Protein 6JT5 (pdb70)

Structure (mmCIF, N/CA/C/O backbone):
data_6JT5
#
_entry.id   6JT5
#
_cell.length_a   62.298
_cell.length_b   47.851
_cell.length_c   69.375
_cell.angle_alpha   90.00
_cell.angle_beta   115.55
_cell.angle_gamma   90.00
#
_symmetry.space_group_name_H-M   'P 1 21 1'
#
loop_
_entity.id
_entity.type
_entity.pdbx_description
1 polymer 'Extracellular PQQ-dependent sugar dehydrogenase'
2 non-polymer 2-acetamido-2-deoxy-beta-D-glucopyranose
3 non-polymer 'CALCIUM ION'
4 non-polymer 'SULFATE ION'
5 non-polymer 'FORMIC ACID'
6 non-polymer 'TRIETHYLENE GLYCOL'
7 non-polymer GLYCEROL
8 water water
#
loop_
_atom_site.group_PDB
_atom_site.id
_atom_site.type_symbol
_atom_site.label_atom_id
_atom_site.label_alt_id
_atom_site.label_comp_id
_atom_site.label_asym_id
_atom_site.label_entity_id
_atom_site.label_seq_id
_atom_site.pdbx_PDB_ins_code
_atom_site.Cartn_x
_atom_site.Cartn_y
_atom_site.Cartn_z
_atom_site.occupancy
_atom_site.B_iso_or_equiv
_atom_site.auth_seq_id
_atom_site.auth_comp_id
_atom_site.auth_asym_id
_atom_site.auth_atom_id
_atom_site.pdbx_PDB_model_num
ATOM 1 N N . PHE A 1 2 ? 37.320 42.992 43.731 1.00 32.15 241 PHE A N 1
ATOM 2 C CA . PHE A 1 2 ? 37.259 41.562 43.239 1.00 28.84 241 PHE A CA 1
ATOM 3 C C . PHE A 1 2 ? 36.714 41.447 41.813 1.00 26.36 241 PHE A C 1
ATOM 4 O O . PHE A 1 2 ? 35.628 41.983 41.422 1.00 26.21 241 PHE A O 1
ATOM 12 N N . VAL A 1 3 ? 37.476 40.697 41.016 1.00 21.96 242 VAL A N 1
ATOM 13 C CA . VAL A 1 3 ? 37.035 40.303 39.698 1.00 22.14 242 VAL A CA 1
ATOM 14 C C . VAL A 1 3 ? 36.869 38.780 39.551 1.00 19.15 242 VAL A C 1
ATOM 15 O O . VAL A 1 3 ? 35.923 38.329 38.906 1.00 19.37 242 VAL A O 1
ATOM 19 N N . SER A 1 4 ? 37.876 38.004 39.972 1.00 16.63 243 SER A N 1
ATOM 20 C CA . SER A 1 4 ? 37.844 36.560 39.666 1.00 15.69 243 SER A CA 1
ATOM 21 C C . SER A 1 4 ? 38.686 35.771 40.658 1.00 13.85 243 SER A C 1
ATOM 22 O O . SER A 1 4 ? 39.467 36.351 41.404 1.00 15.98 243 SER A O 1
ATOM 25 N N . CYS A 1 5 ? 38.572 34.457 40.630 1.00 11.85 244 CYS A N 1
ATOM 26 C CA . CYS A 1 5 ? 39.359 33.595 41.504 1.00 12.32 244 CYS A CA 1
ATOM 27 C C . CYS A 1 5 ? 40.497 32.932 40.755 1.00 13.00 244 CYS A C 1
ATOM 28 O O . CYS A 1 5 ? 40.319 32.521 39.600 1.00 12.36 244 CYS A O 1
ATOM 31 N N . PRO A 1 6 ? 41.659 32.788 41.395 1.00 14.29 245 PRO A N 1
ATOM 32 C CA . PRO A 1 6 ? 42.761 32.103 40.763 1.00 13.81 245 PRO A CA 1
ATOM 33 C C . PRO A 1 6 ? 42.466 30.751 40.242 1.00 11.74 245 PRO A C 1
ATOM 34 O O . PRO A 1 6 ? 41.941 29.898 40.999 1.00 13.73 245 PRO A O 1
ATOM 38 N N . GLY A 1 7 ? 42.795 30.530 38.972 1.00 13.31 246 GLY A N 1
ATOM 39 C CA . GLY A 1 7 ? 42.666 29.235 38.376 1.00 12.69 246 GLY A CA 1
ATOM 40 C C . GLY A 1 7 ? 41.217 28.848 38.003 1.00 13.22 246 GLY A C 1
ATOM 41 O O . GLY A 1 7 ? 40.964 27.756 37.488 1.00 15.85 246 GLY A O 1
ATOM 42 N N . ALA A 1 8 ? 40.261 29.699 38.360 1.00 11.85 247 ALA A N 1
ATOM 43 C CA . ALA A 1 8 ? 38.866 29.346 38.093 1.00 11.58 247 ALA A CA 1
ATOM 44 C C . ALA A 1 8 ? 38.529 29.535 36.612 1.00 12.97 247 ALA A C 1
ATOM 45 O O . ALA A 1 8 ? 39.068 30.425 35.897 1.00 13.28 247 ALA A O 1
ATOM 47 N N . PRO A 1 9 ? 37.582 28.742 36.097 1.00 12.00 248 PRO A N 1
ATOM 48 C CA . PRO A 1 9 ? 37.146 28.907 34.731 1.00 11.59 248 PRO A CA 1
ATOM 49 C C . PRO A 1 9 ? 36.313 30.147 34.475 1.00 12.06 248 PRO A C 1
ATOM 50 O O . PRO A 1 9 ? 35.763 30.785 35.414 1.00 11.56 248 PRO A O 1
ATOM 54 N N . GLN A 1 10 ? 36.181 30.533 33.209 1.00 11.83 249 GLN A N 1
ATOM 55 C CA . GLN A 1 10 ? 35.229 31.526 32.870 1.00 11.84 249 GLN A CA 1
ATOM 56 C C . GLN A 1 10 ? 33.804 30.930 33.060 1.00 10.15 249 GLN A C 1
ATOM 57 O O . GLN A 1 10 ? 33.637 29.742 32.852 1.00 11.29 249 GLN A O 1
ATOM 63 N N . PRO A 1 11 ? 32.795 31.779 33.263 1.00 10.31 250 PRO A N 1
ATOM 64 C CA . PRO A 1 11 ? 31.426 31.241 33.364 1.00 10.44 250 PRO A CA 1
ATOM 65 C C . PRO A 1 11 ? 31.008 30.645 32.018 1.00 10.24 250 PRO A C 1
ATOM 66 O O . PRO A 1 11 ? 31.357 31.164 30.926 1.00 10.42 250 PRO A O 1
ATOM 70 N N . ARG A 1 12 ? 30.230 29.558 32.070 1.00 9.67 251 ARG A N 1
ATOM 71 C CA A ARG A 1 12 ? 29.762 28.951 30.854 0.75 10.33 251 ARG A CA 1
ATOM 72 C CA B ARG A 1 12 ? 29.764 28.932 30.828 0.25 10.66 251 ARG A CA 1
ATOM 73 C C . ARG A 1 12 ? 28.797 29.835 30.071 1.00 11.00 251 ARG A C 1
ATOM 74 O O . ARG A 1 12 ? 28.747 29.790 28.825 1.00 12.09 251 ARG A O 1
ATOM 89 N N . TYR A 1 13 ? 28.035 30.659 30.798 1.00 9.02 252 TYR A N 1
ATOM 90 C CA . TYR A 1 13 ? 26.997 31.500 30.203 1.00 8.57 252 TYR A CA 1
ATOM 91 C C . TYR A 1 13 ? 27.154 32.889 30.777 1.00 8.91 252 TYR A C 1
ATOM 92 O O . TYR A 1 13 ? 27.755 33.096 31.847 1.00 9.62 252 TYR A O 1
ATOM 101 N N . GLN A 1 14 ? 26.564 33.874 30.094 1.00 8.91 253 GLN A N 1
ATOM 102 C CA . GLN A 1 14 ? 26.517 35.186 30.653 1.00 8.09 253 GLN A CA 1
ATOM 103 C C . GLN A 1 14 ? 25.836 35.219 32.015 1.00 8.62 253 GLN A C 1
ATOM 104 O O . GLN A 1 14 ? 24.776 34.628 32.180 1.00 8.89 253 GLN A O 1
ATOM 110 N N . MET A 1 15 ? 26.373 35.991 32.952 1.00 9.23 254 MET A N 1
ATOM 111 C CA . MET A 1 15 ? 25.823 36.037 34.271 1.00 8.46 254 MET A CA 1
ATOM 112 C C . MET A 1 15 ? 25.705 37.488 34.681 1.00 8.81 254 MET A C 1
ATOM 113 O O . MET A 1 15 ? 26.713 38.250 34.635 1.00 9.73 254 MET A O 1
ATOM 118 N N . ASN A 1 16 ? 24.513 37.878 35.104 1.00 7.40 255 ASN A N 1
ATOM 119 C CA . ASN A 1 16 ? 24.232 39.218 35.554 1.00 7.81 255 ASN A CA 1
ATOM 120 C C . ASN A 1 16 ? 23.952 39.230 36.998 1.00 8.34 255 ASN A C 1
ATOM 121 O O . ASN A 1 16 ? 23.146 38.446 37.468 1.00 8.68 255 ASN A O 1
ATOM 126 N N . VAL A 1 17 ? 24.542 40.119 37.747 1.00 8.07 256 VAL A N 1
ATOM 127 C CA . VAL A 1 17 ? 24.250 40.238 39.162 1.00 9.13 256 VAL A CA 1
ATOM 128 C C . VAL A 1 17 ? 23.878 41.657 39.477 1.00 8.95 256 VAL A C 1
ATOM 129 O O . VAL A 1 17 ? 24.344 42.621 38.856 1.00 10.55 256 VAL A O 1
ATOM 133 N N . ALA A 1 18 ? 23.033 41.821 40.490 1.00 8.37 257 ALA A N 1
ATOM 134 C CA . ALA A 1 18 ? 22.525 43.145 40.880 1.00 9.92 257 ALA A CA 1
ATOM 135 C C . ALA A 1 18 ? 23.656 44.094 41.211 1.00 11.47 257 ALA A C 1
ATOM 136 O O . ALA A 1 18 ? 24.668 43.722 41.776 1.00 11.47 257 ALA A O 1
ATOM 138 N N . ASN A 1 19 ? 23.381 45.367 40.918 1.00 12.85 258 ASN A N 1
ATOM 139 C CA . ASN A 1 19 ? 24.392 46.402 41.187 1.00 16.40 258 ASN A CA 1
ATOM 140 C C . ASN A 1 19 ? 24.719 46.382 42.679 1.00 15.65 258 ASN A C 1
ATOM 141 O O . ASN A 1 19 ? 23.909 46.181 43.553 1.00 19.57 258 ASN A O 1
ATOM 146 N N . GLY A 1 20 ? 26.023 46.541 42.950 1.00 18.40 259 GLY A N 1
ATOM 147 C CA . GLY A 1 20 ? 26.542 46.404 44.238 1.00 18.41 259 GLY A CA 1
ATOM 148 C C . GLY A 1 20 ? 27.276 45.088 44.535 1.00 20.59 259 GLY A C 1
ATOM 149 O O . GLY A 1 20 ? 28.024 44.989 45.509 1.00 24.49 259 GLY A O 1
ATOM 150 N N . PHE A 1 21 ? 26.995 44.054 43.733 1.00 12.42 260 PHE A N 1
ATOM 151 C CA . PHE A 1 21 ? 27.618 42.770 43.915 1.00 11.70 260 PHE A CA 1
ATOM 152 C C . PHE A 1 21 ? 28.520 42.470 42.708 1.00 11.13 260 PHE A C 1
ATOM 153 O O . PHE A 1 21 ? 28.387 43.110 41.635 1.00 11.80 260 PHE A O 1
ATOM 161 N N . ARG A 1 22 ? 29.384 41.462 42.876 1.00 10.82 261 ARG A N 1
ATOM 162 C CA . ARG A 1 22 ? 30.139 40.851 41.794 1.00 11.40 261 ARG A CA 1
ATOM 163 C C . ARG A 1 22 ? 29.907 39.366 41.811 1.00 10.31 261 ARG A C 1
ATOM 164 O O . ARG A 1 22 ? 29.601 38.823 42.876 1.00 11.20 261 ARG A O 1
ATOM 172 N N . VAL A 1 23 ? 29.952 38.690 40.666 1.00 9.25 262 VAL A N 1
ATOM 173 C CA . VAL A 1 23 ? 29.840 37.233 40.634 1.00 9.49 262 VAL A CA 1
ATOM 174 C C . VAL A 1 23 ? 30.959 36.675 39.779 1.00 9.09 262 VAL A C 1
ATOM 175 O O . VAL A 1 23 ? 31.380 37.302 38.778 1.00 9.79 262 VAL A O 1
ATOM 179 N N . ALA A 1 24 ? 31.451 35.493 40.169 1.00 8.42 263 ALA A N 1
ATOM 180 C CA . ALA A 1 24 ? 32.434 34.759 39.432 1.00 9.70 263 ALA A CA 1
ATOM 181 C C . ALA A 1 24 ? 32.339 33.285 39.724 1.00 9.84 263 ALA A C 1
ATOM 182 O O . ALA A 1 24 ? 31.937 32.911 40.841 1.00 8.47 263 ALA A O 1
ATOM 184 N N . PRO A 1 25 ? 32.737 32.435 38.808 1.00 8.78 264 PRO A N 1
ATOM 185 C CA . PRO A 1 25 ? 32.819 30.992 39.178 1.00 8.53 264 PRO A CA 1
ATOM 186 C C . PRO A 1 25 ? 33.902 30.742 40.231 1.00 8.68 264 PRO A C 1
ATOM 187 O O . PRO A 1 25 ? 34.997 31.369 40.194 1.00 9.41 264 PRO A O 1
ATOM 191 N N . VAL A 1 26 ? 33.647 29.824 41.138 1.00 8.04 265 VAL A N 1
ATOM 192 C CA . VAL A 1 26 ? 34.724 29.249 41.960 1.00 8.02 265 VAL A CA 1
ATOM 193 C C . VAL A 1 26 ? 35.082 27.884 41.540 1.00 8.41 265 VAL A C 1
ATOM 194 O O . VAL A 1 26 ? 36.238 27.443 41.794 1.00 8.70 265 VAL A O 1
ATOM 198 N N . LEU A 1 27 ? 34.205 27.143 40.879 1.00 7.95 266 LEU A N 1
ATOM 199 C CA . LEU A 1 27 ? 34.420 25.785 40.432 1.00 8.40 266 LEU A CA 1
ATOM 200 C C . LEU A 1 27 ? 33.691 25.569 39.143 1.00 8.07 266 LEU A C 1
ATOM 201 O O . LEU A 1 27 ? 32.528 26.010 38.993 1.00 8.37 266 LEU A O 1
ATOM 206 N N . GLY A 1 28 ? 34.313 24.842 38.216 1.00 8.71 267 GLY A N 1
ATOM 207 C CA . GLY A 1 28 ? 33.666 24.314 37.057 1.00 8.37 267 GLY A CA 1
ATOM 208 C C . GLY A 1 28 ? 34.086 22.864 36.777 1.00 8.59 267 GLY A C 1
ATOM 209 O O . GLY A 1 28 ? 34.971 22.357 37.456 1.00 9.86 267 GLY A O 1
ATOM 210 N N . GLY A 1 29 ? 33.460 22.244 35.776 1.00 8.75 268 GLY A N 1
ATOM 211 C CA . GLY A 1 29 ? 33.783 20.855 35.463 1.00 8.78 268 GLY A CA 1
ATOM 212 C C . GLY A 1 29 ? 33.319 19.880 36.500 1.00 9.71 268 GLY A C 1
ATOM 213 O O . GLY A 1 29 ? 33.716 18.743 36.523 1.00 11.23 268 GLY A O 1
ATOM 214 N N . LEU A 1 30 ? 32.379 20.283 37.357 1.00 9.01 269 LEU A N 1
ATOM 215 C CA . LEU A 1 30 ? 31.881 19.409 38.395 1.00 8.81 269 LEU A CA 1
ATOM 216 C C . LEU A 1 30 ? 30.796 18.477 37.838 1.00 8.80 269 LEU A C 1
ATOM 217 O O . LEU A 1 30 ? 30.207 18.746 36.796 1.00 10.01 269 LEU A O 1
ATOM 222 N N . THR A 1 31 ? 30.495 17.401 38.566 1.00 9.00 270 THR A N 1
ATOM 223 C CA . THR A 1 31 ? 29.488 16.471 38.215 1.00 9.84 270 THR A CA 1
ATOM 224 C C . THR A 1 31 ? 28.159 16.790 38.919 1.00 8.98 270 THR A C 1
ATOM 225 O O . THR A 1 31 ? 28.078 16.560 40.117 1.00 8.61 270 THR A O 1
ATOM 229 N N . MET A 1 32 ? 27.197 17.357 38.191 1.00 8.24 271 MET A N 1
ATOM 230 C CA . MET A 1 32 ? 25.867 17.668 38.751 1.00 7.83 271 MET A CA 1
ATOM 231 C C . MET A 1 32 ? 25.930 18.187 40.179 1.00 7.36 271 MET A C 1
ATOM 232 O O . MET A 1 32 ? 25.316 17.596 41.088 1.00 7.71 271 MET A O 1
ATOM 237 N N . PRO A 1 33 ? 26.533 19.360 40.432 1.00 6.69 272 PRO A N 1
ATOM 238 C CA . PRO A 1 33 ? 26.576 19.919 41.762 1.00 6.70 272 PRO A CA 1
ATOM 239 C C . PRO A 1 33 ? 25.186 20.340 42.198 1.00 6.40 272 PRO A C 1
ATOM 240 O O . PRO A 1 33 ? 24.495 21.066 41.484 1.00 6.93 272 PRO A O 1
ATOM 244 N N . ARG A 1 34 ? 24.826 19.899 43.406 1.00 5.86 273 ARG A N 1
ATOM 245 C CA . ARG A 1 34 ? 23.467 20.078 43.918 1.00 6.23 273 ARG A CA 1
ATOM 246 C C . ARG A 1 34 ? 23.493 20.864 45.188 1.00 5.84 273 ARG A C 1
ATOM 247 O O . ARG A 1 34 ? 23.842 22.039 45.225 1.00 6.84 273 ARG A O 1
ATOM 255 N N . GLY A 1 35 ? 23.193 20.233 46.326 1.00 6.15 274 GLY A N 1
ATOM 256 C CA . GLY A 1 35 ? 23.291 20.909 47.594 1.00 6.09 274 GLY A CA 1
ATOM 257 C C . GLY A 1 35 ? 24.694 21.333 47.919 1.00 6.66 274 GLY A C 1
ATOM 258 O O . GLY A 1 35 ? 25.696 20.645 47.632 1.00 7.61 274 GLY A O 1
ATOM 259 N N . ILE A 1 36 ? 24.822 22.519 48.498 1.00 6.44 275 ILE A N 1
ATOM 260 C CA . ILE A 1 36 ? 26.087 23.085 48.980 1.00 7.16 275 ILE A CA 1
ATOM 261 C C . ILE A 1 36 ? 25.927 23.631 50.377 1.00 7.28 275 ILE A C 1
ATOM 262 O O . ILE A 1 36 ? 24.863 24.140 50.755 1.00 8.66 275 ILE A O 1
ATOM 267 N N . THR A 1 37 ? 26.997 23.556 51.142 1.00 6.87 276 THR A N 1
ATOM 268 C CA . THR A 1 37 ? 27.005 24.173 52.465 1.00 7.53 276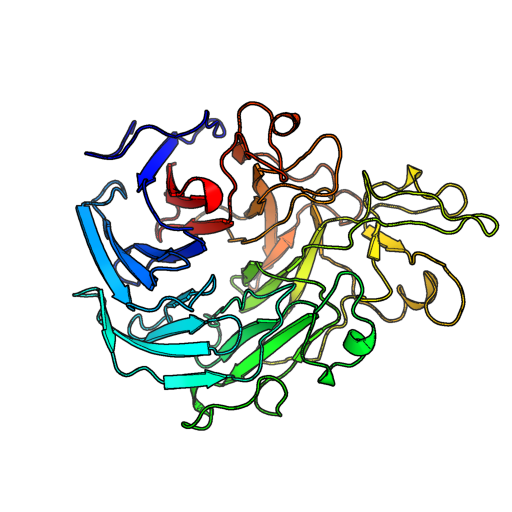 THR A CA 1
ATOM 269 C C . THR A 1 37 ? 28.441 24.543 52.804 1.00 7.21 276 THR A C 1
ATOM 270 O O . THR A 1 37 ? 29.383 24.252 52.044 1.00 8.03 276 THR A O 1
ATOM 274 N N . LEU A 1 38 ? 28.583 25.222 53.928 1.00 7.13 277 LEU A N 1
ATOM 275 C CA . LEU A 1 38 ? 29.931 25.546 54.526 1.00 7.38 277 LEU A CA 1
ATOM 276 C C . LEU A 1 38 ? 30.033 24.871 55.852 1.00 8.60 277 LEU A C 1
ATOM 277 O O . LEU A 1 38 ? 29.083 24.898 56.658 1.00 10.23 277 LEU A O 1
ATOM 282 N N . ASP A 1 39 ? 31.196 24.339 56.152 1.00 8.53 278 ASP A N 1
ATOM 283 C CA . ASP A 1 39 ? 31.437 23.743 57.475 1.00 9.51 278 ASP A CA 1
ATOM 284 C C . ASP A 1 39 ? 31.888 24.829 58.440 1.00 9.82 278 ASP A C 1
ATOM 285 O O . ASP A 1 39 ? 31.874 26.023 58.100 1.00 9.61 278 ASP A O 1
ATOM 290 N N . THR A 1 40 ? 32.175 24.442 59.648 1.00 9.29 279 THR A N 1
ATOM 291 C CA . THR A 1 40 ? 32.455 25.397 60.696 1.00 9.81 279 THR A CA 1
ATOM 292 C C . THR A 1 40 ? 33.806 26.048 60.577 1.00 10.69 279 THR A C 1
ATOM 293 O O . THR A 1 40 ? 34.111 27.048 61.278 1.00 11.24 279 THR A O 1
ATOM 297 N N . ARG A 1 41 ? 34.641 25.587 59.675 1.00 9.88 280 ARG A N 1
ATOM 298 C CA . ARG A 1 41 ? 35.882 26.290 59.280 1.00 10.43 280 ARG A CA 1
ATOM 299 C C . ARG A 1 41 ? 35.643 27.160 58.072 1.00 10.89 280 ARG A C 1
ATOM 300 O O . ARG A 1 41 ? 36.609 27.864 57.596 1.00 11.67 280 ARG A O 1
ATOM 308 N N . GLY A 1 42 ? 34.416 27.148 57.533 1.00 10.45 281 GLY A N 1
ATOM 309 C CA . GLY A 1 42 ? 34.118 27.971 56.326 1.00 10.89 281 GLY A CA 1
ATOM 310 C C . GLY A 1 42 ? 34.422 27.255 55.004 1.00 10.40 281 GLY A C 1
ATOM 311 O O . GLY A 1 42 ? 34.258 27.899 53.938 1.00 12.83 281 GLY A O 1
ATOM 312 N N A ASN A 1 43 ? 34.910 25.982 55.041 0.50 9.64 282 ASN A N 1
ATOM 313 N N B ASN A 1 43 ? 34.784 26.019 55.000 0.50 9.64 282 ASN A N 1
ATOM 314 C CA A ASN A 1 43 ? 35.181 25.083 53.862 0.50 8.95 282 ASN A CA 1
ATOM 315 C CA B ASN A 1 43 ? 35.092 25.434 53.768 0.50 9.35 282 ASN A CA 1
ATOM 316 C C A ASN A 1 43 ? 33.837 24.855 53.133 0.50 7.88 282 ASN A C 1
ATOM 317 C C B ASN A 1 43 ? 33.839 24.830 53.121 0.50 7.97 282 ASN A C 1
ATOM 318 O O A ASN A 1 43 ? 32.787 24.754 53.778 0.50 7.56 282 ASN A O 1
ATOM 319 O O B ASN A 1 43 ? 32.847 24.529 53.779 0.50 7.72 282 ASN A O 1
ATOM 328 N N . LEU A 1 44 ? 33.924 24.726 51.816 1.00 7.88 283 LEU A N 1
ATOM 329 C CA . LEU A 1 44 ? 32.755 24.426 50.972 1.00 7.68 283 LEU A CA 1
ATOM 330 C C . LEU A 1 44 ? 32.575 22.974 50.740 1.00 8.24 283 LEU A C 1
ATOM 331 O O . LEU A 1 44 ? 33.509 22.264 50.263 1.00 8.30 283 LEU A O 1
ATOM 336 N N . LEU A 1 45 ? 31.363 22.467 50.985 1.00 7.18 284 LEU A N 1
ATOM 337 C CA . LEU A 1 45 ? 31.009 21.047 50.703 1.00 7.32 284 LEU A CA 1
ATOM 338 C C . LEU A 1 45 ? 29.922 21.068 49.599 1.00 7.57 284 LEU A C 1
ATOM 339 O O . LEU A 1 45 ? 28.959 21.819 49.682 1.00 7.36 284 LEU A O 1
ATOM 344 N N . VAL A 1 46 ? 30.090 20.195 48.629 1.00 6.43 285 VAL A N 1
ATOM 345 C CA . VAL A 1 46 ? 29.241 20.153 47.433 1.00 7.33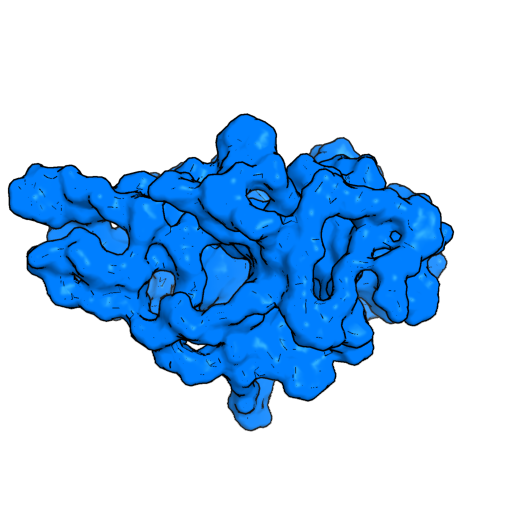 285 VAL A CA 1
ATOM 346 C C . VAL A 1 46 ? 28.827 18.710 47.160 1.00 7.21 285 VAL A C 1
ATOM 347 O O . VAL A 1 46 ? 29.673 17.812 47.071 1.00 7.55 285 VAL A O 1
ATOM 351 N N . VAL A 1 47 ? 27.514 18.460 47.053 1.00 6.66 286 VAL A N 1
ATOM 352 C CA . VAL A 1 47 ? 27.048 17.176 46.570 1.00 6.81 286 VAL A CA 1
ATOM 353 C C . VAL A 1 47 ? 27.150 17.150 45.069 1.00 7.84 286 VAL A C 1
ATOM 354 O O . VAL A 1 47 ? 26.422 17.869 44.381 1.00 8.26 286 VAL A O 1
ATOM 358 N N . GLU A 1 48 ? 28.073 16.357 44.543 1.00 7.34 287 GLU A N 1
ATOM 359 C CA . GLU A 1 48 ? 28.231 16.194 43.099 1.00 7.68 287 GLU A CA 1
ATOM 360 C C . GLU A 1 48 ? 27.527 14.932 42.735 1.00 7.65 287 GLU A C 1
ATOM 361 O O . GLU A 1 48 ? 28.042 13.809 42.959 1.00 7.86 287 GLU A O 1
ATOM 367 N N . ARG A 1 49 ? 26.295 15.017 42.293 1.00 7.42 288 ARG A N 1
ATOM 368 C CA . ARG A 1 49 ? 25.441 13.849 42.112 1.00 7.29 288 ARG A CA 1
ATOM 369 C C . ARG A 1 49 ? 26.008 12.927 41.041 1.00 7.77 288 ARG A C 1
ATOM 370 O O . ARG A 1 49 ? 26.207 13.342 39.899 1.00 8.81 288 ARG A O 1
ATOM 378 N N . GLY A 1 50 ? 26.327 11.704 41.462 1.00 7.88 289 GLY A N 1
ATOM 379 C CA . GLY A 1 50 ? 27.014 10.703 40.654 1.00 9.30 289 GLY A CA 1
ATOM 380 C C . GLY A 1 50 ? 28.442 10.526 41.006 1.00 9.31 289 GLY A C 1
ATOM 381 O O . GLY A 1 50 ? 29.049 9.544 40.503 1.00 12.99 289 GLY A O 1
ATOM 382 N N A ARG A 1 51 ? 28.956 11.330 41.895 0.50 8.87 290 ARG A N 1
ATOM 383 N N B ARG A 1 51 ? 28.973 11.372 41.856 0.50 9.00 290 ARG A N 1
ATOM 384 C CA A ARG A 1 51 ? 30.340 11.254 42.315 0.50 9.79 290 ARG A CA 1
ATOM 385 C CA B ARG A 1 51 ? 30.350 11.295 42.342 0.50 9.79 290 ARG A CA 1
ATOM 386 C C A ARG A 1 51 ? 30.497 11.176 43.826 0.50 9.52 290 ARG A C 1
ATOM 387 C C B ARG A 1 51 ? 30.414 11.107 43.820 0.50 9.61 290 ARG A C 1
ATOM 388 O O A ARG A 1 51 ? 31.218 10.306 44.372 0.50 10.27 290 ARG A O 1
ATOM 389 O O B ARG A 1 51 ? 30.991 10.106 44.321 0.50 10.32 290 ARG A O 1
ATOM 404 N N . GLY A 1 52 ? 29.800 12.042 44.566 1.00 10.05 291 GLY A N 1
ATOM 405 C CA . GLY A 1 52 ? 29.818 12.016 46.028 1.00 9.52 291 GLY A CA 1
ATOM 406 C C . GLY A 1 52 ? 29.896 13.407 46.567 1.00 9.05 291 GLY A C 1
ATOM 407 O O . GLY A 1 52 ? 29.557 14.391 45.844 1.00 10.98 291 GLY A O 1
ATOM 408 N N . LEU A 1 53 ? 30.339 13.566 47.784 1.00 7.73 292 LEU A N 1
ATOM 409 C CA . LEU A 1 53 ? 30.480 14.828 48.423 1.00 7.25 292 LEU A CA 1
ATOM 410 C C . LEU A 1 53 ? 31.899 15.286 48.237 1.00 7.81 292 LEU A C 1
ATOM 411 O O . LEU A 1 53 ? 32.799 14.575 48.680 1.00 8.47 292 LEU A O 1
ATOM 416 N N . THR A 1 54 ? 32.097 16.455 47.674 1.00 7.59 293 THR A N 1
ATOM 417 C CA . THR A 1 54 ? 33.425 17.002 47.535 1.00 7.96 293 THR A CA 1
ATOM 418 C C . THR A 1 54 ? 33.618 18.191 48.476 1.00 8.30 293 THR A C 1
ATOM 419 O O . THR A 1 54 ? 32.662 18.899 48.843 1.00 8.26 293 THR A O 1
ATOM 423 N N . GLY A 1 55 ? 34.853 18.404 48.922 1.00 7.51 294 GLY A N 1
ATOM 424 C CA . GLY A 1 55 ? 35.199 19.401 49.898 1.00 8.04 294 GLY A CA 1
ATOM 425 C C . GLY A 1 55 ? 36.269 20.309 49.335 1.00 8.09 294 GLY A C 1
ATOM 426 O O . GLY A 1 55 ? 37.175 19.837 48.672 1.00 8.93 294 GLY A O 1
ATOM 427 N N . HIS A 1 56 ? 36.168 21.574 49.648 1.00 7.12 295 HIS A N 1
ATOM 428 C CA . HIS A 1 56 ? 36.996 22.593 48.990 1.00 7.62 295 HIS A CA 1
ATOM 429 C C . HIS A 1 56 ? 37.418 23.630 50.024 1.00 8.10 295 HIS A C 1
ATOM 430 O O . HIS A 1 56 ? 36.578 24.271 50.651 1.00 8.51 295 HIS A O 1
ATOM 437 N N . THR A 1 57 ? 38.749 23.770 50.190 1.00 7.63 296 THR A N 1
ATOM 438 C CA . THR A 1 57 ? 39.268 24.772 51.110 1.00 8.89 296 THR A CA 1
ATOM 439 C C . THR A 1 57 ? 39.292 26.101 50.380 1.00 8.78 296 THR A C 1
ATOM 440 O O . THR A 1 57 ? 39.440 26.140 49.167 1.00 9.95 296 THR A O 1
ATOM 444 N N . LEU A 1 58 ? 39.064 27.139 51.148 1.00 9.16 297 LEU A N 1
ATOM 445 C CA . LEU A 1 58 ? 38.892 28.490 50.615 1.00 8.79 297 LEU A CA 1
ATOM 446 C C . LEU A 1 58 ? 39.963 29.441 51.091 1.00 10.47 297 LEU A C 1
ATOM 447 O O . LEU A 1 58 ? 40.436 29.302 52.215 1.00 12.58 297 LEU A O 1
ATOM 452 N N . ASP A 1 59 ? 40.259 30.443 50.277 1.00 9.59 298 ASP A N 1
ATOM 453 C CA . ASP A 1 59 ? 41.150 31.532 50.659 1.00 9.61 298 ASP A CA 1
ATOM 454 C C . ASP A 1 59 ? 40.364 32.669 51.227 1.00 9.53 298 ASP A C 1
ATOM 455 O O . ASP A 1 59 ? 39.141 32.618 51.457 1.00 9.95 298 ASP A O 1
ATOM 460 N N . ALA A 1 60 ? 41.085 33.763 51.552 1.00 9.22 299 ALA A N 1
ATOM 461 C CA . ALA A 1 60 ? 40.497 34.913 52.179 1.00 9.23 299 ALA A CA 1
ATOM 462 C C . ALA A 1 60 ? 39.411 35.586 51.390 1.00 9.82 299 ALA A C 1
ATOM 463 O O . ALA A 1 60 ? 38.615 36.327 51.958 1.00 11.71 299 ALA A O 1
ATOM 465 N N . ASN A 1 61 ? 39.432 35.409 50.055 1.00 9.91 300 ASN A N 1
ATOM 466 C CA . ASN A 1 61 ? 38.409 35.961 49.164 1.00 10.48 300 ASN A CA 1
ATOM 467 C C . ASN A 1 61 ? 37.265 35.005 48.904 1.00 10.18 300 ASN A C 1
ATOM 468 O O . ASN A 1 61 ? 36.330 35.354 48.208 1.00 10.88 300 ASN A O 1
ATOM 473 N N . GLY A 1 62 ? 37.329 33.819 49.504 1.00 8.75 301 GLY A N 1
ATOM 474 C CA . GLY A 1 62 ? 36.273 32.815 49.235 1.00 8.59 301 GLY A CA 1
ATOM 475 C C . GLY A 1 62 ? 36.505 31.965 48.033 1.00 8.67 301 GLY A C 1
ATOM 476 O O . GLY A 1 62 ? 35.626 31.162 47.663 1.00 8.70 301 GLY A O 1
ATOM 477 N N . CYS A 1 63 ? 37.693 32.025 47.434 1.00 8.39 302 CYS A N 1
ATOM 478 C CA . CYS A 1 63 ? 38.041 31.235 46.255 1.00 8.70 302 CYS A CA 1
ATOM 479 C C . CYS A 1 63 ? 38.625 29.899 46.673 1.00 8.38 302 CYS A C 1
ATOM 480 O O . CYS A 1 63 ? 39.212 29.767 47.790 1.00 9.35 302 CYS A O 1
ATOM 483 N N . VAL A 1 64 ? 38.510 28.873 45.820 1.00 8.64 303 VAL A N 1
ATOM 484 C CA . VAL A 1 64 ? 38.970 27.533 46.149 1.00 9.00 303 VAL A CA 1
ATOM 485 C C . VAL A 1 64 ? 40.497 27.367 46.028 1.00 9.19 303 VAL A C 1
ATOM 486 O O . VAL A 1 64 ? 41.068 27.760 45.000 1.00 10.30 303 VAL A O 1
ATOM 490 N N . THR A 1 65 ? 41.098 26.797 47.049 1.00 9.55 304 THR A N 1
ATOM 491 C CA . THR A 1 65 ? 42.531 26.550 47.039 1.00 9.73 304 THR A CA 1
ATOM 492 C C . THR A 1 65 ? 42.848 25.050 46.978 1.00 11.15 304 THR A C 1
ATOM 493 O O . THR A 1 65 ? 44.018 24.675 46.697 1.00 11.67 304 THR A O 1
ATOM 497 N N . SER A 1 66 ? 41.900 24.159 47.291 1.00 10.94 305 SER A N 1
ATOM 498 C CA . SER A 1 66 ? 42.080 22.722 47.119 1.00 11.95 305 SER A CA 1
ATOM 499 C C . SER A 1 66 ? 40.752 22.032 47.062 1.00 11.68 305 SER A C 1
ATOM 500 O O . SER A 1 66 ? 39.788 22.639 47.574 1.00 12.55 305 SER A O 1
ATOM 503 N N . SER A 1 67 ? 40.723 20.840 46.510 1.00 10.96 306 SER A N 1
ATOM 504 C CA . SER A 1 67 ? 39.527 20.030 46.338 1.00 11.33 306 SER A CA 1
ATOM 505 C C . SER A 1 67 ? 39.835 18.580 46.661 1.00 12.55 306 SER A C 1
ATOM 506 O O . SER A 1 67 ? 40.919 18.057 46.265 1.00 14.76 306 SER A O 1
ATOM 509 N N . LYS A 1 68 ? 38.908 17.903 47.350 1.00 10.63 307 LYS A N 1
ATOM 510 C CA . LYS A 1 68 ? 39.058 16.476 47.578 1.00 10.17 307 LYS A CA 1
ATOM 511 C C . LYS A 1 68 ? 37.692 15.834 47.605 1.00 9.49 307 LYS A C 1
ATOM 512 O O . LYS A 1 68 ? 36.664 16.511 47.757 1.00 9.90 307 LYS A O 1
ATOM 518 N N . VAL A 1 69 ? 37.662 14.500 47.553 1.00 9.86 308 VAL A N 1
ATOM 519 C CA . VAL A 1 69 ? 36.429 13.740 47.762 1.00 9.62 308 VAL A CA 1
ATOM 520 C C . VAL A 1 69 ? 36.306 13.410 49.204 1.00 10.49 308 VAL A C 1
ATOM 521 O O . VAL A 1 69 ? 37.163 12.733 49.806 1.00 11.43 308 VAL A O 1
ATOM 525 N N . VAL A 1 70 ? 35.214 13.866 49.850 1.00 9.12 309 VAL A N 1
ATOM 526 C CA . VAL A 1 70 ? 34.936 13.663 51.257 1.00 9.13 309 VAL A CA 1
ATOM 527 C C . VAL A 1 70 ? 34.152 12.368 51.421 1.00 9.95 309 VAL A C 1
ATOM 528 O O . VAL A 1 70 ? 34.428 11.520 52.290 1.00 9.37 309 VAL A O 1
ATOM 532 N N . ILE A 1 71 ? 33.115 12.188 50.581 1.00 8.98 310 ILE A N 1
ATOM 533 C CA . ILE A 1 71 ? 32.375 10.913 50.539 1.00 9.29 310 ILE A CA 1
ATOM 534 C C . ILE A 1 71 ? 32.352 10.412 49.124 1.00 9.55 310 ILE A C 1
ATOM 535 O O . ILE A 1 71 ? 31.827 11.089 48.216 1.00 9.19 310 ILE A O 1
ATOM 540 N N . GLN A 1 72 ? 32.930 9.244 48.876 1.00 10.05 311 GLN A N 1
ATOM 541 C CA A GLN A 1 72 ? 32.892 8.625 47.598 0.50 11.42 311 GLN A CA 1
ATOM 542 C CA B GLN A 1 72 ? 32.881 8.636 47.567 0.50 10.81 311 GLN A CA 1
ATOM 543 C C . GLN A 1 72 ? 31.606 7.786 47.522 1.00 11.27 311 GLN A C 1
ATOM 544 O O . GLN A 1 72 ? 31.518 6.731 48.149 1.00 12.06 311 GLN A O 1
ATOM 555 N N . ASP A 1 73 ? 30.588 8.261 46.789 1.00 9.21 312 ASP A N 1
ATOM 556 C CA . ASP A 1 73 ? 29.288 7.616 46.817 1.00 9.75 312 ASP A CA 1
ATOM 557 C 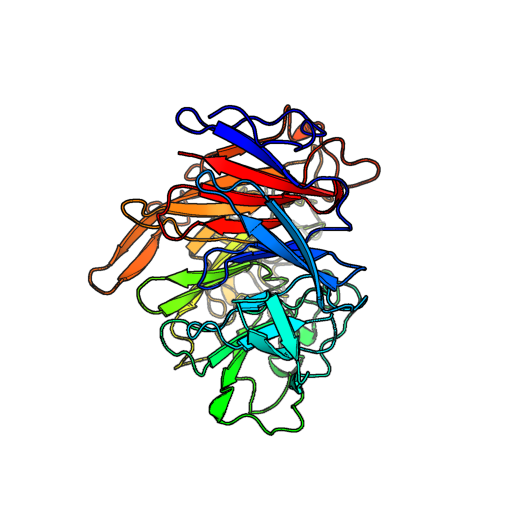C . ASP A 1 73 ? 28.486 8.126 45.642 1.00 10.15 312 ASP A C 1
ATOM 558 O O . ASP A 1 73 ? 28.330 9.328 45.490 1.00 11.35 312 ASP A O 1
ATOM 563 N N . THR A 1 74 ? 28.041 7.235 44.780 1.00 10.35 313 THR A N 1
ATOM 564 C CA . THR A 1 74 ? 27.353 7.602 43.584 1.00 10.54 313 THR A CA 1
ATOM 565 C C . THR A 1 74 ? 25.839 7.754 43.740 1.00 9.91 313 THR A C 1
ATOM 566 O O . THR A 1 74 ? 25.116 8.088 42.732 1.00 11.95 313 THR A O 1
ATOM 570 N N . GLN A 1 75 ? 25.331 7.524 44.937 1.00 8.63 314 GLN A N 1
ATOM 571 C CA . GLN A 1 75 ? 23.890 7.593 45.194 1.00 9.02 314 GLN A CA 1
ATOM 572 C C . GLN A 1 75 ? 23.421 8.861 45.913 1.00 8.19 314 GLN A C 1
ATOM 573 O O . GLN A 1 75 ? 22.235 9.232 45.704 1.00 9.10 314 GLN A O 1
ATOM 579 N N . ILE A 1 76 ? 24.266 9.492 46.721 1.00 7.84 315 ILE A N 1
ATOM 580 C CA . ILE A 1 76 ? 23.836 10.696 47.348 1.00 7.95 315 ILE A CA 1
ATOM 581 C C . ILE A 1 76 ? 23.560 11.729 46.248 1.00 8.41 315 ILE A C 1
ATOM 582 O O . ILE A 1 76 ? 24.350 11.898 45.328 1.00 10.01 315 ILE A O 1
ATOM 587 N N . ASN A 1 77 ? 22.407 12.423 46.312 1.00 7.20 316 ASN A N 1
ATOM 588 C CA . ASN A 1 77 ? 21.899 13.082 45.136 1.00 7.50 316 ASN A CA 1
ATOM 589 C C . ASN A 1 77 ? 21.450 14.522 45.295 1.00 7.23 316 ASN A C 1
ATOM 590 O O . ASN A 1 77 ? 21.063 15.140 44.265 1.00 7.08 316 ASN A O 1
ATOM 595 N N . HIS A 1 78 ? 21.518 15.049 46.498 1.00 6.60 317 HIS A N 1
ATOM 596 C CA . HIS A 1 78 ? 21.084 16.477 46.678 1.00 6.55 317 HIS A CA 1
ATOM 597 C C . HIS A 1 78 ? 21.383 16.950 48.057 1.00 6.78 317 HIS A C 1
ATOM 598 O O . HIS A 1 78 ? 22.117 17.966 48.236 1.00 8.70 317 HIS A O 1
ATOM 605 N N . GLY A 1 79 ? 20.785 16.324 49.067 1.00 7.18 318 GLY A N 1
ATOM 606 C CA . GLY A 1 79 ? 20.766 16.837 50.440 1.00 8.08 318 GLY A CA 1
ATOM 607 C C . GLY A 1 79 ? 22.111 16.721 51.143 1.00 7.88 318 GLY A C 1
ATOM 608 O O . GLY A 1 79 ? 22.751 15.701 51.074 1.00 7.89 318 GLY A O 1
ATOM 609 N N . ILE A 1 80 ? 22.416 17.695 51.942 1.00 7.86 319 ILE A N 1
ATOM 610 C CA . ILE A 1 80 ? 23.682 17.761 52.755 1.00 8.57 319 ILE A CA 1
ATOM 611 C C . ILE A 1 80 ? 23.463 18.784 53.831 1.00 8.25 319 ILE A C 1
ATOM 612 O O . ILE A 1 80 ? 22.942 19.898 53.559 1.00 9.19 319 ILE A O 1
ATOM 617 N N . ASP A 1 81 ? 23.906 18.499 55.024 1.00 7.37 320 ASP A N 1
ATOM 618 C CA . ASP A 1 81 ? 23.949 19.522 56.045 1.00 7.62 320 ASP A CA 1
ATOM 619 C C . ASP A 1 81 ? 25.052 19.147 57.053 1.00 8.28 320 ASP A C 1
ATOM 620 O O . ASP A 1 81 ? 25.325 17.977 57.274 1.00 8.97 320 ASP A O 1
ATOM 625 N N . VAL A 1 82 ? 25.654 20.131 57.695 1.00 7.63 321 VAL A N 1
ATOM 626 C CA . VAL A 1 82 ? 26.669 19.992 58.749 1.00 8.67 321 VAL A CA 1
ATOM 627 C C . VAL A 1 82 ? 25.961 20.330 60.062 1.00 8.84 321 VAL A C 1
ATOM 628 O O . VAL A 1 82 ? 25.334 21.353 60.213 1.00 9.06 321 VAL A O 1
ATOM 632 N N . HIS A 1 83 ? 26.134 19.445 61.044 1.00 8.14 322 HIS A N 1
ATOM 633 C CA . HIS A 1 83 ? 25.646 19.733 62.375 1.00 8.41 322 HIS A CA 1
ATOM 634 C C . HIS A 1 83 ? 26.288 20.981 62.937 1.00 8.63 322 HIS A C 1
ATOM 635 O O . HIS A 1 83 ? 27.445 21.231 62.683 1.00 8.58 322 HIS A O 1
ATOM 642 N N . PRO A 1 84 ? 25.553 21.767 63.756 1.00 9.27 323 PRO A N 1
ATOM 643 C CA . PRO A 1 84 ? 26.126 22.957 64.386 1.00 10.91 323 PRO A CA 1
ATOM 644 C C . PRO A 1 84 ? 27.463 22.722 65.118 1.00 11.09 323 PRO A C 1
ATOM 645 O O . PRO A 1 84 ? 28.255 23.649 65.172 1.00 13.08 323 PRO A O 1
ATOM 649 N N . SER A 1 85 ? 27.703 21.553 65.668 1.00 9.69 324 SER A N 1
ATOM 650 C CA . SER A 1 85 ? 28.996 21.240 66.324 1.00 10.49 324 SER A CA 1
ATOM 651 C C . SER A 1 85 ? 30.119 21.229 65.364 1.00 10.18 324 SER A C 1
ATOM 652 O O . SER A 1 85 ? 31.337 21.327 65.761 1.00 10.79 324 SER A O 1
ATOM 655 N N . GLY A 1 86 ? 29.844 21.044 64.081 1.00 9.26 325 GLY A N 1
ATOM 656 C CA . GLY A 1 86 ? 30.832 20.910 63.064 1.00 9.11 325 GLY A CA 1
ATOM 657 C C . GLY A 1 86 ? 31.410 19.509 62.907 1.00 8.18 325 GLY A C 1
ATOM 658 O O . GLY A 1 86 ? 32.267 19.291 62.041 1.00 9.70 325 GLY A O 1
ATOM 659 N N . ARG A 1 87 ? 30.957 18.539 63.701 1.00 8.07 326 ARG A N 1
ATOM 660 C CA . ARG A 1 87 ? 31.652 17.246 63.779 1.00 7.98 326 ARG A CA 1
ATOM 661 C C . ARG A 1 87 ? 30.834 16.088 63.237 1.00 8.73 326 ARG A C 1
ATOM 662 O O . ARG A 1 87 ? 31.172 14.909 63.427 1.00 9.42 326 ARG A O 1
ATOM 670 N N . ARG A 1 88 ? 29.740 16.426 62.566 1.00 8.12 327 ARG A N 1
ATOM 671 C CA . ARG A 1 88 ? 28.842 15.412 62.007 1.00 8.17 327 ARG A CA 1
ATOM 672 C C . ARG A 1 88 ? 28.235 16.001 60.759 1.00 8.39 327 ARG A C 1
ATOM 673 O O . ARG A 1 88 ? 27.895 17.193 60.742 1.00 8.24 327 ARG A O 1
ATOM 681 N N . ILE A 1 89 ? 28.050 15.181 59.714 1.00 7.35 328 ILE A N 1
ATOM 682 C CA . ILE A 1 89 ? 27.323 15.570 58.495 1.00 7.83 328 ILE A CA 1
ATOM 683 C C . ILE A 1 89 ? 26.231 14.563 58.256 1.00 7.82 328 ILE A C 1
ATOM 684 O O . ILE A 1 89 ? 26.344 13.368 58.628 1.00 7.75 328 ILE A O 1
ATOM 689 N N . ILE A 1 90 ? 25.166 15.053 57.585 1.00 6.90 329 ILE A N 1
ATOM 690 C CA . ILE A 1 90 ? 24.091 14.175 57.061 1.00 6.65 329 ILE A CA 1
ATOM 691 C C . ILE A 1 90 ? 23.931 14.381 55.593 1.00 7.48 329 ILE A C 1
ATOM 692 O O . ILE A 1 90 ? 23.943 15.528 55.143 1.00 7.43 329 ILE A O 1
ATOM 697 N N . ALA A 1 91 ? 23.827 13.304 54.827 1.00 6.99 330 ALA A N 1
ATOM 698 C CA . ALA A 1 91 ? 23.568 13.376 53.402 1.00 7.11 330 ALA A CA 1
ATOM 699 C C . ALA A 1 91 ? 22.715 12.200 52.971 1.00 7.10 330 ALA A C 1
ATOM 700 O O . ALA A 1 91 ? 22.677 11.172 53.664 1.00 7.80 330 ALA A O 1
ATOM 702 N N . SER A 1 92 ? 21.996 12.347 51.876 1.00 6.57 331 SER A N 1
ATOM 703 C CA . SER A 1 92 ? 20.950 11.400 51.507 1.00 6.61 331 SER A CA 1
ATOM 704 C C . SER A 1 92 ? 20.992 11.024 50.032 1.00 6.98 331 SER A C 1
ATOM 705 O O . SER A 1 92 ? 21.292 11.828 49.145 1.00 7.66 331 SER A O 1
ATOM 708 N N . SER A 1 93 ? 20.587 9.770 49.778 1.00 6.60 332 SER A N 1
ATOM 709 C CA . SER A 1 93 ? 20.176 9.316 48.467 1.00 6.97 332 SER A CA 1
ATOM 710 C C . SER A 1 93 ? 18.646 9.543 48.332 1.00 7.61 332 SER A C 1
ATOM 711 O O . SER A 1 93 ? 18.027 10.153 49.232 1.00 7.91 332 SER A O 1
ATOM 714 N N . GLY A 1 94 ? 18.036 9.063 47.268 1.00 7.50 333 GLY A N 1
ATOM 715 C CA . GLY A 1 94 ? 16.598 9.041 47.232 1.00 7.37 333 GLY A CA 1
ATOM 716 C C . GLY A 1 94 ? 15.916 8.156 48.211 1.00 7.47 333 GLY A C 1
ATOM 717 O O . GLY A 1 94 ? 14.735 8.308 48.497 1.00 8.02 333 GLY A O 1
ATOM 718 N N . ASP A 1 95 ? 16.668 7.199 48.736 1.00 7.87 334 ASP A N 1
ATOM 719 C CA . ASP A 1 95 ? 16.130 6.192 49.594 1.00 7.49 334 ASP A CA 1
ATOM 720 C C . ASP A 1 95 ? 16.462 6.301 51.065 1.00 7.10 334 ASP A C 1
ATOM 721 O O . ASP A 1 95 ? 15.675 5.946 51.935 1.00 7.49 334 ASP A O 1
ATOM 726 N N . ILE A 1 96 ? 17.687 6.726 51.357 1.00 7.01 335 ILE A N 1
ATOM 727 C CA . ILE A 1 96 ? 18.273 6.673 52.691 1.00 6.58 335 ILE A CA 1
ATOM 728 C C . ILE A 1 96 ? 18.936 7.972 53.065 1.00 6.73 335 ILE A C 1
ATOM 729 O O . ILE A 1 96 ? 19.610 8.601 52.208 1.00 7.43 335 ILE A O 1
ATOM 734 N N . ALA A 1 97 ? 18.792 8.378 54.327 1.00 6.35 336 ALA A N 1
ATOM 735 C CA . ALA A 1 97 ? 19.653 9.409 54.927 1.00 6.63 336 ALA A CA 1
ATOM 736 C C . ALA A 1 97 ? 20.619 8.756 55.863 1.00 7.01 336 ALA A C 1
ATOM 737 O O . ALA A 1 97 ? 20.230 7.972 56.718 1.00 7.11 336 ALA A O 1
ATOM 739 N N . TRP A 1 98 ? 21.893 9.141 55.738 1.00 6.87 337 TRP A N 1
ATOM 740 C CA . TRP A 1 98 ? 22.966 8.675 56.578 1.00 7.16 337 TRP A CA 1
ATOM 741 C C . TRP A 1 98 ? 23.671 9.818 57.273 1.00 7.25 337 TRP A C 1
ATOM 742 O O . TRP A 1 98 ? 23.655 10.979 56.782 1.00 7.23 337 TRP A O 1
ATOM 753 N N . SER A 1 99 ? 24.327 9.538 58.390 1.00 7.48 338 SER A N 1
ATOM 754 C CA . SER A 1 99 ? 25.279 10.471 59.001 1.00 7.32 338 SER A CA 1
ATOM 755 C C . SER A 1 99 ? 26.666 9.899 58.922 1.00 7.80 338 SER A C 1
ATOM 756 O O . SER A 1 99 ? 26.877 8.682 58.799 1.00 7.66 338 SER A O 1
ATOM 759 N N . TRP A 1 100 ? 27.616 10.823 59.013 1.00 7.38 339 TRP A N 1
ATOM 760 C CA . TRP A 1 100 ? 29.024 10.521 59.158 1.00 7.77 339 TRP A CA 1
ATOM 761 C C . TRP A 1 100 ? 29.627 11.354 60.270 1.00 8.03 339 TRP A C 1
ATOM 762 O O . TRP A 1 100 ? 29.287 12.520 60.385 1.00 8.30 339 TRP A O 1
ATOM 773 N N . ASP A 1 101 ? 30.620 10.804 60.996 1.00 7.88 340 ASP A N 1
ATOM 774 C CA . ASP A 1 101 ? 31.551 11.622 61.766 1.00 9.89 340 ASP A CA 1
ATOM 775 C C . ASP A 1 101 ? 32.344 12.463 60.779 1.00 8.79 340 ASP A C 1
ATOM 776 O O . ASP A 1 101 ? 32.699 11.973 59.699 1.00 9.18 340 ASP A O 1
ATOM 781 N N . TYR A 1 102 ? 32.607 13.719 61.137 1.00 7.88 341 TYR A N 1
ATOM 782 C CA . TYR A 1 102 ? 33.289 14.661 60.224 1.00 8.10 341 TYR A CA 1
ATOM 783 C C . TYR A 1 102 ? 34.357 15.406 60.969 1.00 8.65 341 TYR A C 1
ATOM 784 O O . TYR A 1 102 ? 34.076 15.924 62.042 1.00 9.69 341 TYR A O 1
ATOM 793 N N . ASP A 1 103 ? 35.517 15.475 60.345 1.00 8.83 342 ASP A N 1
ATOM 794 C CA . ASP A 1 103 ? 36.652 16.271 60.886 1.00 10.20 342 ASP A CA 1
ATOM 795 C C . ASP A 1 103 ? 36.904 17.397 59.934 1.00 9.74 342 ASP A C 1
ATOM 796 O O . ASP A 1 103 ? 37.388 17.202 58.817 1.00 10.80 342 ASP A O 1
ATOM 801 N N . PRO A 1 104 ? 36.536 18.619 60.349 1.00 11.39 343 PRO A N 1
ATOM 802 C CA . PRO A 1 104 ? 36.755 19.753 59.408 1.00 11.13 343 PRO A CA 1
ATOM 803 C C . PRO A 1 104 ? 38.233 20.116 59.170 1.00 13.12 343 PRO A C 1
ATOM 804 O O . PRO A 1 104 ? 38.513 20.742 58.140 1.00 14.23 343 PRO A O 1
ATOM 808 N N . ALA A 1 105 ? 39.099 19.634 60.021 1.00 11.85 344 ALA A N 1
ATOM 809 C CA . ALA A 1 105 ? 40.553 19.967 59.826 1.00 12.69 344 ALA A CA 1
ATOM 810 C C . ALA A 1 105 ? 41.078 19.304 58.598 1.00 14.08 344 ALA A C 1
ATOM 811 O O . ALA A 1 105 ? 42.006 19.784 58.015 1.00 17.46 344 ALA A O 1
ATOM 813 N N . THR A 1 106 ? 40.528 18.150 58.206 1.00 12.18 345 THR A N 1
ATOM 814 C CA . THR A 1 106 ? 40.979 17.392 57.072 1.00 11.48 345 THR A CA 1
ATOM 815 C C . THR A 1 106 ? 39.875 17.125 56.039 1.00 11.75 345 THR A C 1
ATOM 816 O O . THR A 1 106 ? 40.125 16.530 55.010 1.00 12.19 345 THR A O 1
ATOM 820 N N . MET A 1 107 ? 38.673 17.631 56.340 1.00 11.52 346 MET A N 1
ATOM 821 C CA . MET A 1 107 ? 37.431 17.304 55.549 1.00 10.51 346 MET A CA 1
ATOM 822 C C . MET A 1 107 ? 37.300 15.827 55.281 1.00 9.96 346 MET A C 1
ATOM 823 O O . MET A 1 107 ? 37.220 15.397 54.159 1.00 9.83 346 MET A O 1
ATOM 828 N N . THR A 1 108 ? 37.223 15.059 56.378 1.00 10.18 347 THR A N 1
ATOM 829 C CA . THR A 1 108 ? 37.166 13.587 56.343 1.00 9.81 347 THR A CA 1
ATOM 830 C C . THR A 1 108 ? 35.918 13.105 57.040 1.00 8.87 347 THR A C 1
ATOM 831 O O . THR A 1 108 ? 35.631 13.525 58.132 1.00 9.35 347 THR A O 1
ATOM 835 N N . ALA A 1 109 ? 35.185 12.245 56.323 1.00 9.41 348 ALA A N 1
ATOM 836 C CA . ALA A 1 109 ? 33.929 11.665 56.831 1.00 9.36 348 ALA A CA 1
ATOM 837 C C . ALA A 1 109 ? 34.124 10.201 57.065 1.00 8.90 348 ALA A C 1
ATOM 838 O O . ALA A 1 109 ? 34.586 9.499 56.160 1.00 11.66 348 ALA A O 1
ATOM 840 N N . THR A 1 110 ? 33.740 9.748 58.264 1.00 8.50 349 THR A N 1
ATOM 841 C CA . THR A 1 110 ? 33.894 8.339 58.630 1.00 9.48 349 THR A CA 1
ATOM 842 C C . THR A 1 110 ? 32.692 7.784 59.324 1.00 10.26 349 THR A C 1
ATOM 843 O O . THR A 1 110 ? 31.800 8.536 59.759 1.00 9.76 349 THR A O 1
ATOM 847 N N . ASN A 1 111 ? 32.641 6.480 59.448 1.00 10.65 350 ASN A N 1
ATOM 848 C CA . ASN A 1 111 ? 31.631 5.819 60.280 1.00 11.23 350 ASN A CA 1
ATOM 849 C C . ASN A 1 111 ? 30.171 6.060 59.811 1.00 10.54 350 ASN A C 1
ATOM 850 O O . ASN A 1 111 ? 29.335 6.456 60.619 1.00 11.89 350 ASN A O 1
ATOM 855 N N . ARG A 1 112 ? 29.901 5.756 58.552 1.00 10.21 351 ARG A N 1
ATOM 856 C CA A ARG A 1 112 ? 28.557 5.940 57.970 0.50 9.77 351 ARG A CA 1
ATOM 857 C CA B ARG A 1 112 ? 28.549 5.942 57.963 0.50 9.34 351 ARG A CA 1
ATOM 858 C C . ARG A 1 112 ? 27.520 5.229 58.844 1.00 9.74 351 ARG A C 1
ATOM 859 O O . ARG A 1 112 ? 27.726 4.039 59.206 1.00 11.57 351 ARG A O 1
ATOM 874 N N . ARG A 1 113 ? 26.414 5.900 59.151 1.00 8.71 352 ARG A N 1
ATOM 875 C CA . ARG A 1 113 ? 25.371 5.389 59.962 1.00 8.80 352 ARG A CA 1
ATOM 876 C C . ARG A 1 113 ? 24.057 5.602 59.244 1.00 8.83 352 ARG A C 1
ATOM 877 O O . ARG A 1 113 ? 23.778 6.699 58.792 1.00 8.80 352 ARG A O 1
ATOM 885 N N . THR A 1 114 ? 23.246 4.583 59.116 1.00 7.99 353 THR A N 1
ATOM 886 C CA . THR A 1 114 ? 21.899 4.715 58.541 1.00 7.67 353 THR A CA 1
ATOM 887 C C . THR A 1 114 ? 20.921 5.324 59.490 1.00 7.76 353 THR A C 1
ATOM 888 O O . THR A 1 114 ? 20.815 4.874 60.611 1.00 8.34 353 THR A O 1
ATOM 892 N N . LEU A 1 115 ? 20.294 6.429 59.102 1.00 7.08 354 LEU A N 1
ATOM 893 C CA . LEU A 1 115 ? 19.314 7.120 59.950 1.00 6.52 354 LEU A CA 1
ATOM 894 C C . LEU A 1 115 ? 17.872 6.793 59.573 1.00 6.81 354 LEU A C 1
ATOM 895 O O . LEU A 1 115 ? 17.071 6.388 60.401 1.00 6.72 354 LEU A O 1
ATOM 900 N N . VAL A 1 116 ? 17.543 7.039 58.297 1.00 7.08 355 VAL A N 1
ATOM 901 C CA . VAL A 1 116 ? 16.162 6.966 57.806 1.00 6.57 355 VAL A CA 1
ATOM 902 C C . VAL A 1 116 ? 16.118 6.272 56.480 1.00 6.76 355 VAL A C 1
ATOM 903 O O . VAL A 1 116 ? 16.938 6.558 55.602 1.00 7.39 355 VAL A O 1
ATOM 907 N N . THR A 1 117 ? 15.163 5.344 56.326 1.00 7.01 356 THR A N 1
ATOM 908 C CA . THR A 1 117 ? 15.102 4.450 55.153 1.00 7.51 356 THR A CA 1
ATOM 909 C C . THR A 1 117 ? 13.774 4.470 54.457 1.00 7.16 356 THR A C 1
ATOM 910 O O . THR A 1 117 ? 12.787 5.050 54.913 1.00 7.91 356 THR A O 1
ATOM 914 N N . GLY A 1 118 ? 13.748 3.805 53.285 1.00 7.54 357 GLY A N 1
ATOM 915 C CA . GLY A 1 118 ? 12.541 3.581 52.584 1.00 8.85 357 GLY A CA 1
ATOM 916 C C . GLY A 1 118 ? 11.926 4.695 51.807 1.00 8.40 357 GLY A C 1
ATOM 917 O O . GLY A 1 118 ? 10.744 4.642 51.484 1.00 10.44 357 GLY A O 1
ATOM 918 N N . MET A 1 119 ? 12.703 5.710 51.485 1.00 7.34 358 MET A N 1
ATOM 919 C CA . MET A 1 119 ? 12.107 6.904 50.901 1.00 7.42 358 MET A CA 1
ATOM 920 C C . MET A 1 119 ? 12.052 6.915 49.392 1.00 7.58 358 MET A C 1
ATOM 921 O O . MET A 1 119 ? 11.480 7.882 48.839 1.00 7.54 358 MET A O 1
ATOM 926 N N . ASN A 1 120 ? 12.581 5.950 48.660 1.00 7.95 359 ASN A N 1
ATOM 927 C CA . ASN A 1 120 ? 12.764 6.146 47.228 1.00 8.48 359 ASN A CA 1
ATOM 928 C C . ASN A 1 120 ? 11.427 6.250 46.449 1.00 8.13 359 ASN A C 1
ATOM 929 O O . ASN A 1 120 ? 10.501 5.486 46.678 1.00 8.81 359 ASN A O 1
ATOM 934 N N . ASN A 1 121 ? 11.428 7.218 45.530 1.00 7.89 360 ASN A N 1
ATOM 935 C CA . ASN A 1 121 ? 10.604 7.151 44.361 1.00 7.45 360 ASN A CA 1
ATOM 936 C C . ASN A 1 121 ? 11.355 7.754 43.216 1.00 7.98 360 ASN A C 1
ATOM 937 O O . ASN A 1 121 ? 12.367 8.454 43.455 1.00 10.05 360 ASN A O 1
ATOM 942 N N . PHE A 1 122 ? 10.976 7.497 41.966 1.00 8.08 361 PHE A N 1
ATOM 943 C CA . PHE A 1 122 ? 11.767 7.925 40.808 1.00 9.03 361 PHE A CA 1
ATOM 944 C C . PHE A 1 122 ? 11.338 9.223 40.240 1.00 10.59 361 PHE A C 1
ATOM 945 O O . PHE A 1 122 ? 11.885 9.642 39.227 1.00 13.79 361 PHE A O 1
ATOM 953 N N . TYR A 1 123 ? 10.309 9.831 40.777 1.00 7.62 362 TYR A N 1
ATOM 954 C CA . TYR A 1 123 ? 9.709 11.073 40.215 1.00 7.65 362 TYR A CA 1
ATOM 955 C C . TYR A 1 123 ? 10.212 12.330 40.894 1.00 7.41 362 TYR A C 1
ATOM 956 O O . TYR A 1 123 ? 10.784 13.208 40.249 1.00 7.62 362 TYR A O 1
ATOM 965 N N . HIS A 1 124 ? 10.057 12.370 42.234 1.00 6.52 363 HIS A N 1
ATOM 966 C CA . HIS A 1 124 ? 10.704 13.379 43.092 1.00 6.57 363 HIS A CA 1
ATOM 967 C C . HIS A 1 124 ? 11.616 12.612 44.032 1.00 6.13 363 HIS A C 1
ATOM 968 O O . HIS A 1 124 ? 11.161 11.974 44.925 1.00 6.83 363 HIS A O 1
ATOM 975 N N . PHE A 1 125 ? 12.932 12.686 43.764 1.00 6.78 364 PHE A N 1
ATOM 976 C CA . PHE A 1 125 ? 13.897 11.793 44.363 1.00 7.21 364 PHE A CA 1
ATOM 977 C C . PHE A 1 125 ? 14.950 12.455 45.186 1.00 7.67 364 PHE A C 1
ATOM 978 O O . PHE A 1 125 ? 15.847 11.769 45.745 1.00 8.19 364 PHE A O 1
ATOM 986 N N . THR A 1 126 ? 14.854 13.754 45.423 1.00 6.23 365 THR A N 1
ATOM 987 C CA . THR A 1 126 ? 15.751 14.445 46.334 1.00 6.22 365 THR A CA 1
ATOM 988 C C . THR A 1 126 ? 15.226 14.355 47.751 1.00 6.48 365 THR A C 1
ATOM 989 O O . THR A 1 126 ? 14.010 14.385 47.997 1.00 6.58 365 THR A O 1
ATOM 993 N N . ARG A 1 127 ? 16.135 14.319 48.726 1.00 6.15 366 ARG A N 1
ATOM 994 C CA . ARG A 1 127 ? 15.771 14.153 50.134 1.00 5.97 366 ARG A CA 1
ATOM 995 C C . ARG A 1 127 ? 16.490 15.182 50.955 1.00 6.75 366 ARG A C 1
ATOM 996 O O . ARG A 1 127 ? 17.452 14.932 51.688 1.00 6.84 366 ARG A O 1
ATOM 1004 N N . THR A 1 128 ? 16.025 16.414 50.801 1.00 6.77 367 THR A N 1
ATOM 1005 C CA . THR A 1 128 ? 16.639 17.536 51.528 1.00 6.40 367 THR A CA 1
ATOM 1006 C C . THR A 1 128 ? 16.701 17.243 53.008 1.00 6.83 367 THR A C 1
ATOM 1007 O O . THR A 1 128 ? 15.732 16.806 53.634 1.00 6.87 367 THR A O 1
ATOM 1011 N N . VAL A 1 129 ? 17.863 17.595 53.583 1.00 7.09 368 VAL A N 1
ATOM 1012 C CA A VAL A 1 129 ? 18.196 17.511 55.003 0.50 7.22 368 VAL A CA 1
ATOM 1013 C CA B VAL A 1 129 ? 18.015 17.545 55.057 0.50 7.11 368 VAL A CA 1
ATOM 1014 C C . VAL A 1 129 ? 18.319 18.951 55.556 1.00 7.13 368 VAL A C 1
ATOM 1015 O O . VAL A 1 129 ? 19.093 19.710 54.986 1.00 7.96 368 VAL A O 1
ATOM 1022 N N . HIS A 1 130 ? 17.678 19.219 56.678 1.00 7.13 369 HIS A N 1
ATOM 1023 C CA . HIS A 1 130 ? 17.982 20.443 57.448 1.00 7.64 369 HIS A CA 1
ATOM 1024 C C . HIS A 1 130 ? 18.090 20.097 58.917 1.00 7.65 369 HIS A C 1
ATOM 1025 O O . HIS A 1 130 ? 17.067 19.726 59.497 1.00 7.97 369 HIS A O 1
ATOM 1032 N N . ILE A 1 131 ? 19.303 20.264 59.475 1.00 7.69 370 ILE A N 1
ATOM 1033 C CA . ILE A 1 131 ? 19.472 20.070 60.928 1.00 7.87 370 ILE A CA 1
ATOM 1034 C C . ILE A 1 131 ? 18.999 21.345 61.622 1.00 7.35 370 ILE A C 1
ATOM 1035 O O . ILE A 1 131 ? 19.365 22.449 61.217 1.00 8.51 370 ILE A O 1
ATOM 1040 N N . SER A 1 132 ? 18.210 21.226 62.663 1.00 7.65 371 SER A N 1
ATOM 1041 C CA . SER A 1 132 ? 17.734 22.410 63.406 1.00 8.09 371 SER A CA 1
ATOM 1042 C C . SER A 1 132 ? 18.879 23.056 64.153 1.00 8.70 371 SER A C 1
ATOM 1043 O O . SER A 1 132 ? 19.575 22.374 64.918 1.00 10.26 371 SER A O 1
ATOM 1046 N N . ARG A 1 133 ? 19.036 24.344 63.964 1.00 8.24 372 ARG A N 1
ATOM 1047 C CA . ARG A 1 133 ? 20.030 25.091 64.770 1.00 9.43 372 ARG A CA 1
ATOM 1048 C C . ARG A 1 133 ? 19.467 25.401 66.146 1.00 9.73 372 ARG A C 1
ATOM 1049 O O . ARG A 1 133 ? 20.260 25.402 67.130 1.00 10.90 372 ARG A O 1
ATOM 1057 N N . LYS A 1 134 ? 18.199 25.722 66.244 1.00 9.54 373 LYS A N 1
ATOM 1058 C CA A LYS A 1 134 ? 17.626 26.008 67.535 0.50 10.52 373 LYS A CA 1
ATOM 1059 C CA B LYS A 1 134 ? 17.548 26.007 67.520 0.50 10.89 373 LYS A CA 1
ATOM 1060 C C . LYS A 1 134 ? 17.564 24.770 68.435 1.00 11.13 373 LYS A C 1
ATOM 1061 O O . LYS A 1 134 ? 17.761 24.878 69.654 1.00 12.39 373 LYS A O 1
ATOM 1072 N N . TYR A 1 135 ? 17.348 23.572 67.844 1.00 9.96 374 TYR A N 1
ATOM 1073 C CA . TYR A 1 135 ? 17.207 22.311 68.566 1.00 10.11 374 TYR A CA 1
ATOM 1074 C C . TYR A 1 135 ? 18.151 21.314 67.883 1.00 10.15 374 TYR A C 1
ATOM 1075 O O . TYR A 1 135 ? 17.690 20.527 67.033 1.00 9.95 374 TYR A O 1
ATOM 1084 N N . PRO A 1 136 ? 19.475 21.330 68.146 1.00 9.99 375 PRO A N 1
ATOM 1085 C CA . PRO A 1 136 ? 20.423 20.577 67.361 1.00 10.68 375 PRO A CA 1
ATOM 1086 C C . PRO A 1 136 ? 20.356 19.046 67.354 1.00 10.51 375 PRO A C 1
ATOM 1087 O O . PRO A 1 136 ? 20.969 18.478 66.456 1.00 14.17 375 PRO A O 1
ATOM 1091 N N . ASN A 1 137 ? 19.514 18.537 68.225 1.00 11.15 376 ASN A N 1
ATOM 1092 C CA . ASN A 1 137 ? 19.149 17.104 68.205 1.00 11.72 376 ASN A CA 1
ATOM 1093 C C . ASN A 1 137 ? 18.117 16.728 67.147 1.00 11.19 376 ASN A C 1
ATOM 1094 O O . ASN A 1 137 ? 17.997 15.529 66.818 1.00 12.66 376 ASN A O 1
ATOM 1099 N N . LEU A 1 138 ? 17.464 17.722 66.519 1.00 8.56 377 LEU A N 1
ATOM 1100 C CA . LEU A 1 138 ? 16.432 17.458 65.517 1.00 7.76 377 LEU A CA 1
ATOM 1101 C C . LEU A 1 138 ? 16.920 17.705 64.104 1.00 7.76 377 LEU A C 1
ATOM 1102 O O . LEU A 1 138 ? 17.765 18.567 63.848 1.00 8.51 377 LEU A O 1
ATOM 1107 N N . PHE A 1 139 ? 16.387 16.905 63.175 1.00 7.04 378 PHE A N 1
ATOM 1108 C CA . PHE A 1 139 ? 16.628 17.164 61.772 1.00 7.50 378 PHE A CA 1
ATOM 1109 C C . PHE A 1 139 ? 15.428 16.875 60.952 1.00 7.41 378 PHE A C 1
ATOM 1110 O O . PHE A 1 139 ? 14.617 15.977 61.270 1.00 7.79 378 PHE A O 1
ATOM 1118 N N . ALA A 1 140 ? 15.217 17.653 59.889 1.00 6.91 379 ALA A N 1
ATOM 1119 C CA . ALA A 1 140 ? 14.050 17.508 58.969 1.00 7.66 379 ALA A CA 1
ATOM 1120 C C . ALA A 1 140 ? 14.537 16.873 57.684 1.00 7.72 379 ALA A C 1
ATOM 1121 O O . ALA A 1 140 ? 15.644 17.134 57.215 1.00 7.91 379 ALA A O 1
ATOM 1123 N N . LEU A 1 141 ? 13.656 16.052 57.099 1.00 6.88 380 LEU A N 1
ATOM 1124 C CA . LEU A 1 141 ? 13.851 15.431 55.780 1.00 7.14 380 LEU A CA 1
ATOM 1125 C C . LEU A 1 141 ? 12.595 15.604 54.970 1.00 6.47 380 LEU A C 1
ATOM 1126 O O . LEU A 1 141 ? 11.476 15.360 55.455 1.00 6.52 380 LEU A O 1
ATOM 1131 N N . ASN A 1 142 ? 12.803 15.962 53.683 1.00 6.31 381 ASN A N 1
ATOM 1132 C CA . ASN A 1 142 ? 11.758 16.052 52.685 1.00 6.35 381 ASN A CA 1
ATOM 1133 C C . ASN A 1 142 ? 11.640 14.785 51.859 1.00 6.15 381 ASN A C 1
ATOM 1134 O O . ASN A 1 142 ? 12.660 14.266 51.400 1.00 7.00 381 ASN A O 1
ATOM 1139 N N . VAL A 1 143 ? 10.391 14.382 51.538 1.00 5.85 382 VAL A N 1
ATOM 1140 C CA . VAL A 1 143 ? 10.108 13.377 50.503 1.00 6.32 382 VAL A CA 1
ATOM 1141 C C . VAL A 1 143 ? 9.049 13.963 49.603 1.00 5.72 382 VAL A C 1
ATOM 1142 O O . VAL A 1 143 ? 7.907 14.117 50.008 1.00 6.52 382 VAL A O 1
ATOM 1146 N N . GLY A 1 144 ? 9.364 14.220 48.351 1.00 5.48 383 GLY A N 1
ATOM 1147 C CA . GLY A 1 144 ? 8.359 14.736 47.418 1.00 6.05 383 GLY A CA 1
ATOM 1148 C C . GLY A 1 144 ? 7.426 13.699 46.832 1.00 6.56 383 GLY A C 1
ATOM 1149 O O . GLY A 1 144 ? 7.640 12.479 47.013 1.00 6.66 383 GLY A O 1
ATOM 1150 N N . SER A 1 145 ? 6.388 14.152 46.147 1.00 6.25 384 SER A N 1
ATOM 1151 C CA . SER A 1 145 ? 5.335 13.271 45.618 1.00 6.43 384 SER A CA 1
ATOM 1152 C C . SER A 1 145 ? 5.880 12.310 44.597 1.00 6.57 384 SER A C 1
ATOM 1153 O O . SER A 1 145 ? 6.867 12.587 43.922 1.00 7.26 384 SER A O 1
ATOM 1156 N N . ASP A 1 146 ? 5.218 11.149 44.458 1.00 7.18 385 ASP A N 1
ATOM 1157 C CA . ASP A 1 146 ? 5.520 10.190 43.396 1.00 8.14 385 ASP A CA 1
ATOM 1158 C C . ASP A 1 146 ? 4.462 10.438 42.312 1.00 8.77 385 ASP A C 1
ATOM 1159 O O . ASP A 1 146 ? 3.406 9.798 42.307 1.00 10.50 385 ASP A O 1
ATOM 1164 N N . GLY A 1 147 ? 4.740 11.409 41.480 1.00 8.57 386 GLY A N 1
ATOM 1165 C CA . GLY A 1 147 ? 3.888 11.805 40.365 1.00 8.15 386 GLY A CA 1
ATOM 1166 C C . GLY A 1 147 ? 3.336 13.189 40.507 1.00 8.11 386 GLY A C 1
ATOM 1167 O O . GLY A 1 147 ? 3.405 13.827 41.558 1.00 8.07 386 GLY A O 1
ATOM 1168 N N . ASN A 1 148 ? 2.857 13.714 39.414 1.00 7.13 387 ASN A N 1
ATOM 1169 C CA . ASN A 1 148 ? 2.361 15.084 39.400 1.00 7.32 387 ASN A CA 1
ATOM 1170 C C . ASN A 1 148 ? 1.250 15.265 40.386 1.00 6.61 387 ASN A C 1
ATOM 1171 O O . ASN A 1 148 ? 1.278 16.207 41.197 1.00 7.54 387 ASN A O 1
ATOM 1176 N N . ILE A 1 149 ? 0.289 14.373 40.391 1.00 7.72 388 ILE A N 1
ATOM 1177 C CA . ILE A 1 149 ? -0.840 14.364 41.267 1.00 8.02 388 ILE A CA 1
ATOM 1178 C C . ILE A 1 149 ? -0.943 12.980 41.952 1.00 8.52 388 ILE A C 1
ATOM 1179 O O . ILE A 1 149 ? -1.537 12.028 41.442 1.00 10.26 388 ILE A O 1
ATOM 1184 N N . ASP A 1 150 ? -0.325 12.875 43.130 1.00 7.54 389 ASP A N 1
ATOM 1185 C CA . ASP A 1 150 ? -0.113 11.611 43.858 1.00 7.19 389 ASP A CA 1
ATOM 1186 C C . ASP A 1 150 ? -1.241 11.567 44.879 1.00 7.38 389 ASP A C 1
ATOM 1187 O O . ASP A 1 150 ? -1.144 12.101 46.004 1.00 7.54 389 ASP A O 1
ATOM 1192 N N . VAL A 1 151 ? -2.358 10.957 44.487 1.00 8.33 390 VAL A N 1
ATOM 1193 C CA . VAL A 1 151 ? -3.557 10.960 45.306 1.00 8.54 390 VAL A CA 1
ATOM 1194 C C . VAL A 1 151 ? -3.421 10.387 46.724 1.00 7.96 390 VAL A C 1
ATOM 1195 O O . VAL A 1 151 ? -3.949 11.014 47.647 1.00 8.87 390 VAL A O 1
ATOM 1199 N N . PRO A 1 152 ? -2.609 9.359 46.907 1.00 8.28 391 PRO A N 1
ATOM 1200 C CA . PRO A 1 152 ? -2.440 8.871 48.264 1.00 8.74 391 PRO A CA 1
ATOM 1201 C C . PRO A 1 152 ? -1.866 9.841 49.281 1.00 8.73 391 PRO A C 1
ATOM 1202 O O . PRO A 1 152 ? -1.975 9.626 50.513 1.00 9.02 391 PRO A O 1
ATOM 1206 N N . THR A 1 153 ? -1.235 10.946 48.797 1.00 7.91 392 THR A N 1
ATOM 1207 C CA . THR A 1 153 ? -0.674 11.911 49.700 1.00 8.15 392 THR A CA 1
ATOM 1208 C C . THR A 1 153 ? -1.651 12.752 50.463 1.00 8.05 392 THR A C 1
ATOM 1209 O O . THR A 1 153 ? -1.247 13.533 51.336 1.00 8.73 392 THR A O 1
ATOM 1213 N N . ARG A 1 154 ? -2.940 12.574 50.225 1.00 8.80 393 ARG A N 1
ATOM 1214 C CA . ARG A 1 154 ? -3.969 13.031 51.140 1.00 9.41 393 ARG A CA 1
ATOM 1215 C C . ARG A 1 154 ? -3.712 12.483 52.553 1.00 9.87 393 ARG A C 1
ATOM 1216 O O . ARG A 1 154 ? -4.202 13.147 53.509 1.00 10.56 393 ARG A O 1
ATOM 1224 N N . GLN A 1 155 ? -3.123 11.309 52.671 1.00 9.53 394 GLN A N 1
ATOM 1225 C CA A GLN A 1 155 ? -2.845 10.654 53.943 0.50 10.25 394 GLN A CA 1
ATOM 1226 C CA B GLN A 1 155 ? -2.848 10.736 53.979 0.50 10.57 394 GLN A CA 1
ATOM 1227 C C . GLN A 1 155 ? -1.430 10.935 54.346 1.00 9.97 394 GLN A C 1
ATOM 1228 O O . GLN A 1 155 ? -0.486 10.659 53.566 1.00 9.41 394 GLN A O 1
ATOM 1239 N N . GLN A 1 156 ? -1.232 11.314 55.581 1.00 9.32 395 GLN A N 1
ATOM 1240 C CA . GLN A 1 156 ? 0.127 11.423 56.139 1.00 9.01 395 GLN A CA 1
ATOM 1241 C C . GLN A 1 156 ? 0.940 10.163 56.013 1.00 8.83 395 GLN A C 1
ATOM 1242 O O . GLN A 1 156 ? 2.152 10.196 55.714 1.00 8.14 395 GLN A O 1
ATOM 1248 N N . ASN A 1 157 ? 0.328 9.009 56.247 1.00 9.29 396 ASN A N 1
ATOM 1249 C CA . ASN A 1 157 ? 1.023 7.757 56.184 1.00 9.96 396 ASN A CA 1
ATOM 1250 C C . ASN A 1 157 ? 1.430 7.254 54.832 1.00 9.29 396 ASN A C 1
ATOM 1251 O O . ASN A 1 157 ? 2.126 6.257 54.716 1.00 10.62 396 ASN A O 1
ATOM 1256 N N . SER A 1 158 ? 1.104 8.047 53.815 1.00 8.50 397 SER A N 1
ATOM 1257 C CA . SER A 1 158 ? 1.708 7.786 52.487 1.00 8.01 397 SER A CA 1
ATOM 1258 C C . SER A 1 158 ? 3.197 7.915 52.485 1.00 7.55 397 SER A C 1
ATOM 1259 O O . SER A 1 158 ? 3.924 7.328 51.616 1.00 8.89 397 SER A O 1
ATOM 1262 N N . GLY A 1 159 ? 3.716 8.780 53.361 1.00 7.10 398 GLY A N 1
ATOM 1263 C CA . GLY A 1 159 ? 5.146 9.038 53.363 1.00 7.34 398 GLY A CA 1
ATOM 1264 C C . GLY A 1 159 ? 5.687 9.911 52.249 1.00 7.13 398 GLY A C 1
ATOM 1265 O O . GLY A 1 159 ? 6.922 9.957 52.084 1.00 7.46 398 GLY A O 1
ATOM 1266 N N . ARG A 1 160 ? 4.796 10.589 51.508 1.00 6.71 399 ARG A N 1
ATOM 1267 C CA . ARG A 1 160 ? 5.289 11.417 50.399 1.00 6.54 399 ARG A CA 1
ATOM 1268 C C . ARG A 1 160 ? 4.609 12.769 50.434 1.00 6.52 399 ARG A C 1
ATOM 1269 O O . ARG A 1 160 ? 3.560 12.948 51.063 1.00 6.26 399 ARG A O 1
ATOM 1277 N N . ALA A 1 161 ? 5.193 13.738 49.701 1.00 6.04 400 ALA A N 1
ATOM 1278 C CA . ALA A 1 161 ? 4.766 15.121 49.677 1.00 6.33 400 ALA A CA 1
ATOM 1279 C C . ALA A 1 161 ? 4.726 15.667 51.078 1.00 6.35 400 ALA A C 1
ATOM 1280 O O . ALA A 1 161 ? 3.727 16.255 51.537 1.00 6.41 400 ALA A O 1
ATOM 1282 N N . GLN A 1 162 ? 5.824 15.513 51.818 1.00 5.75 401 GLN A N 1
ATOM 1283 C CA . GLN A 1 162 ? 5.792 15.833 53.229 1.00 5.96 401 GLN A CA 1
ATOM 1284 C C . GLN A 1 162 ? 7.190 15.959 53.813 1.00 5.77 401 GLN A C 1
ATOM 1285 O O . GLN A 1 162 ? 8.166 15.398 53.255 1.00 6.37 401 GLN A O 1
ATOM 1291 N N . ILE A 1 163 ? 7.290 16.632 54.964 1.00 5.61 402 ILE A N 1
ATOM 1292 C CA . ILE A 1 163 ? 8.541 16.820 55.710 1.00 5.90 402 ILE A CA 1
ATOM 1293 C C . ILE A 1 163 ? 8.331 16.252 57.115 1.00 5.73 402 ILE A C 1
ATOM 1294 O O . ILE A 1 163 ? 7.316 16.566 57.778 1.00 6.54 402 ILE A O 1
ATOM 1299 N N . ARG A 1 164 ? 9.257 15.367 57.540 1.00 5.76 403 ARG A N 1
ATOM 1300 C CA . ARG A 1 164 ? 9.260 14.820 58.856 1.00 6.30 403 ARG A CA 1
ATOM 1301 C C . ARG A 1 164 ? 10.459 15.270 59.630 1.00 6.21 403 ARG A C 1
ATOM 1302 O O . ARG A 1 164 ? 11.544 15.493 59.072 1.00 6.82 403 ARG A O 1
ATOM 1310 N N . VAL A 1 165 ? 10.290 15.333 60.954 1.00 6.79 404 VAL A N 1
ATOM 1311 C CA . VAL A 1 165 ? 11.347 15.767 61.855 1.00 7.37 404 VAL A CA 1
ATOM 1312 C C . VAL A 1 165 ? 11.686 14.585 62.761 1.00 6.71 404 VAL A C 1
ATOM 1313 O O . VAL A 1 165 ? 10.767 14.019 63.395 1.00 7.31 404 VAL A O 1
ATOM 1317 N N . PHE A 1 166 ? 12.986 14.300 62.895 1.00 6.95 405 PHE A N 1
ATOM 1318 C CA . PHE A 1 166 ? 13.539 13.112 63.625 1.00 6.81 405 PHE A CA 1
ATOM 1319 C C . PHE A 1 166 ? 14.432 13.640 64.710 1.00 7.06 405 PHE A C 1
ATOM 1320 O O . PHE A 1 166 ? 15.142 14.627 64.529 1.00 7.40 405 PHE A O 1
ATOM 1328 N N . ASP A 1 167 ? 14.398 12.969 65.871 1.00 7.34 406 ASP A N 1
ATOM 1329 C CA . ASP A 1 167 ? 15.327 13.265 67.012 1.00 7.31 406 ASP A CA 1
ATOM 1330 C C . ASP A 1 167 ? 16.516 12.339 66.892 1.00 8.35 406 ASP A C 1
ATOM 1331 O O . ASP A 1 167 ? 16.429 11.153 67.209 1.00 8.98 406 ASP A O 1
ATOM 1336 N N . TYR A 1 168 ? 17.606 12.878 66.376 1.00 8.19 407 TYR A N 1
ATOM 1337 C CA . TYR A 1 168 ? 18.840 12.100 66.197 1.00 7.96 407 TYR A CA 1
ATOM 1338 C C . TYR A 1 168 ? 19.274 11.440 67.510 1.00 9.45 407 TYR A C 1
ATOM 1339 O O . TYR A 1 168 ? 19.755 10.293 67.481 1.00 9.36 407 TYR A O 1
ATOM 1348 N N . ASP A 1 169 ? 19.155 12.175 68.600 1.00 10.03 408 ASP A N 1
ATOM 1349 C CA . ASP A 1 169 ? 19.738 11.721 69.880 1.00 10.38 408 ASP A CA 1
ATOM 1350 C C . ASP A 1 169 ? 18.952 10.580 70.440 1.00 11.99 408 ASP A C 1
ATOM 1351 O O . ASP A 1 169 ? 19.511 9.784 71.255 1.00 12.18 408 ASP A O 1
ATOM 1356 N N . GLN A 1 170 ? 17.706 10.378 70.019 1.00 10.31 409 GLN A N 1
ATOM 1357 C CA . GLN A 1 170 ? 16.930 9.170 70.403 1.00 10.94 409 GLN A CA 1
ATOM 1358 C C . GLN A 1 170 ? 16.684 8.163 69.334 1.00 9.77 409 GLN A C 1
ATOM 1359 O O . GLN A 1 170 ? 15.950 7.186 69.455 1.00 11.10 409 GLN A O 1
ATOM 1365 N N . LEU A 1 171 ? 17.289 8.372 68.162 1.00 9.37 410 LEU A N 1
ATOM 1366 C CA . LEU A 1 171 ? 17.027 7.561 67.039 1.00 9.09 410 LEU A CA 1
ATOM 1367 C C . LEU A 1 171 ? 17.630 6.161 67.201 1.00 9.42 410 LEU A C 1
ATOM 1368 O O . LEU A 1 171 ? 18.843 6.071 67.572 1.00 10.59 410 LEU A O 1
ATOM 1373 N N . PRO A 1 172 ? 16.876 5.108 66.945 1.00 10.03 411 PRO A N 1
ATOM 1374 C CA . PRO A 1 172 ? 17.506 3.766 66.959 1.00 10.19 411 PRO A CA 1
ATOM 1375 C C . PRO A 1 172 ? 18.736 3.732 66.116 1.00 10.11 411 PRO A C 1
ATOM 1376 O O . PRO A 1 172 ? 18.710 4.184 64.986 1.00 10.01 411 PRO A O 1
ATOM 1380 N N . GLN A 1 173 ? 19.811 3.122 66.658 1.00 12.01 412 GLN A N 1
ATOM 1381 C CA . GLN A 1 173 ? 21.056 3.051 65.904 1.00 12.94 412 GLN A CA 1
ATOM 1382 C C . GLN A 1 173 ? 21.065 2.287 64.622 1.00 11.07 412 GLN A C 1
ATOM 1383 O O . GLN A 1 173 ? 21.850 2.576 63.759 1.00 12.76 412 GLN A O 1
ATOM 1389 N N . ASN A 1 174 ? 20.062 1.411 64.437 1.00 11.56 413 ASN A N 1
ATOM 1390 C CA . ASN A 1 174 ? 19.957 0.763 63.152 1.00 12.14 413 ASN A CA 1
ATOM 1391 C C . ASN A 1 174 ? 19.276 1.598 62.031 1.00 10.89 413 ASN A C 1
ATOM 1392 O O . ASN A 1 174 ? 19.372 1.277 60.841 1.00 12.73 413 ASN A O 1
ATOM 1397 N N . GLY A 1 175 ? 18.699 2.716 62.433 1.00 9.77 414 GLY A N 1
ATOM 1398 C CA . GLY A 1 175 ? 17.937 3.537 61.501 1.00 9.74 414 GLY A CA 1
ATOM 1399 C C . GLY A 1 175 ? 16.469 3.037 61.459 1.00 10.03 414 GLY A C 1
ATOM 1400 O O . GLY A 1 175 ? 16.163 1.947 61.959 1.00 11.44 414 GLY A O 1
ATOM 1401 N N . VAL A 1 176 ? 15.617 3.884 60.909 1.00 8.60 415 VAL A N 1
ATOM 1402 C CA . VAL A 1 176 ? 14.176 3.639 60.918 1.00 8.40 415 VAL A C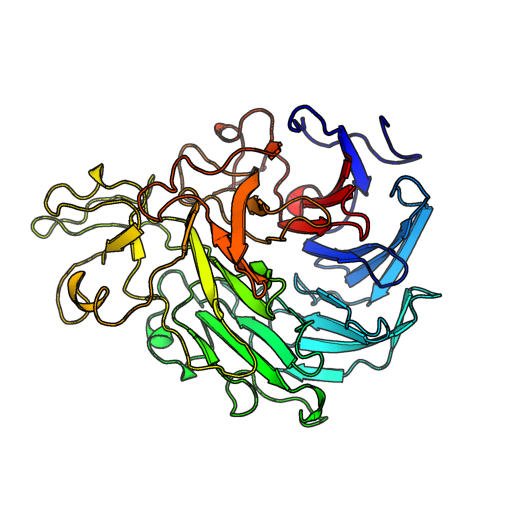A 1
ATOM 1403 C C . VAL A 1 176 ? 13.529 4.027 59.634 1.00 8.45 415 VAL A C 1
ATOM 1404 O O . VAL A 1 176 ? 14.077 4.890 58.875 1.00 7.72 415 VAL A O 1
ATOM 1408 N N . PRO A 1 177 ? 12.359 3.483 59.320 1.00 7.66 416 PRO A N 1
ATOM 1409 C CA . PRO A 1 177 ? 11.653 3.939 58.127 1.00 7.51 416 PRO A CA 1
ATOM 1410 C C . PRO A 1 177 ? 11.213 5.383 58.283 1.00 6.95 416 PRO A C 1
ATOM 1411 O O . PRO A 1 177 ? 10.858 5.850 59.372 1.00 7.34 416 PRO A O 1
ATOM 1415 N N . PHE A 1 178 ? 11.122 6.096 57.155 1.00 6.92 417 PHE A N 1
ATOM 1416 C CA . PHE A 1 178 ? 10.583 7.465 57.161 1.00 7.05 417 PHE A CA 1
ATOM 1417 C C . PHE A 1 178 ? 9.167 7.543 57.752 1.00 7.07 417 PHE A C 1
ATOM 1418 O O . PHE A 1 178 ? 8.906 8.399 58.591 1.00 7.71 417 PHE A O 1
ATOM 1426 N N . VAL A 1 179 ? 8.345 6.585 57.345 1.00 7.30 418 VAL A N 1
ATOM 1427 C CA . VAL A 1 179 ? 7.011 6.478 57.906 1.00 7.37 418 VAL A CA 1
ATOM 1428 C C . VAL A 1 179 ? 7.124 5.594 59.193 1.00 7.75 418 VAL A C 1
ATOM 1429 O O . VAL A 1 179 ? 7.118 4.355 59.157 1.00 9.33 418 VAL A O 1
ATOM 1433 N N . SER A 1 180 ? 7.242 6.308 60.291 1.00 7.91 419 SER A N 1
ATOM 1434 C CA . SER A 1 180 ? 7.422 5.684 61.610 1.00 8.07 419 SER A CA 1
ATOM 1435 C C . SER A 1 180 ? 7.132 6.754 62.632 1.00 8.22 419 SER A C 1
ATOM 1436 O O . SER A 1 180 ? 7.112 7.952 62.368 1.00 8.72 419 SER A O 1
ATOM 1439 N N . GLN A 1 181 ? 6.915 6.324 63.884 1.00 8.34 420 GLN A N 1
ATOM 1440 C CA A GLN A 1 181 ? 6.721 7.237 64.989 0.75 8.62 420 GLN A CA 1
ATOM 1441 C CA B GLN A 1 181 ? 6.660 7.313 64.919 0.25 8.49 420 GLN A CA 1
ATOM 1442 C C . GLN A 1 181 ? 7.887 8.221 65.187 1.00 7.88 420 GLN A C 1
ATOM 1443 O O . GLN A 1 181 ? 7.712 9.289 65.714 1.00 10.16 420 GLN A O 1
ATOM 1454 N N . TYR A 1 182 ? 9.095 7.799 64.759 1.00 8.08 421 TYR A N 1
ATOM 1455 C CA . TYR A 1 182 ? 10.317 8.604 64.896 1.00 7.83 421 TYR A CA 1
ATOM 1456 C C . TYR A 1 182 ? 10.299 9.826 63.979 1.00 7.58 421 TYR A C 1
ATOM 1457 O O . TYR A 1 182 ? 10.894 10.813 64.282 1.00 7.35 421 TYR A O 1
ATOM 1466 N N . GLY A 1 183 ? 9.604 9.695 62.867 1.00 8.09 422 GLY A N 1
ATOM 1467 C CA . GLY A 1 183 ? 9.488 10.791 61.884 1.00 8.19 422 GLY A CA 1
ATOM 1468 C C . GLY A 1 183 ? 8.193 11.518 62.131 1.00 7.60 422 GLY A C 1
ATOM 1469 O O . GLY A 1 183 ? 7.160 11.109 61.619 1.00 8.09 422 GLY A O 1
ATOM 1470 N N A ARG A 1 184 ? 8.244 12.589 62.903 0.50 7.58 423 ARG A N 1
ATOM 1471 N N B ARG A 1 184 ? 8.231 12.582 62.900 0.50 7.88 423 ARG A N 1
ATOM 1472 C CA A ARG A 1 184 ? 7.071 13.374 63.252 0.50 8.03 423 ARG A CA 1
ATOM 1473 C CA B ARG A 1 184 ? 7.027 13.309 63.211 0.50 8.66 423 ARG A CA 1
ATOM 1474 C C A ARG A 1 184 ? 6.702 14.282 62.067 0.50 7.66 423 ARG A C 1
ATOM 1475 C C B ARG A 1 184 ? 6.696 14.276 62.070 0.50 7.94 423 ARG A C 1
ATOM 1476 O O A ARG A 1 184 ? 7.562 15.011 61.539 0.50 8.03 423 ARG A O 1
ATOM 1477 O O B ARG A 1 184 ? 7.566 15.011 61.565 0.50 8.25 423 ARG A O 1
ATOM 1492 N N . VAL A 1 185 ? 5.447 14.236 61.624 1.00 8.01 424 VAL A N 1
ATOM 1493 C CA . VAL A 1 185 ? 5.051 14.984 60.421 1.00 7.94 424 VAL A CA 1
ATOM 1494 C C . VAL A 1 185 ? 4.980 16.492 60.801 1.00 7.32 424 VAL A C 1
ATOM 1495 O O . VAL A 1 185 ? 4.146 16.917 61.615 1.00 8.58 424 VAL A O 1
ATOM 1499 N N . LEU A 1 186 ? 5.845 17.301 60.166 1.00 7.11 425 LEU A N 1
ATOM 1500 C CA . LEU A 1 186 ? 5.873 18.715 60.328 1.00 7.06 425 LEU A CA 1
ATOM 1501 C C . LEU A 1 186 ? 4.860 19.369 59.405 1.00 7.00 425 LEU A C 1
ATOM 1502 O O . LEU A 1 186 ? 4.067 20.220 59.778 1.00 8.13 425 LEU A O 1
ATOM 1507 N N . GLY A 1 187 ? 4.926 18.963 58.127 1.00 6.29 426 GLY A N 1
ATOM 1508 C CA . GLY A 1 187 ? 4.025 19.391 57.108 1.00 6.39 426 GLY A CA 1
ATOM 1509 C C . GLY A 1 187 ? 3.762 18.265 56.148 1.00 6.50 426 GLY A C 1
ATOM 1510 O O . GLY A 1 187 ? 4.694 17.501 55.856 1.00 6.44 426 GLY A O 1
ATOM 1511 N N . TYR A 1 188 ? 2.535 18.163 55.627 1.00 5.78 427 TYR A N 1
ATOM 1512 C CA . TYR A 1 188 ? 2.218 17.180 54.582 1.00 5.33 427 TYR A CA 1
ATOM 1513 C C . TYR A 1 188 ? 1.377 17.889 53.533 1.00 5.91 427 TYR A C 1
ATOM 1514 O O . TYR A 1 188 ? 1.000 19.076 53.735 1.00 6.33 427 TYR A O 1
ATOM 1523 N N . GLY A 1 189 ? 0.995 17.228 52.464 1.00 6.43 428 GLY A N 1
ATOM 1524 C CA . GLY A 1 189 ? 0.340 17.929 51.412 1.00 6.80 428 GLY A CA 1
ATOM 1525 C C . GLY A 1 189 ? 1.242 19.035 50.840 1.00 6.56 428 GLY A C 1
ATOM 1526 O O . GLY A 1 189 ? 0.740 20.133 50.500 1.00 6.43 428 GLY A O 1
ATOM 1527 N N . LEU A 1 190 ? 2.527 18.719 50.690 1.00 5.76 429 LEU A N 1
ATOM 1528 C CA . LEU A 1 190 ? 3.581 19.630 50.214 1.00 5.52 429 LEU A CA 1
ATOM 1529 C C . LEU A 1 190 ? 4.218 18.939 49.021 1.00 5.75 429 LEU A C 1
ATOM 1530 O O . LEU A 1 190 ? 5.002 18.031 49.193 1.00 5.94 429 LEU A O 1
ATOM 1535 N N . ARG A 1 191 ? 3.856 19.330 47.785 1.00 5.75 430 ARG A N 1
ATOM 1536 C CA . ARG A 1 191 ? 4.114 18.509 46.619 1.00 6.00 430 ARG A CA 1
ATOM 1537 C C . ARG A 1 191 ? 5.560 18.134 46.482 1.00 6.33 430 ARG A C 1
ATOM 1538 O O . ARG A 1 191 ? 5.935 16.966 46.230 1.00 6.70 430 ARG A O 1
ATOM 1546 N N . ASN A 1 192 ? 6.456 19.117 46.494 1.00 5.74 431 ASN A N 1
ATOM 1547 C CA . ASN A 1 192 ? 7.913 18.858 46.456 1.00 5.67 431 ASN A CA 1
ATOM 1548 C C . ASN A 1 192 ? 8.646 20.032 47.027 1.00 5.95 431 ASN A C 1
ATOM 1549 O O . ASN A 1 192 ? 8.882 21.030 46.321 1.00 7.13 431 ASN A O 1
ATOM 1554 N N . ASP A 1 193 ? 8.971 19.945 48.310 1.00 5.73 432 ASP A N 1
ATOM 1555 C CA . ASP A 1 193 ? 9.559 21.077 49.049 1.00 6.01 432 ASP A CA 1
ATOM 1556 C C . ASP A 1 193 ? 11.039 20.846 49.262 1.00 6.30 432 ASP A C 1
ATOM 1557 O O . ASP A 1 193 ? 11.499 20.437 50.338 1.00 6.68 432 ASP A O 1
ATOM 1562 N N . VAL A 1 194 ? 11.784 21.092 48.190 1.00 6.32 433 VAL A N 1
ATOM 1563 C CA . VAL A 1 194 ? 13.212 20.876 48.185 1.00 6.33 433 VAL A CA 1
ATOM 1564 C C . VAL A 1 194 ? 14.023 21.865 49.022 1.00 6.62 433 VAL A C 1
ATOM 1565 O O . VAL A 1 194 ? 15.017 21.541 49.633 1.00 8.17 433 VAL A O 1
ATOM 1569 N N . GLY A 1 195 ? 13.588 23.127 49.022 1.00 5.80 434 GLY A N 1
ATOM 1570 C CA . GLY A 1 195 ? 14.287 24.097 49.846 1.00 6.33 434 GLY A CA 1
ATOM 1571 C C . GLY A 1 195 ? 13.696 24.179 51.234 1.00 6.62 434 GLY A C 1
ATOM 1572 O O . GLY A 1 195 ? 12.452 24.352 51.392 1.00 7.09 434 GLY A O 1
ATOM 1573 N N . ILE A 1 196 ? 14.544 24.075 52.238 1.00 7.01 435 ILE A N 1
ATOM 1574 C CA . ILE A 1 196 ? 14.120 24.114 53.658 1.00 7.24 435 ILE A CA 1
ATOM 1575 C C . ILE A 1 196 ? 15.173 24.908 54.396 1.00 7.48 435 ILE A C 1
ATOM 1576 O O . ILE A 1 196 ? 16.378 24.598 54.300 1.00 9.11 435 ILE A O 1
ATOM 1581 N N . THR A 1 197 ? 14.756 25.898 55.176 1.00 7.33 436 THR A N 1
ATOM 1582 C CA . THR A 1 197 ? 15.653 26.621 56.042 1.00 7.67 436 THR A CA 1
ATOM 1583 C C . THR A 1 197 ? 14.932 26.952 57.323 1.00 7.77 436 THR A C 1
ATOM 1584 O O . THR A 1 197 ? 13.825 26.455 57.607 1.00 8.00 436 THR A O 1
ATOM 1588 N N . GLU A 1 198 ? 15.626 27.747 58.183 1.00 7.91 437 GLU A N 1
ATOM 1589 C CA . GLU A 1 198 ? 15.017 28.155 59.438 1.00 7.71 437 GLU A CA 1
ATOM 1590 C C . GLU A 1 198 ? 15.327 29.607 59.703 1.00 7.79 437 GLU A C 1
ATOM 1591 O O . GLU A 1 198 ? 16.370 30.100 59.255 1.00 8.78 437 GLU A O 1
ATOM 1597 N N . ASP A 1 199 ? 14.413 30.271 60.409 1.00 7.72 438 ASP A N 1
ATOM 1598 C CA . ASP A 1 199 ? 14.654 31.647 60.857 1.00 8.67 438 ASP A CA 1
ATOM 1599 C C . ASP A 1 199 ? 15.344 31.698 62.171 1.00 8.88 438 ASP A C 1
ATOM 1600 O O . ASP A 1 199 ? 15.642 30.681 62.804 1.00 9.49 438 ASP A O 1
ATOM 1605 N N . ARG A 1 200 ? 15.552 32.939 62.680 1.00 10.74 439 ARG A N 1
ATOM 1606 C CA . ARG A 1 200 ? 16.299 33.155 63.922 1.00 11.87 439 ARG A CA 1
ATOM 1607 C C . ARG A 1 200 ? 15.536 32.574 65.110 1.00 11.88 439 ARG A C 1
ATOM 1608 O O . ARG A 1 200 ? 16.213 32.093 66.069 1.00 16.49 439 ARG A O 1
ATOM 1616 N N . ALA A 1 201 ? 14.202 32.524 65.079 1.00 10.13 440 ALA A N 1
ATOM 1617 C CA . ALA A 1 201 ? 13.366 31.911 66.104 1.00 9.70 440 ALA A CA 1
ATOM 1618 C C . ALA A 1 201 ? 13.342 30.362 66.025 1.00 9.85 440 ALA A C 1
ATOM 1619 O O . ALA A 1 201 ? 12.802 29.729 66.959 1.00 11.69 440 ALA A O 1
ATOM 1621 N N . GLY A 1 202 ? 13.888 29.788 64.970 1.00 8.84 441 GLY A N 1
ATOM 1622 C CA . GLY A 1 202 ? 13.913 28.350 64.795 1.00 8.87 441 GLY A CA 1
ATOM 1623 C C . GLY A 1 202 ? 12.713 27.817 63.978 1.00 8.39 441 GLY A C 1
ATOM 1624 O O . GLY A 1 202 ? 12.587 26.557 63.868 1.00 9.08 441 GLY A O 1
ATOM 1625 N N . ASN A 1 203 ? 11.839 28.664 63.442 1.00 8.01 442 ASN A N 1
ATOM 1626 C CA . ASN A 1 203 ? 10.785 28.170 62.608 1.00 7.90 442 ASN A CA 1
ATOM 1627 C C . ASN A 1 203 ? 11.357 27.626 61.347 1.00 7.52 442 ASN A C 1
ATOM 1628 O O . ASN A 1 203 ? 12.281 28.212 60.729 1.00 7.29 442 ASN A O 1
ATOM 1633 N N . ILE A 1 204 ? 10.792 26.509 60.896 1.00 6.94 443 ILE A N 1
ATOM 1634 C CA . ILE A 1 204 ? 11.157 25.924 59.582 1.00 7.14 443 ILE A CA 1
ATOM 1635 C C . ILE A 1 204 ? 10.295 26.588 58.498 1.00 7.02 443 ILE A C 1
ATOM 1636 O O . ILE A 1 204 ? 9.085 26.640 58.604 1.00 8.14 443 ILE A O 1
ATOM 1641 N N . HIS A 1 205 ? 10.966 27.050 57.447 1.00 6.53 444 HIS A N 1
ATOM 1642 C CA . HIS A 1 205 ? 10.298 27.563 56.258 1.00 6.41 444 HIS A CA 1
ATOM 1643 C C . HIS A 1 205 ? 10.674 26.609 55.123 1.00 6.65 444 HIS A C 1
ATOM 1644 O O . HIS A 1 205 ? 11.851 26.170 55.019 1.00 7.61 444 HIS A O 1
ATOM 1651 N N . SER A 1 206 ? 9.731 26.300 54.258 1.00 6.03 445 SER A N 1
ATOM 1652 C CA . SER A 1 206 ? 9.962 25.430 53.114 1.00 6.05 445 SER A CA 1
ATOM 1653 C C . SER A 1 206 ? 9.430 26.078 51.853 1.00 6.20 445 SER A C 1
ATOM 1654 O O . SER A 1 206 ? 8.559 26.954 51.911 1.00 6.92 445 SER A O 1
ATOM 1657 N N . ILE A 1 207 ? 9.888 25.629 50.668 1.00 5.85 446 ILE A N 1
ATOM 1658 C CA . ILE A 1 207 ? 9.456 26.219 49.400 1.00 6.06 446 ILE A CA 1
ATOM 1659 C C . ILE A 1 207 ? 9.185 25.081 48.408 1.00 5.97 446 ILE A C 1
ATOM 1660 O O . ILE A 1 207 ? 9.885 24.077 48.422 1.00 6.88 446 ILE A O 1
ATOM 1665 N N . GLU A 1 208 ? 8.182 25.333 47.574 1.00 6.13 447 GLU A N 1
ATOM 1666 C CA . GLU A 1 208 ? 7.516 24.264 46.828 1.00 6.12 447 GLU A CA 1
ATOM 1667 C C . GLU A 1 208 ? 7.559 24.412 45.318 1.00 6.17 447 GLU A C 1
ATOM 1668 O O . GLU A 1 208 ? 7.349 25.492 44.791 1.00 7.22 447 GLU A O 1
ATOM 1674 N N . ASN A 1 209 ? 7.786 23.302 44.643 1.00 6.18 448 ASN A N 1
ATOM 1675 C CA . ASN A 1 209 ? 7.550 23.058 43.234 1.00 6.76 448 ASN A CA 1
ATOM 1676 C C . ASN A 1 209 ? 6.197 22.501 43.041 1.00 6.68 448 ASN A C 1
ATOM 1677 O O . ASN A 1 209 ? 5.893 21.414 43.467 1.00 6.11 448 ASN A O 1
ATOM 1682 N N . SER A 1 210 ? 5.311 23.293 42.390 1.00 5.98 449 SER A N 1
ATOM 1683 C CA . SER A 1 210 ? 3.909 22.966 42.313 1.00 5.95 449 SER A CA 1
ATOM 1684 C C . SER A 1 210 ? 3.495 22.274 41.017 1.00 6.79 449 SER A C 1
ATOM 1685 O O . SER A 1 210 ? 4.311 21.753 40.279 1.00 6.86 449 SER A O 1
ATOM 1688 N N . LEU A 1 211 ? 2.194 22.236 40.814 1.00 6.08 450 LEU A N 1
ATOM 1689 C CA . LEU A 1 211 ? 1.510 21.367 39.808 1.00 6.41 450 LEU A CA 1
ATOM 1690 C C . LEU A 1 211 ? 1.868 21.668 38.381 1.00 6.34 450 LEU A C 1
ATOM 1691 O O . LEU A 1 211 ? 1.982 22.840 38.000 1.00 6.91 450 LEU A O 1
ATOM 1696 N N . ASP A 1 212 ? 1.969 20.602 37.585 1.00 6.46 451 ASP A N 1
ATOM 1697 C CA . ASP A 1 212 ? 2.193 20.756 36.150 1.00 7.12 451 ASP A CA 1
ATOM 1698 C C . ASP A 1 212 ? 0.878 20.567 35.369 1.00 7.85 451 ASP A C 1
ATOM 1699 O O . ASP A 1 212 ? -0.022 19.857 35.816 1.00 7.54 451 ASP A O 1
ATOM 1704 N N . ASN A 1 213 ? 0.815 21.245 34.232 1.00 7.09 452 ASN A N 1
ATOM 1705 C CA . ASN A 1 213 ? -0.322 21.101 33.323 1.00 7.72 452 ASN A CA 1
ATOM 1706 C C . ASN A 1 213 ? -1.648 21.389 34.029 1.00 7.78 452 ASN A C 1
ATOM 1707 O O . ASN A 1 213 ? -2.664 20.719 33.797 1.00 9.01 452 ASN A O 1
ATOM 1712 N N . ALA A 1 214 ? -1.669 22.412 34.874 1.00 7.84 453 ALA A N 1
ATOM 1713 C CA . ALA A 1 214 ? -2.902 22.798 35.537 1.00 7.93 453 ALA A CA 1
ATOM 1714 C C . ALA A 1 214 ? -4.027 23.096 34.555 1.00 8.74 453 ALA A C 1
ATOM 1715 O O . ALA A 1 214 ? -3.772 23.717 33.503 1.00 8.83 453 ALA A O 1
ATOM 1717 N N . TYR A 1 215 ? -5.232 22.656 34.944 1.00 8.45 454 TYR A N 1
ATOM 1718 C CA . TYR A 1 215 ? -6.428 23.056 34.194 1.00 9.31 454 TYR A CA 1
ATOM 1719 C C . TYR A 1 215 ? -7.484 23.532 35.229 1.00 9.92 454 TYR A C 1
ATOM 1720 O O . TYR A 1 215 ? -7.397 23.250 36.450 1.00 9.78 454 TYR A O 1
ATOM 1729 N N . ARG A 1 216 ? -8.559 24.138 34.706 1.00 9.98 455 ARG A N 1
ATOM 1730 C CA . ARG A 1 216 ? -9.725 24.496 35.495 1.00 9.21 455 ARG A CA 1
ATOM 1731 C C . ARG A 1 216 ? -10.968 24.121 34.674 1.00 10.70 455 ARG A C 1
ATOM 1732 O O . ARG A 1 216 ? -11.061 24.489 33.491 1.00 11.23 455 ARG A O 1
ATOM 1740 N N . MET A 1 217 ? -11.841 23.422 35.305 1.00 11.29 456 MET A N 1
ATOM 1741 C CA . MET A 1 217 ? -13.157 23.096 34.658 1.00 14.00 456 MET A CA 1
ATOM 1742 C C . MET A 1 217 ? -14.053 24.273 34.648 1.00 15.83 456 MET A C 1
ATOM 1743 O O . MET A 1 217 ? -14.243 24.915 35.713 1.00 15.00 456 MET A O 1
ATOM 1748 N N . VAL A 1 218 ? -14.535 24.630 33.441 1.00 16.50 457 VAL A N 1
ATOM 1749 C CA . VAL A 1 218 ? -15.475 25.738 33.300 1.00 20.93 457 VAL A CA 1
ATOM 1750 C C . VAL A 1 218 ? -16.598 25.216 32.399 1.00 26.36 457 VAL A C 1
ATOM 1751 O O . VAL A 1 218 ? -16.352 24.847 31.239 1.00 23.13 457 VAL A O 1
ATOM 1755 N N . ASN A 1 219 ? -17.816 25.116 32.933 1.00 29.39 458 ASN A N 1
ATOM 1756 C CA . ASN A 1 219 ? -18.959 24.619 32.134 1.00 35.78 458 ASN A CA 1
ATOM 1757 C C . ASN A 1 219 ? -18.715 23.241 31.600 1.00 32.55 458 ASN A C 1
ATOM 1758 O O . ASN A 1 219 ? -18.958 22.993 30.414 1.00 39.75 458 ASN A O 1
ATOM 1763 N N . GLY A 1 220 ? -18.192 22.353 32.431 1.00 30.18 459 GLY A N 1
ATOM 1764 C CA . GLY A 1 220 ? -17.871 21.007 32.003 1.00 29.05 459 GLY A CA 1
ATOM 1765 C C . GLY A 1 220 ? -16.783 20.912 30.962 1.00 29.97 459 GLY A C 1
ATOM 1766 O O . GLY A 1 220 ? -16.556 19.824 30.414 1.00 30.55 459 GLY A O 1
ATOM 1767 N N . GLN A 1 221 ? -16.031 21.985 30.720 1.00 27.55 460 GLN A N 1
ATOM 1768 C CA . GLN A 1 221 ? -14.869 21.858 29.801 1.00 28.83 460 GLN A CA 1
ATOM 1769 C C . GLN A 1 221 ? -13.542 22.243 30.495 1.00 21.79 460 GLN A C 1
ATOM 1770 O O . GLN A 1 221 ? -13.503 23.221 31.245 1.00 19.60 460 GLN A O 1
ATOM 1776 N N . ARG A 1 222 ? -12.512 21.475 30.192 1.00 22.83 461 ARG A N 1
ATOM 1777 C CA A ARG A 1 222 ? -11.175 21.704 30.800 0.50 19.77 461 ARG A CA 1
ATOM 1778 C CA B ARG A 1 222 ? -11.183 21.625 30.716 0.50 21.54 461 ARG A CA 1
ATOM 1779 C C . ARG A 1 222 ? -10.520 22.858 30.105 1.00 20.28 461 ARG A C 1
ATOM 1780 O O . ARG A 1 222 ? -10.284 22.841 28.896 1.00 22.08 461 ARG A O 1
ATOM 1795 N N . ARG A 1 223 ? -10.240 23.933 30.867 1.00 13.99 462 ARG A N 1
ATOM 1796 C CA . ARG A 1 223 ? -9.518 25.067 30.354 1.00 14.43 462 ARG A CA 1
ATOM 1797 C C . ARG A 1 223 ? -8.060 24.979 30.809 1.00 14.10 462 ARG A C 1
ATOM 1798 O O . ARG A 1 223 ? -7.781 24.785 32.019 1.00 12.90 462 ARG A O 1
ATOM 1806 N N . ASP A 1 224 ? -7.136 25.063 29.871 1.00 12.57 463 ASP A N 1
ATOM 1807 C CA . ASP A 1 224 ? -5.682 25.026 30.166 1.00 12.22 463 ASP A CA 1
ATOM 1808 C C . ASP A 1 224 ? -5.317 26.327 30.772 1.00 12.64 463 ASP A C 1
ATOM 1809 O O . ASP A 1 224 ? -5.431 27.401 30.171 1.00 14.14 463 ASP A O 1
ATOM 1814 N N . ILE A 1 225 ? -4.809 26.260 32.024 1.00 9.75 464 ILE A N 1
ATOM 1815 C CA . ILE A 1 225 ? -4.360 27.415 32.724 1.00 9.99 464 ILE A CA 1
ATOM 1816 C C . ILE A 1 225 ? -2.912 27.262 33.222 1.00 9.60 464 ILE A C 1
ATOM 1817 O O . ILE A 1 225 ? -2.490 27.908 34.163 1.00 9.20 464 ILE A O 1
ATOM 1822 N N . HIS A 1 226 ? -2.142 26.397 32.565 1.00 8.50 465 HIS A N 1
ATOM 1823 C CA . HIS A 1 226 ? -0.834 26.010 33.111 1.00 8.11 465 HIS A CA 1
ATOM 1824 C C . HIS A 1 226 ? 0.208 27.024 32.889 1.00 8.24 465 HIS A C 1
ATOM 1825 O O . HIS A 1 226 ? 1.237 27.009 33.562 1.00 8.70 465 HIS A O 1
ATOM 1832 N N . THR A 1 227 ? 0.097 27.957 31.932 1.00 8.46 466 THR A N 1
ATOM 1833 C CA . THR A 1 227 ? 1.193 28.862 31.655 1.00 8.50 466 THR A CA 1
ATOM 1834 C C . THR A 1 227 ? 1.510 29.705 32.892 1.00 9.17 466 THR A C 1
ATOM 1835 O O . THR A 1 227 ? 2.685 29.938 33.258 1.00 8.71 466 THR A O 1
ATOM 1839 N N . ASN A 1 228 ? 0.439 30.267 33.491 1.00 8.40 467 ASN A N 1
ATOM 1840 C CA . ASN A 1 228 ? 0.549 31.200 34.594 1.00 7.66 467 ASN A CA 1
ATOM 1841 C C . ASN A 1 228 ? -0.135 30.773 35.865 1.00 7.69 467 ASN A C 1
ATOM 1842 O O . ASN A 1 228 ? -0.457 31.606 36.736 1.00 7.74 467 ASN A O 1
ATOM 1847 N N . ASN A 1 229 ? -0.271 29.467 36.048 1.00 7.19 468 ASN A N 1
ATOM 1848 C CA . ASN A 1 229 ? -0.756 28.911 37.292 1.00 6.88 468 ASN A CA 1
ATOM 1849 C C . ASN A 1 229 ? -0.259 27.465 37.445 1.00 6.95 468 ASN A C 1
ATOM 1850 O O . ASN A 1 229 ? -0.005 26.778 36.446 1.00 7.49 468 ASN A O 1
ATOM 1855 N N . PRO A 1 230 ? -0.184 26.991 38.685 1.00 6.37 469 PRO A N 1
ATOM 1856 C CA . PRO A 1 230 ? -0.321 27.710 39.939 1.00 6.26 469 PRO A CA 1
ATOM 1857 C C . PRO A 1 230 ? 0.974 28.320 40.370 1.00 6.55 469 PRO A C 1
ATOM 1858 O O . PRO A 1 230 ? 2.036 28.147 39.736 1.00 6.82 469 PRO A O 1
ATOM 1862 N N . ALA A 1 231 ? 0.960 29.083 41.433 1.00 6.16 470 ALA A N 1
ATOM 1863 C CA . ALA A 1 231 ? 2.157 29.680 42.012 1.00 6.50 470 ALA A CA 1
ATOM 1864 C C . ALA A 1 231 ? 3.083 28.682 42.584 1.00 6.07 470 ALA A C 1
ATOM 1865 O O . ALA A 1 231 ? 2.679 27.660 43.202 1.00 6.99 470 ALA A O 1
ATOM 1867 N N . GLU A 1 232 ? 4.375 28.981 42.493 1.00 5.99 471 GLU A N 1
ATOM 1868 C CA . GLU A 1 232 ? 5.351 28.372 43.476 1.00 6.56 471 GLU A CA 1
ATOM 1869 C C . GLU A 1 232 ? 5.193 29.142 44.782 1.00 6.28 471 GLU A C 1
ATOM 1870 O O . GLU A 1 232 ? 4.635 30.261 44.807 1.00 6.84 471 GLU A O 1
ATOM 1876 N N . LYS A 1 233 ? 5.640 28.578 45.916 1.00 6.05 472 LYS A N 1
ATOM 1877 C CA . LYS A 1 233 ? 5.230 29.151 47.183 1.00 6.36 472 LYS A CA 1
ATOM 1878 C C . LYS A 1 233 ? 6.051 28.709 48.359 1.00 7.12 472 LYS A C 1
ATOM 1879 O O . LYS A 1 233 ? 6.575 27.589 48.348 1.00 6.81 472 LYS A O 1
ATOM 1885 N N . VAL A 1 234 ? 6.111 29.546 49.383 1.00 6.22 473 VAL A N 1
ATOM 1886 C CA . VAL A 1 234 ? 6.763 29.248 50.662 1.00 6.52 473 VAL A CA 1
ATOM 1887 C C . VAL A 1 234 ? 5.747 29.002 51.751 1.00 6.12 473 VAL A C 1
ATOM 1888 O O . VAL A 1 234 ? 4.738 29.709 51.798 1.00 7.11 473 VAL A O 1
ATOM 1892 N N . TYR A 1 235 ? 6.037 28.042 52.633 1.00 6.01 474 TYR A N 1
ATOM 1893 C CA . TYR A 1 235 ? 5.270 27.757 53.808 1.00 6.47 474 TYR A CA 1
ATOM 1894 C C . TYR A 1 235 ? 6.102 28.014 55.026 1.00 6.59 474 TYR A C 1
ATOM 1895 O O . TYR A 1 235 ? 7.295 27.655 55.064 1.00 6.68 474 TYR A O 1
ATOM 1904 N N . ASN A 1 236 ? 5.487 28.588 56.066 1.00 7.36 475 ASN A N 1
ATOM 1905 C CA . ASN A 1 236 ? 6.148 28.676 57.381 1.00 7.57 475 ASN A CA 1
ATOM 1906 C C . ASN A 1 236 ? 5.563 27.537 58.231 1.00 7.06 475 ASN A C 1
ATOM 1907 O O . ASN A 1 236 ? 4.404 27.577 58.639 1.00 8.73 475 ASN A O 1
ATOM 1912 N N . LEU A 1 237 ? 6.381 26.511 58.402 1.00 7.16 476 LEU A N 1
ATOM 1913 C CA . LEU A 1 237 ? 5.986 25.277 59.129 1.00 7.49 476 LEU A CA 1
ATOM 1914 C C . LEU A 1 237 ? 6.194 25.326 60.625 1.00 7.86 476 LEU A C 1
ATOM 1915 O O . LEU A 1 237 ? 5.910 24.363 61.276 1.00 9.23 476 LEU A O 1
ATOM 1920 N N . GLY A 1 238 ? 6.704 26.452 61.090 1.00 7.35 477 GLY A N 1
ATOM 1921 C CA . GLY A 1 238 ? 6.808 26.667 62.519 1.00 7.53 477 GLY A CA 1
ATOM 1922 C C . GLY A 1 238 ? 7.837 25.803 63.230 1.00 7.42 477 GLY A C 1
ATOM 1923 O O . GLY A 1 238 ? 8.889 25.424 62.696 1.00 8.14 477 GLY A O 1
ATOM 1924 N N . ASP A 1 239 ? 7.560 25.586 64.531 1.00 9.11 478 ASP A N 1
ATOM 1925 C CA . ASP A 1 239 ? 8.511 25.029 65.432 1.00 9.44 478 ASP A CA 1
ATOM 1926 C C . ASP A 1 239 ? 8.682 23.537 65.257 1.00 8.33 478 ASP A C 1
ATOM 1927 O O . ASP A 1 239 ? 7.710 22.794 65.401 1.00 8.16 478 ASP A O 1
ATOM 1932 N N . PRO A 1 240 ? 9.885 23.078 64.903 1.00 7.98 479 PRO A N 1
ATOM 1933 C CA . PRO A 1 240 ? 10.060 21.655 64.616 1.00 8.72 479 PRO A CA 1
ATOM 1934 C C . PRO A 1 240 ? 10.062 20.767 65.856 1.00 9.51 479 PRO A C 1
ATOM 1935 O O . PRO A 1 240 ? 9.981 19.546 65.696 1.00 9.35 479 PRO A O 1
ATOM 1939 N N . SER A 1 241 ? 10.166 21.412 67.012 1.00 9.70 480 SER A N 1
ATOM 1940 C CA . SER A 1 241 ? 10.047 20.690 68.310 1.00 10.45 480 SER A CA 1
ATOM 1941 C C . SER A 1 241 ? 8.581 20.528 68.686 1.00 10.99 480 SER A C 1
ATOM 1942 O O . SER A 1 241 ? 8.296 19.739 69.634 1.00 12.82 480 SER A O 1
ATOM 1945 N N . ASN A 1 242 ? 7.660 21.140 67.940 1.00 10.43 481 ASN A N 1
ATOM 1946 C CA . ASN A 1 242 ? 6.225 20.975 68.182 1.00 11.48 481 ASN A CA 1
ATOM 1947 C C . ASN A 1 242 ? 5.494 20.728 66.883 1.00 11.97 481 ASN A C 1
ATOM 1948 O O . ASN A 1 242 ? 4.647 21.529 66.478 1.00 13.03 481 ASN A O 1
ATOM 1953 N N . PRO A 1 243 ? 5.805 19.629 66.255 1.00 10.72 482 PRO A N 1
ATOM 1954 C CA . PRO A 1 243 ? 5.150 19.282 64.941 1.00 12.25 482 PRO A CA 1
ATOM 1955 C C . PRO A 1 243 ? 3.649 18.994 65.123 1.00 14.22 482 PRO A C 1
ATOM 1956 O O . PRO A 1 243 ? 3.231 18.300 66.054 1.00 14.82 482 PRO A O 1
ATOM 1960 N N . ARG A 1 244 ? 2.843 19.420 64.143 1.00 12.85 483 ARG A N 1
ATOM 1961 C CA . ARG A 1 244 ? 1.385 19.259 64.249 1.00 12.76 483 ARG A CA 1
ATOM 1962 C C . ARG A 1 244 ? 0.813 18.919 62.898 1.00 12.28 483 ARG A C 1
ATOM 1963 O O . ARG A 1 244 ? -0.380 19.056 62.688 1.00 12.87 483 ARG A O 1
ATOM 1971 N N . ALA A 1 245 ? 1.662 18.491 61.961 1.00 10.97 484 ALA A N 1
ATOM 1972 C CA . ALA A 1 245 ? 1.140 17.997 60.682 1.00 10.13 484 ALA A CA 1
ATOM 1973 C C . ALA A 1 245 ? 0.274 19.050 59.930 1.00 8.22 484 ALA A C 1
ATOM 1974 O O . ALA A 1 245 ? -0.876 18.791 59.582 1.00 8.56 484 ALA A O 1
ATOM 1976 N N . ILE A 1 246 ? 0.911 20.168 59.655 1.00 8.40 485 ILE A N 1
ATOM 1977 C CA . ILE A 1 246 ? 0.273 21.247 58.875 1.00 7.83 485 ILE A CA 1
ATOM 1978 C C . ILE A 1 246 ? -0.013 20.665 57.502 1.00 8.04 485 ILE A C 1
ATOM 1979 O O . ILE A 1 246 ? 0.893 20.058 56.874 1.00 8.87 485 ILE A O 1
ATOM 1984 N N . PHE A 1 247 ? -1.214 20.847 56.994 1.00 7.23 486 PHE A N 1
ATOM 1985 C CA . PHE A 1 247 ? -1.608 20.403 55.647 1.00 7.35 486 PHE A CA 1
ATOM 1986 C C . PHE A 1 247 ? -1.556 21.536 54.625 1.00 7.15 486 PHE A C 1
ATOM 1987 O O . PHE A 1 247 ? -2.263 22.520 54.764 1.00 8.01 486 PHE A O 1
ATOM 1995 N N . GLY A 1 248 ? -0.663 21.375 53.631 1.00 6.39 487 GLY A N 1
ATOM 1996 C CA . GLY A 1 248 ? -0.475 22.417 52.653 1.00 7.11 487 GLY A CA 1
ATOM 1997 C C . GLY A 1 248 ? -1.411 22.372 51.443 1.00 6.94 487 GLY A C 1
ATOM 1998 O O . GLY A 1 248 ? -1.330 23.251 50.590 1.00 8.14 487 GLY A O 1
ATOM 1999 N N . GLY A 1 249 ? -2.262 21.376 51.361 1.00 6.62 488 GLY A N 1
ATOM 2000 C CA . GLY A 1 249 ? -3.312 21.337 50.357 1.00 6.82 488 GLY A CA 1
ATOM 2001 C C . GLY A 1 249 ? -3.101 20.337 49.234 1.00 6.99 488 GLY A C 1
ATOM 2002 O O . GLY A 1 249 ? -4.107 19.882 48.639 1.00 6.65 488 GLY A O 1
ATOM 2003 N N . TYR A 1 250 ? -1.873 19.981 48.878 1.00 6.30 489 TYR A N 1
ATOM 2004 C CA . TYR A 1 250 ? -1.648 18.982 47.859 1.00 6.81 489 TYR A CA 1
ATOM 2005 C C . TYR A 1 250 ? -2.218 17.638 48.338 1.00 6.64 489 TYR A C 1
ATOM 2006 O O . TYR A 1 250 ? -2.035 17.319 49.486 1.00 6.80 489 TYR A O 1
ATOM 2015 N N . PRO A 1 251 ? -2.862 16.819 47.475 1.00 7.05 490 PRO A N 1
ATOM 2016 C CA . PRO A 1 251 ? -2.837 16.815 46.006 1.00 6.68 490 PRO A CA 1
ATOM 2017 C C . PRO A 1 251 ? -4.075 17.474 45.404 1.00 6.78 490 PRO A C 1
ATOM 2018 O O . PRO A 1 251 ? -4.238 17.427 44.197 1.00 7.89 490 PRO A O 1
ATOM 2022 N N . ASP A 1 252 ? -4.958 18.094 46.188 1.00 6.95 491 ASP A N 1
ATOM 2023 C CA . ASP A 1 252 ? -6.229 18.653 45.648 1.00 7.91 491 ASP A CA 1
ATOM 2024 C C . ASP A 1 252 ? -6.261 20.121 45.526 1.00 7.51 491 ASP A C 1
ATOM 2025 O O . ASP A 1 252 ? -6.962 20.669 44.656 1.00 9.80 491 ASP A O 1
ATOM 2030 N N . CYS A 1 253 ? -5.539 20.826 46.383 1.00 6.52 492 CYS A N 1
ATOM 2031 C CA . CYS A 1 253 ? -5.632 22.277 46.508 1.00 6.56 492 CYS A CA 1
ATOM 2032 C C . CYS A 1 253 ? -4.334 22.941 46.052 1.00 6.57 492 CYS A C 1
ATOM 2033 O O . CYS A 1 253 ? -3.261 22.571 46.528 1.00 8.03 492 CYS A O 1
ATOM 2036 N N . TYR A 1 254 ? -4.458 23.976 45.228 1.00 6.60 493 TYR A N 1
ATOM 2037 C CA . TYR A 1 254 ? -3.347 24.707 44.637 1.00 6.07 493 TYR A CA 1
ATOM 2038 C C . TYR A 1 254 ? -3.551 26.206 44.843 1.00 6.65 493 TYR A C 1
ATOM 2039 O O . TYR A 1 254 ? -4.634 26.671 45.194 1.00 7.32 493 TYR A O 1
ATOM 2048 N N . THR A 1 255 ? -2.464 26.957 44.597 1.00 6.13 494 THR A N 1
ATOM 2049 C CA . THR A 1 255 ? -2.455 28.382 44.906 1.00 6.21 494 THR A CA 1
ATOM 2050 C C . THR A 1 255 ? -2.478 29.226 43.657 1.00 7.09 494 THR A C 1
ATOM 2051 O O . THR A 1 255 ? -1.633 29.048 42.778 1.00 7.07 494 THR A O 1
ATOM 2055 N N . VAL A 1 256 ? -3.453 30.148 43.546 1.00 7.12 495 VAL A N 1
ATOM 2056 C CA . VAL A 1 256 ? -3.555 31.058 42.426 1.00 7.54 495 VAL A CA 1
ATOM 2057 C C . VAL A 1 256 ? -2.325 31.951 42.346 1.00 7.38 495 VAL A C 1
ATOM 2058 O O . VAL A 1 256 ? -1.917 32.600 43.329 1.00 7.32 495 VAL A O 1
ATOM 2062 N N . TRP A 1 257 ? -1.767 32.029 41.118 1.00 7.15 496 TRP A N 1
ATOM 2063 C CA . TRP A 1 257 ? -0.858 33.108 40.716 1.00 7.63 496 TRP A CA 1
ATOM 2064 C C . TRP A 1 257 ? -1.666 34.140 39.905 1.00 7.74 496 TRP A C 1
ATOM 2065 O O . TRP A 1 257 ? -1.807 35.261 40.391 1.00 9.08 496 TRP A O 1
ATOM 2076 N N . GLU A 1 258 ? -2.144 33.761 38.720 1.00 8.30 497 GLU A N 1
ATOM 2077 C CA . GLU A 1 258 ? -2.830 34.695 37.813 1.00 8.88 497 GLU A CA 1
ATOM 2078 C C . GLU A 1 258 ? -4.356 34.530 37.964 1.00 9.19 497 GLU A C 1
ATOM 2079 O O . GLU A 1 258 ? -4.939 33.564 37.530 1.00 9.14 497 GLU A O 1
ATOM 2085 N N . PRO A 1 259 ? -4.983 35.563 38.598 1.00 9.86 498 PRO A N 1
ATOM 2086 C CA . PRO A 1 259 ? -6.429 35.478 38.708 1.00 11.18 498 PRO A CA 1
ATOM 2087 C C . PRO A 1 259 ? -7.212 35.534 37.445 1.00 10.41 498 PRO A C 1
ATOM 2088 O O . PRO A 1 259 ? -8.300 35.041 37.371 1.00 11.29 498 PRO A O 1
ATOM 2092 N N . SER A 1 260 ? -6.637 36.101 36.376 1.00 11.56 499 SER A N 1
ATOM 2093 C CA . SER A 1 260 ? -7.414 36.270 35.157 1.00 12.02 499 SER A CA 1
ATOM 2094 C C . SER A 1 260 ? -7.754 34.988 34.480 1.00 13.26 499 SER A C 1
ATOM 2095 O O . SER A 1 260 ? -8.680 34.902 33.651 1.00 14.27 499 SER A O 1
ATOM 2098 N N . ASP A 1 261 ? -7.031 33.936 34.834 1.00 10.72 500 ASP A N 1
ATOM 2099 C CA . ASP A 1 261 ? -7.304 32.654 34.289 1.00 10.77 500 ASP A CA 1
ATOM 2100 C C . ASP A 1 261 ? -8.626 32.012 34.781 1.00 11.60 500 ASP A C 1
ATOM 2101 O O . ASP A 1 261 ? -9.124 31.043 34.177 1.00 15.30 500 ASP A O 1
ATOM 2106 N N . PHE A 1 262 ? -9.137 32.517 35.892 1.00 11.14 501 PHE A N 1
ATOM 2107 C CA . PHE A 1 262 ? -10.352 32.045 36.542 1.00 11.67 501 PHE A CA 1
ATOM 2108 C C . PHE A 1 262 ? -11.496 32.952 36.096 1.00 13.43 501 PHE A C 1
ATOM 2109 O O . PHE A 1 262 ? -11.776 33.957 36.727 1.00 15.66 501 PHE A O 1
ATOM 2117 N N . THR A 1 263 ? -12.081 32.584 34.965 1.00 16.29 502 THR A N 1
ATOM 2118 C CA . THR A 1 263 ? -13.051 33.506 34.304 1.00 17.39 502 THR A CA 1
ATOM 2119 C C . THR A 1 263 ? -14.439 33.439 34.910 1.00 18.48 502 THR A C 1
ATOM 2120 O O . THR A 1 263 ? -15.249 34.341 34.619 1.00 20.84 502 THR A O 1
ATOM 2124 N N . ASP A 1 264 ? -14.716 32.429 35.690 1.00 17.60 503 ASP A N 1
ATOM 2125 C CA . ASP A 1 264 ? -16.059 32.289 36.276 1.00 18.98 503 ASP A CA 1
ATOM 2126 C C . ASP A 1 264 ? -15.989 32.210 37.773 1.00 21.15 503 ASP A C 1
ATOM 2127 O O . ASP A 1 264 ? -16.970 31.857 38.409 1.00 21.63 503 ASP A O 1
ATOM 2132 N N . SER A 1 265 ? -14.875 32.612 38.379 1.00 18.94 504 SER A N 1
ATOM 2133 C CA . SER A 1 265 ? -14.657 32.527 39.830 1.00 21.80 504 SER A CA 1
ATOM 2134 C C . SER A 1 265 ? -13.735 33.697 40.194 1.00 20.69 504 SER A C 1
ATOM 2135 O O . SER A 1 265 ? -12.596 33.624 39.791 1.00 21.05 504 SER A O 1
ATOM 2138 N N . PRO A 1 266 ? -14.129 34.697 40.978 1.00 17.79 505 PRO A N 1
ATOM 2139 C CA . PRO A 1 266 ? -13.242 35.793 41.364 1.00 18.95 505 PRO A CA 1
ATOM 2140 C C . PRO A 1 266 ? -12.146 35.314 42.341 1.00 19.02 505 PRO A C 1
ATOM 2141 O O . PRO A 1 266 ? -12.453 34.765 43.368 1.00 21.11 505 PRO A O 1
ATOM 2145 N N . LYS A 1 267 ? -10.896 35.454 41.963 1.00 14.75 506 LYS A N 1
ATOM 2146 C CA . LYS A 1 267 ? -9.782 35.033 42.774 1.00 13.86 506 LYS A CA 1
ATOM 2147 C C . LYS A 1 267 ? -8.776 36.190 42.891 1.00 13.08 506 LYS A C 1
ATOM 2148 O O . LYS A 1 267 ? -8.746 37.100 42.046 1.00 13.49 506 LYS A O 1
ATOM 2154 N N A GLN A 1 268 ? -7.933 36.089 43.887 0.50 12.14 507 GLN A N 1
ATOM 2155 N N B GLN A 1 268 ? -8.012 36.168 43.986 0.50 12.48 507 GLN A N 1
ATOM 2156 C CA A GLN A 1 268 ? -6.774 36.916 44.027 0.50 12.14 507 GLN A CA 1
ATOM 2157 C CA B GLN A 1 268 ? -6.812 36.974 44.239 0.50 12.57 507 GLN A CA 1
ATOM 2158 C C A GLN A 1 268 ? -5.564 36.040 44.222 0.50 10.94 507 GLN A C 1
ATOM 2159 C C B GLN A 1 268 ? -5.594 36.047 44.215 0.50 11.23 507 GLN A C 1
ATOM 2160 O O A GLN A 1 268 ? -5.679 34.884 44.632 0.50 8.88 507 GLN A O 1
ATOM 2161 O O B GLN A 1 268 ? -5.745 34.859 44.489 0.50 9.18 507 GLN A O 1
ATOM 2172 N N . PRO A 1 269 ? -4.386 36.563 43.884 1.00 10.09 508 PRO A N 1
ATOM 2173 C CA . PRO A 1 269 ? -3.196 35.765 44.109 1.00 9.12 508 PRO A CA 1
ATOM 2174 C C . PRO A 1 269 ? -3.141 35.249 45.518 1.00 8.41 508 PRO A C 1
ATOM 2175 O O . PRO A 1 269 ? -3.394 36.003 46.469 1.00 9.23 508 PRO A O 1
ATOM 2179 N N . GLY A 1 270 ? -2.771 33.958 45.708 1.00 7.55 509 GLY A N 1
ATOM 2180 C CA . GLY A 1 270 ? -2.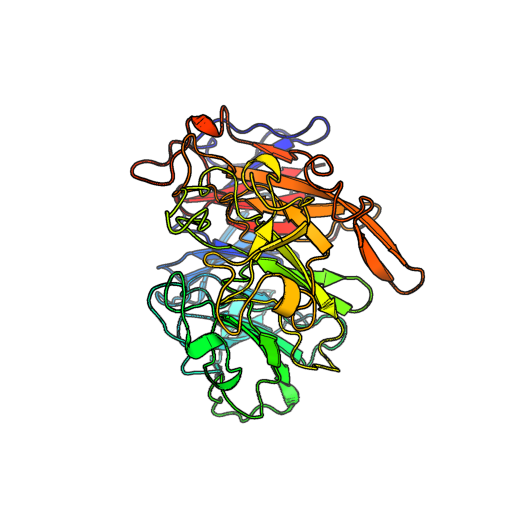709 33.349 47.010 1.00 7.98 509 GLY A CA 1
ATOM 2181 C C . GLY A 1 270 ? -3.957 32.542 47.376 1.00 7.55 509 GLY A C 1
ATOM 2182 O O . GLY A 1 270 ? -3.923 31.740 48.295 1.00 9.29 509 GLY A O 1
ATOM 2183 N N . ASP A 1 271 ? -5.063 32.801 46.696 1.00 7.79 510 ASP A N 1
ATOM 2184 C CA . ASP A 1 271 ? -6.280 32.034 46.963 1.00 8.15 510 ASP A CA 1
ATOM 2185 C C . ASP A 1 271 ? -6.083 30.597 46.552 1.00 8.04 510 ASP A C 1
ATOM 2186 O O . ASP A 1 271 ? -5.192 30.252 45.763 1.00 7.77 510 ASP A O 1
ATOM 2191 N N . TRP A 1 272 ? -6.934 29.743 47.091 1.00 7.54 511 TRP A N 1
ATOM 2192 C CA . TRP A 1 272 ? -6.956 28.364 46.681 1.00 6.95 511 TRP A CA 1
ATOM 2193 C C . TRP A 1 272 ? -7.732 28.200 45.402 1.00 7.58 511 TRP A C 1
ATOM 2194 O O . TRP A 1 272 ? -8.745 28.874 45.144 1.00 8.52 511 TRP A O 1
ATOM 2205 N N . PHE A 1 273 ? -7.359 27.159 44.626 1.00 7.71 512 PHE A N 1
ATOM 2206 C CA . PHE A 1 273 ? -8.212 26.608 43.576 1.00 8.15 512 PHE A CA 1
ATOM 2207 C C . PHE A 1 273 ? -7.981 25.131 43.470 1.00 7.74 512 PHE A C 1
ATOM 2208 O O . PHE A 1 273 ? -6.923 24.553 43.809 1.00 8.27 512 PHE A O 1
ATOM 2216 N N . THR A 1 274 ? -9.009 24.485 42.943 1.00 8.69 513 THR A N 1
ATOM 2217 C CA . THR A 1 274 ? -8.988 23.086 42.596 1.00 8.86 513 THR A CA 1
ATOM 2218 C C . THR A 1 274 ? -9.218 23.041 41.098 1.00 8.82 513 THR A C 1
ATOM 2219 O O . THR A 1 274 ? -9.769 23.959 40.469 1.00 9.28 513 THR A O 1
ATOM 2223 N N . GLN A 1 275 ? -8.812 21.939 40.464 1.00 8.54 514 GLN A N 1
ATOM 2224 C CA . GLN A 1 275 ? -8.957 21.811 39.023 1.00 8.87 514 GLN A CA 1
ATOM 2225 C C . GLN A 1 275 ? -10.413 21.582 38.590 1.00 9.48 514 GLN A C 1
ATOM 2226 O O . GLN A 1 275 ? -10.883 22.217 37.657 1.00 10.22 514 GLN A O 1
ATOM 2232 N N . ASP A 1 276 ? -11.110 20.741 39.340 1.00 11.39 515 ASP A N 1
ATOM 2233 C CA . ASP A 1 276 ? -12.532 20.415 38.983 1.00 11.93 515 ASP A CA 1
ATOM 2234 C C . ASP A 1 276 ? -13.527 21.203 39.758 1.00 13.64 515 ASP A C 1
ATOM 2235 O O . ASP A 1 276 ? -14.635 21.396 39.260 1.00 14.36 515 ASP A O 1
ATOM 2240 N N . ASN A 1 277 ? -13.179 21.699 40.954 1.00 12.66 516 ASN A N 1
ATOM 2241 C CA . ASN A 1 277 ? -14.108 22.391 41.827 1.00 12.40 516 ASN A CA 1
ATOM 2242 C C . ASN A 1 277 ? -15.423 21.626 41.934 1.00 12.29 516 ASN A C 1
ATOM 2243 O O . ASN A 1 277 ? -16.502 22.258 41.867 1.00 13.44 516 ASN A O 1
ATOM 2248 N N . SER A 1 278 ? -15.314 20.335 42.211 1.00 12.36 517 SER A N 1
ATOM 2249 C CA . SER A 1 278 ? -16.526 19.503 42.346 1.00 12.22 517 SER A CA 1
ATOM 2250 C C . SER A 1 278 ? -16.250 18.392 43.287 1.00 13.10 517 SER A C 1
ATOM 2251 O O . SER A 1 278 ? -15.121 18.199 43.736 1.00 14.00 517 SER A O 1
ATOM 2254 N N . GLY A 1 279 ? -17.284 17.669 43.641 1.00 11.84 518 GLY A N 1
ATOM 2255 C CA . GLY A 1 279 ? -17.136 16.676 44.659 1.00 11.49 518 GLY A CA 1
ATOM 2256 C C . GLY A 1 279 ? -16.750 17.193 46.037 1.00 11.42 518 GLY A C 1
ATOM 2257 O O . GLY A 1 279 ? -17.087 18.348 46.354 1.00 12.46 518 GLY A O 1
ATOM 2258 N N . GLN A 1 280 ? -16.014 16.456 46.840 1.00 11.32 519 GLN A N 1
ATOM 2259 C CA . GLN A 1 280 ? -15.635 16.881 48.182 1.00 11.99 519 GLN A CA 1
ATOM 2260 C C . GLN A 1 280 ? -14.623 18.003 48.128 1.00 12.41 519 GLN A C 1
ATOM 2261 O O . GLN A 1 280 ? -14.706 18.969 48.932 1.00 11.94 519 GLN A O 1
ATOM 2267 N N . TYR A 1 281 ? -13.661 17.882 47.251 1.00 11.27 520 TYR A N 1
ATOM 2268 C CA . TYR A 1 281 ? -12.457 18.752 47.314 1.00 12.45 520 TYR A CA 1
ATOM 2269 C C . TYR A 1 281 ? -12.636 19.959 46.411 1.00 12.05 520 TYR A C 1
ATOM 2270 O O . TYR A 1 281 ? -12.211 20.050 45.273 1.00 13.57 520 TYR A O 1
ATOM 2279 N N . THR A 1 282 ? -13.442 20.900 46.900 1.00 8.73 521 THR A N 1
ATOM 2280 C CA . THR A 1 282 ? -13.757 22.124 46.249 1.00 8.88 521 THR A CA 1
ATOM 2281 C C . THR A 1 282 ? -12.859 23.279 46.685 1.00 7.70 521 THR A C 1
ATOM 2282 O O . THR A 1 282 ? -12.166 23.165 47.700 1.00 7.52 521 THR A O 1
ATOM 2286 N N . ASP A 1 283 ? -12.938 24.386 45.994 1.00 8.62 522 ASP A N 1
ATOM 2287 C CA . ASP A 1 283 ? -12.181 25.579 46.424 1.00 8.31 522 ASP A CA 1
ATOM 2288 C C . ASP A 1 283 ? -12.483 25.910 47.902 1.00 8.61 522 ASP A C 1
ATOM 2289 O O . ASP A 1 283 ? -11.587 26.230 48.685 1.00 9.71 522 ASP A O 1
ATOM 2294 N N . ALA A 1 284 ? -13.765 25.854 48.247 1.00 8.17 523 ALA A N 1
ATOM 2295 C CA . ALA A 1 284 ? -14.157 26.188 49.635 1.00 8.36 523 ALA A CA 1
ATOM 2296 C C . ALA A 1 284 ? -13.623 25.169 50.626 1.00 8.12 523 ALA A C 1
ATOM 2297 O O . ALA A 1 284 ? -13.211 25.523 51.755 1.00 9.29 523 ALA A O 1
ATOM 2299 N N . TRP A 1 285 ? -13.624 23.882 50.264 1.00 7.68 524 TRP A N 1
ATOM 2300 C CA . TRP A 1 285 ? -13.059 22.881 51.139 1.00 7.92 524 TRP A CA 1
ATOM 2301 C C . TRP A 1 285 ? -11.597 23.221 51.417 1.00 7.83 524 TRP A C 1
ATOM 2302 O O . TRP A 1 285 ? -11.097 23.124 52.534 1.00 7.66 524 TRP A O 1
ATOM 2313 N N . CYS A 1 286 ? -10.870 23.627 50.378 1.00 7.01 525 CYS A N 1
ATOM 2314 C CA . CYS A 1 286 ? -9.445 23.989 50.581 1.00 7.61 525 CYS A CA 1
ATOM 2315 C C . CYS A 1 286 ? -9.299 25.115 51.588 1.00 7.88 525 CYS A C 1
ATOM 2316 O O . CYS A 1 286 ? -8.397 25.092 52.424 1.00 7.45 525 CYS A O 1
ATOM 2319 N N A ASN A 1 287 ? -10.139 26.130 51.486 0.75 7.60 526 ASN A N 1
ATOM 2320 N N B ASN A 1 287 ? -10.143 26.142 51.487 0.25 7.32 526 ASN A N 1
ATOM 2321 C CA A ASN A 1 287 ? -10.000 27.212 52.452 0.75 8.57 526 ASN A CA 1
ATOM 2322 C CA B ASN A 1 287 ? -10.129 27.239 52.472 0.25 7.32 526 ASN A CA 1
ATOM 2323 C C A ASN A 1 287 ? -10.217 26.752 53.871 0.75 8.43 526 ASN A C 1
ATOM 2324 C C B ASN A 1 287 ? -10.181 26.721 53.880 0.25 7.62 526 ASN A C 1
ATOM 2325 O O A ASN A 1 287 ? -9.530 27.274 54.779 0.75 8.63 526 ASN A O 1
ATOM 2326 O O B ASN A 1 287 ? -9.424 27.179 54.767 0.25 7.61 526 ASN A O 1
ATOM 2335 N N . ALA A 1 288 ? -11.074 25.767 54.088 1.00 7.85 527 ALA A N 1
ATOM 2336 C CA . ALA A 1 288 ? -11.328 25.251 55.431 1.00 8.36 527 ALA A CA 1
ATOM 2337 C C . ALA A 1 288 ? -10.352 24.231 55.949 1.00 8.01 527 ALA A C 1
ATOM 2338 O O . ALA A 1 288 ? -10.381 23.938 57.164 1.00 10.04 527 ALA A O 1
ATOM 2340 N N . ASN A 1 289 ? -9.551 23.604 55.075 1.00 7.32 528 ASN A N 1
ATOM 2341 C CA . ASN A 1 289 ? -8.799 22.460 55.498 1.00 7.83 528 ASN A CA 1
ATOM 2342 C C . ASN A 1 289 ? -7.316 22.572 55.221 1.00 8.26 528 ASN A C 1
ATOM 2343 O O . ASN A 1 289 ? -6.564 21.716 55.688 1.00 10.36 528 ASN A O 1
ATOM 2348 N N . ALA A 1 290 ? -6.857 23.518 54.420 1.00 7.43 529 ALA A N 1
ATOM 2349 C CA . ALA A 1 290 ? -5.440 23.659 54.066 1.00 7.48 529 ALA A CA 1
ATOM 2350 C C . ALA A 1 290 ? -4.900 24.962 54.578 1.00 7.65 529 ALA A C 1
ATOM 2351 O O . ALA A 1 290 ? -5.638 25.967 54.708 1.00 10.05 529 ALA A O 1
ATOM 2353 N N . VAL A 1 291 ? -3.622 25.023 54.860 1.00 7.28 530 VAL A N 1
ATOM 2354 C CA . VAL A 1 291 ? -2.952 26.220 55.360 1.00 7.68 530 VAL A CA 1
ATOM 2355 C C . VAL A 1 291 ? -2.270 26.934 54.213 1.00 7.67 530 VAL A C 1
ATOM 2356 O O . VAL A 1 291 ? -1.594 26.300 53.368 1.00 7.57 530 VAL A O 1
ATOM 2360 N N . LYS A 1 292 ? -2.470 28.249 54.121 1.00 6.75 531 LYS A N 1
ATOM 2361 C CA A LYS A 1 292 ? -1.937 29.019 53.006 0.75 7.36 531 LYS A CA 1
ATOM 2362 C CA B LYS A 1 292 ? -1.945 29.022 53.012 0.25 7.06 531 LYS A CA 1
ATOM 2363 C C . LYS A 1 292 ? -0.454 29.251 53.149 1.00 7.29 531 LYS A C 1
ATOM 2364 O O . LYS A 1 292 ? 0.075 29.360 54.260 1.00 7.28 531 LYS A O 1
ATOM 2375 N N . PRO A 1 293 ? 0.227 29.410 52.008 1.00 6.64 532 PRO A N 1
ATOM 2376 C CA . PRO A 1 293 ? 1.634 29.855 52.004 1.00 7.05 532 PRO A CA 1
ATOM 2377 C C . PRO A 1 293 ? 1.757 31.325 52.441 1.00 6.75 532 PRO A C 1
ATOM 2378 O O . PRO A 1 293 ? 0.769 32.072 52.527 1.00 7.63 532 PRO A O 1
ATOM 2382 N N . THR A 1 294 ? 2.990 31.734 52.686 1.00 6.95 533 THR A N 1
ATOM 2383 C CA . THR A 1 294 ? 3.309 33.115 53.125 1.00 6.87 533 THR A CA 1
ATOM 2384 C C . THR A 1 294 ? 3.663 34.020 51.960 1.00 6.97 533 THR A C 1
ATOM 2385 O O . THR A 1 294 ? 3.484 35.240 52.103 1.00 7.76 533 THR A O 1
ATOM 2389 N N . LEU A 1 295 ? 4.142 33.478 50.852 1.00 7.17 534 LEU A N 1
ATOM 2390 C CA . LEU A 1 295 ? 4.561 34.250 49.696 1.00 7.61 534 LEU A CA 1
ATOM 2391 C C . LEU A 1 295 ? 4.558 33.388 48.475 1.00 7.60 534 LEU A C 1
ATOM 2392 O O . LEU A 1 295 ? 4.706 32.179 48.559 1.00 7.03 534 LEU A O 1
ATOM 2397 N N . LEU A 1 296 ? 4.451 34.067 47.353 1.00 6.73 535 LEU A N 1
ATOM 2398 C CA . LEU A 1 296 ? 4.409 33.444 46.027 1.00 7.11 535 LEU A CA 1
ATOM 2399 C C . LEU A 1 296 ? 5.654 33.775 45.212 1.00 7.31 535 LEU A C 1
ATOM 2400 O O . LEU A 1 296 ? 6.216 34.837 45.318 1.00 7.75 535 LEU A O 1
ATOM 2405 N N . LEU A 1 297 ? 6.012 32.842 44.329 1.00 7.13 536 LEU A N 1
ATOM 2406 C CA . LEU A 1 297 ? 6.980 33.060 43.241 1.00 7.25 536 LEU A CA 1
ATOM 2407 C C . LEU A 1 297 ? 6.392 32.530 41.963 1.00 7.03 536 LEU A C 1
ATOM 2408 O O . LEU A 1 297 ? 5.455 31.742 41.970 1.00 6.68 536 LEU A O 1
ATOM 2413 N N . PRO A 1 298 ? 6.950 32.954 40.794 1.00 6.16 537 PRO A N 1
ATOM 2414 C CA . PRO A 1 298 ? 6.193 32.739 39.577 1.00 6.91 537 PRO A CA 1
ATOM 2415 C C . PRO A 1 298 ? 6.056 31.291 39.192 1.00 6.39 537 PRO A C 1
ATOM 2416 O O . PRO A 1 298 ? 6.956 30.461 39.455 1.00 6.79 537 PRO A O 1
ATOM 2420 N N . PRO A 1 299 ? 4.946 30.959 38.519 1.00 6.70 538 PRO A N 1
ATOM 2421 C CA . PRO A 1 299 ? 4.693 29.568 38.096 1.00 6.88 538 PRO A CA 1
ATOM 2422 C C . PRO A 1 299 ? 5.899 28.948 37.415 1.00 6.77 538 PRO A C 1
ATOM 2423 O O . PRO A 1 299 ? 6.500 29.548 36.517 1.00 6.87 538 PRO A O 1
ATOM 2427 N N . HIS A 1 300 ? 6.169 27.706 37.811 1.00 6.07 539 HIS A N 1
ATOM 2428 C CA . HIS A 1 300 ? 7.138 26.834 37.125 1.00 6.50 539 HIS A CA 1
ATOM 2429 C C . HIS A 1 300 ? 8.580 27.225 37.372 1.00 6.55 539 HIS A C 1
ATOM 2430 O O . HIS A 1 300 ? 9.471 26.591 36.807 1.00 6.76 539 HIS A O 1
ATOM 2437 N N . THR A 1 301 ? 8.841 28.245 38.175 1.00 6.24 540 THR A N 1
ATOM 2438 C CA . THR A 1 301 ? 10.239 28.713 38.279 1.00 6.30 540 THR A CA 1
ATOM 2439 C C . THR A 1 301 ? 11.133 27.754 39.068 1.00 5.82 540 THR A C 1
ATOM 2440 O O . THR A 1 301 ? 12.377 27.891 38.939 1.00 5.89 540 THR A O 1
ATOM 2444 N N . ALA A 1 302 ? 10.547 26.808 39.806 1.00 5.67 541 ALA A N 1
ATOM 2445 C CA . ALA A 1 302 ? 11.280 25.648 40.307 1.00 5.98 541 ALA A CA 1
ATOM 2446 C C . ALA A 1 302 ? 12.297 25.985 41.394 1.00 5.93 541 ALA A C 1
ATOM 2447 O O . ALA A 1 302 ? 13.511 25.758 41.254 1.00 6.39 541 ALA A O 1
ATOM 2449 N N . PRO A 1 303 ? 11.821 26.552 42.509 1.00 6.58 542 PRO A N 1
ATOM 2450 C CA . PRO A 1 303 ? 12.765 26.820 43.611 1.00 6.31 542 PRO A CA 1
ATOM 2451 C C . PRO A 1 303 ? 13.365 25.542 44.142 1.00 6.39 542 PRO A C 1
ATOM 2452 O O . PRO A 1 303 ? 12.613 24.594 44.435 1.00 7.42 542 PRO A O 1
ATOM 2456 N N . LEU A 1 304 ? 14.673 25.516 44.389 1.00 6.35 543 LEU A N 1
ATOM 2457 C CA . LEU A 1 304 ? 15.360 24.340 44.960 1.00 6.71 543 LEU A CA 1
ATOM 2458 C C . LEU A 1 304 ? 16.103 24.588 46.218 1.00 8.22 543 LEU A C 1
ATOM 2459 O O . LEU A 1 304 ? 16.493 23.615 46.877 1.00 7.83 543 LEU A O 1
ATOM 2464 N N . ASP A 1 305 ? 16.311 25.819 46.590 1.00 6.83 544 ASP A N 1
ATOM 2465 C CA . ASP A 1 305 ? 16.962 26.129 47.879 1.00 7.26 544 ASP A CA 1
ATOM 2466 C C . ASP A 1 305 ? 16.578 27.515 48.252 1.00 7.53 544 ASP A C 1
ATOM 2467 O O . ASP A 1 305 ? 16.174 28.325 47.375 1.00 7.68 544 ASP A O 1
ATOM 2472 N N . MET A 1 306 ? 16.636 27.829 49.533 1.00 6.56 545 MET A N 1
ATOM 2473 C CA A MET A 1 306 ? 16.481 29.180 49.972 0.75 7.77 545 MET A CA 1
ATOM 2474 C CA B MET A 1 306 ? 16.245 29.134 50.110 0.2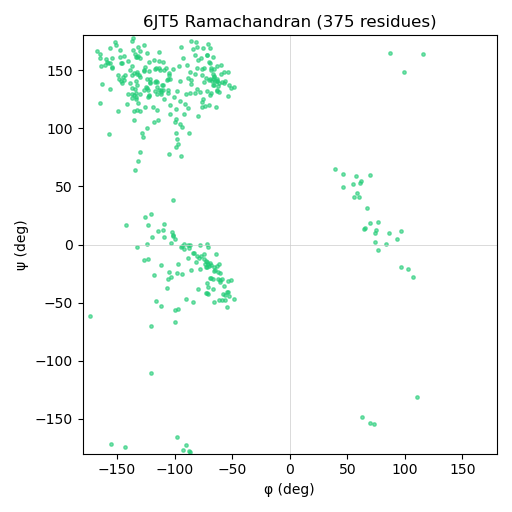5 6.92 545 MET A CA 1
ATOM 2475 C C . MET A 1 306 ? 17.201 29.385 51.282 1.00 7.10 545 MET A C 1
ATOM 2476 O O . MET A 1 306 ? 17.416 28.445 52.067 1.00 7.23 545 MET A O 1
ATOM 2485 N N . LYS A 1 307 ? 17.676 30.613 51.456 1.00 7.20 546 LYS A N 1
ATOM 2486 C CA . LYS A 1 307 ? 18.497 30.967 52.608 1.00 7.26 546 LYS A CA 1
ATOM 2487 C C . LYS A 1 307 ? 18.191 32.392 53.012 1.00 7.45 546 LYS A C 1
ATOM 2488 O O . LYS A 1 307 ? 18.092 33.249 52.138 1.00 7.25 546 LYS A O 1
ATOM 2494 N N . PHE A 1 308 ? 18.105 32.673 54.307 1.00 7.14 547 PHE A N 1
ATOM 2495 C CA . PHE A 1 308 ? 17.951 34.049 54.816 1.00 7.02 547 PHE A CA 1
ATOM 2496 C C . PHE A 1 308 ? 19.277 34.764 54.735 1.00 8.27 547 PHE A C 1
ATOM 2497 O O . PHE A 1 308 ? 20.351 34.189 54.985 1.00 8.46 547 PHE A O 1
ATOM 2505 N N . GLY A 1 309 ? 19.180 36.060 54.460 1.00 8.51 548 GLY A N 1
ATOM 2506 C CA . GLY A 1 309 ? 20.372 36.916 54.646 1.00 9.16 548 GLY A CA 1
ATOM 2507 C C . GLY A 1 309 ? 20.817 36.931 56.084 1.00 9.47 548 GLY A C 1
ATOM 2508 O O . GLY A 1 309 ? 20.035 36.647 56.968 1.00 10.67 548 GLY A O 1
ATOM 2509 N N A LEU A 1 310 ? 22.122 37.232 56.249 0.50 9.60 549 LEU A N 1
ATOM 2510 N N B LEU A 1 310 ? 22.084 37.262 56.297 0.50 11.17 549 LEU A N 1
ATOM 2511 C CA A LEU A 1 310 ? 22.854 37.318 57.559 0.50 9.29 549 LEU A CA 1
ATOM 2512 C CA B LEU A 1 310 ? 22.650 37.335 57.660 0.50 12.08 549 LEU A CA 1
ATOM 2513 C C A LEU A 1 310 ? 23.320 38.763 57.775 0.50 8.92 549 LEU A C 1
ATOM 2514 C C B LEU A 1 310 ? 22.626 38.768 58.161 0.50 14.60 549 LEU A C 1
ATOM 2515 O O A LEU A 1 310 ? 23.137 39.679 56.906 0.50 9.40 549 LEU A O 1
ATOM 2516 O O B LEU A 1 310 ? 22.693 39.727 57.377 0.50 13.54 549 LEU A O 1
ATOM 2525 N N A GLY A 1 311 ? 23.838 38.957 58.984 0.50 8.85 550 GLY A N 1
ATOM 2526 N N B GLY A 1 311 ? 22.459 38.881 59.475 0.50 16.89 550 GLY A N 1
ATOM 2527 C CA A GLY A 1 311 ? 24.229 40.333 59.374 0.50 9.29 550 GLY A CA 1
ATOM 2528 C CA B GLY A 1 311 ? 22.769 40.156 60.123 0.50 19.80 550 GLY A CA 1
ATOM 2529 C C A GLY A 1 311 ? 23.074 41.305 59.376 0.50 9.72 550 GLY A C 1
ATOM 2530 C C B GLY A 1 311 ? 21.853 41.267 59.668 0.50 19.66 550 GLY A C 1
ATOM 2531 O O A GLY A 1 311 ? 22.029 41.045 60.053 0.50 8.94 550 GLY A O 1
ATOM 2532 O O B GLY A 1 311 ? 20.589 41.180 59.770 0.50 22.51 550 GLY A O 1
ATOM 2533 N N A ASN A 1 312 ? 23.213 42.406 58.611 0.50 11.29 551 ASN A N 1
ATOM 2534 N N B ASN A 1 312 ? 22.491 42.284 59.090 0.50 20.28 551 ASN A N 1
ATOM 2535 C CA A ASN A 1 312 ? 22.106 43.371 58.527 0.50 13.54 551 ASN A CA 1
ATOM 2536 C CA B ASN A 1 312 ? 21.788 43.479 58.638 0.50 19.91 551 ASN A CA 1
ATOM 2537 C C A ASN A 1 312 ? 20.912 43.114 57.557 0.50 13.33 551 ASN A C 1
ATOM 2538 C C B ASN A 1 312 ? 20.964 43.255 57.364 0.50 16.14 551 ASN A C 1
ATOM 2539 O O A ASN A 1 312 ? 19.854 43.762 57.566 0.50 11.86 551 ASN A O 1
ATOM 2540 O O B ASN A 1 312 ? 20.200 44.131 56.915 0.50 15.29 551 ASN A O 1
ATOM 2549 N N . ASP A 1 313 ? 21.046 42.029 56.809 1.00 12.50 552 ASP A N 1
ATOM 2550 C CA . ASP A 1 313 ? 20.186 41.685 55.700 1.00 11.55 552 ASP A CA 1
ATOM 2551 C C . ASP A 1 313 ? 19.003 40.818 56.141 1.00 10.52 552 ASP A C 1
ATOM 2552 O O . ASP A 1 313 ? 19.211 39.719 56.703 1.00 13.06 552 ASP A O 1
ATOM 2557 N N . THR A 1 314 ? 17.822 41.305 55.937 1.00 10.62 553 THR A N 1
ATOM 2558 C CA . THR A 1 314 ? 16.604 40.661 56.446 1.00 10.88 553 THR A CA 1
ATOM 2559 C C . THR A 1 314 ? 15.787 40.056 55.313 1.00 11.23 553 THR A C 1
ATOM 2560 O O . THR A 1 314 ? 14.598 39.760 55.490 1.00 10.70 553 THR A O 1
ATOM 2564 N N . ASN A 1 315 ? 16.414 39.872 54.156 1.00 9.60 554 ASN A N 1
ATOM 2565 C CA . ASN A 1 315 ? 15.763 39.253 53.018 1.00 9.36 554 ASN A CA 1
ATOM 2566 C C . ASN A 1 315 ? 15.809 37.703 53.064 1.00 7.97 554 ASN A C 1
ATOM 2567 O O . ASN A 1 315 ? 16.608 37.082 53.813 1.00 7.95 554 ASN A O 1
ATOM 2572 N N . LEU A 1 316 ? 15.016 37.130 52.173 1.00 7.38 555 LEU A N 1
ATOM 2573 C CA . LEU A 1 316 ? 15.075 35.712 51.824 1.00 7.56 555 LEU A CA 1
ATOM 2574 C C . LEU A 1 316 ? 15.625 35.594 50.425 1.00 7.31 555 LEU A C 1
ATOM 2575 O O . LEU A 1 316 ? 15.139 36.288 49.533 1.00 8.80 555 LEU A O 1
ATOM 2580 N N . TYR A 1 317 ? 16.576 34.702 50.219 1.00 6.78 556 TYR A N 1
ATOM 2581 C CA . TYR A 1 317 ? 17.202 34.471 48.867 1.00 6.89 556 TYR A CA 1
ATOM 2582 C C . TYR A 1 317 ? 16.750 33.104 48.392 1.00 6.47 556 TYR A C 1
ATOM 2583 O O . TYR A 1 317 ? 16.764 32.118 49.170 1.00 7.19 556 TYR A O 1
ATOM 2592 N N . VAL A 1 318 ? 16.396 32.987 47.121 1.00 5.89 557 VAL A N 1
ATOM 2593 C CA . VAL A 1 318 ? 15.775 31.764 46.563 1.00 6.25 557 VAL A CA 1
ATOM 2594 C C . VAL A 1 318 ? 16.414 31.426 45.245 1.00 6.36 557 VAL A C 1
ATOM 2595 O O . VAL A 1 318 ? 16.525 32.254 44.350 1.00 6.79 557 VAL A O 1
ATOM 2599 N N . ALA A 1 319 ? 16.856 30.165 45.124 1.00 6.39 558 ALA A N 1
ATOM 2600 C CA . ALA A 1 319 ? 17.433 29.622 43.837 1.00 6.38 558 ALA A CA 1
ATOM 2601 C C . ALA A 1 319 ? 16.286 29.059 43.015 1.00 6.80 558 ALA A C 1
ATOM 2602 O O . ALA A 1 319 ? 15.642 28.096 43.438 1.00 7.01 558 ALA A O 1
ATOM 2604 N N . LEU A 1 320 ? 16.054 29.629 41.833 1.00 6.17 559 LEU A N 1
ATOM 2605 C CA . LEU A 1 320 ? 15.038 29.175 40.882 1.00 5.86 559 LEU A CA 1
ATOM 2606 C C . LEU A 1 320 ? 15.717 28.418 39.735 1.00 6.21 559 LEU A C 1
ATOM 2607 O O . LEU A 1 320 ? 16.383 29.017 38.885 1.00 6.77 559 LEU A O 1
ATOM 2612 N N . HIS A 1 321 ? 15.466 27.128 39.677 1.00 5.77 560 HIS A N 1
ATOM 2613 C CA . HIS A 1 321 ? 16.138 26.250 38.723 1.00 6.48 560 HIS A CA 1
ATOM 2614 C C . HIS A 1 321 ? 15.671 26.444 37.299 1.00 7.05 560 HIS A C 1
ATOM 2615 O O . HIS A 1 321 ? 16.369 26.034 36.370 1.00 7.33 560 HIS A O 1
ATOM 2622 N N . GLY A 1 322 ? 14.496 27.035 37.099 1.00 6.14 561 GLY A N 1
ATOM 2623 C CA . GLY A 1 322 ? 13.954 27.235 35.766 1.00 6.64 561 GLY A CA 1
ATOM 2624 C C . GLY A 1 322 ? 12.927 26.190 35.387 1.00 6.53 561 GLY A C 1
ATOM 2625 O O . GLY A 1 322 ? 13.052 25.026 35.772 1.00 6.55 561 GLY A O 1
ATOM 2626 N N . SER A 1 323 ? 11.967 26.626 34.561 1.00 6.51 562 SER A N 1
ATOM 2627 C CA . SER A 1 323 ? 10.868 25.761 34.141 1.00 6.97 562 SER A CA 1
ATOM 2628 C C . SER A 1 323 ? 11.151 24.790 33.053 1.00 7.14 562 SER A C 1
ATOM 2629 O O . SER A 1 323 ? 12.075 25.001 32.234 1.00 7.20 562 SER A O 1
ATOM 2632 N N . TRP A 1 324 ? 10.307 23.752 33.001 1.00 6.60 563 TRP A N 1
ATOM 2633 C CA . TRP A 1 324 ? 10.164 22.975 31.793 1.00 7.28 563 TRP A CA 1
ATOM 2634 C C . TRP A 1 324 ? 8.760 23.050 31.239 1.00 7.58 563 TRP A C 1
ATOM 2635 O O . TRP A 1 324 ? 8.544 22.761 30.055 1.00 7.73 563 TRP A O 1
ATOM 2646 N N . ASN A 1 325 ? 7.774 23.291 32.080 1.00 7.47 564 ASN A N 1
ATOM 2647 C CA . ASN A 1 325 ? 6.340 23.224 31.699 1.00 7.96 564 ASN A CA 1
ATOM 2648 C C . ASN A 1 325 ? 5.723 24.583 31.466 1.00 8.28 564 ASN A C 1
ATOM 2649 O O . ASN A 1 325 ? 4.620 24.852 31.904 1.00 8.94 564 ASN A O 1
ATOM 2654 N N . ARG A 1 326 ? 6.502 25.485 30.854 1.00 8.17 565 ARG A N 1
ATOM 2655 C CA . ARG A 1 326 ? 6.007 26.804 30.478 1.00 8.43 565 ARG A CA 1
ATOM 2656 C C . ARG A 1 326 ? 6.613 27.247 29.181 1.00 8.56 565 ARG A C 1
ATOM 2657 O O . ARG A 1 326 ? 7.829 27.133 28.975 1.00 9.42 565 ARG A O 1
ATOM 2665 N N . GLN A 1 327 ? 5.811 27.900 28.346 1.00 8.89 566 GLN A N 1
ATOM 2666 C CA . GLN A 1 327 ? 6.332 28.654 27.242 1.00 8.21 566 GLN A CA 1
ATOM 2667 C C . GLN A 1 327 ? 5.889 30.071 27.281 1.00 7.77 566 GLN A C 1
ATOM 2668 O O . GLN A 1 327 ? 4.691 30.312 27.363 1.00 9.44 566 GLN A O 1
ATOM 2674 N N . PRO A 1 328 ? 6.794 31.021 27.208 1.00 8.46 567 PRO A N 1
ATOM 2675 C CA . PRO A 1 328 ? 8.282 30.822 27.190 1.00 8.61 567 PRO A CA 1
ATOM 2676 C C . PRO A 1 328 ? 8.788 30.391 28.574 1.00 9.28 567 PRO A C 1
ATOM 2677 O O . PRO A 1 328 ? 8.108 30.609 29.606 1.00 9.28 567 PRO A O 1
ATOM 2681 N N . PRO A 1 329 ? 9.978 29.854 28.657 1.00 7.95 568 PRO A N 1
ATOM 2682 C CA . PRO A 1 329 ? 10.472 29.435 29.954 1.00 8.53 568 PRO A CA 1
ATOM 2683 C C . PRO A 1 329 ? 10.780 30.620 30.855 1.00 8.35 568 PRO A C 1
ATOM 2684 O O . PRO A 1 329 ? 11.022 31.759 30.427 1.00 8.59 568 PRO A O 1
ATOM 2688 N N . GLN A 1 330 ? 10.763 30.344 32.173 1.00 6.98 569 GLN A N 1
ATOM 2689 C CA . GLN A 1 330 ? 11.128 31.372 33.130 1.00 7.91 569 GLN A CA 1
ATOM 2690 C C . GLN A 1 330 ? 11.804 30.769 34.339 1.00 6.70 569 GLN A C 1
ATOM 2691 O O . GLN A 1 330 ? 11.656 29.560 34.644 1.00 7.22 569 GLN A O 1
ATOM 2697 N N . GLY A 1 331 ? 12.503 31.624 35.056 1.00 7.68 570 GLY A N 1
ATOM 2698 C CA . GLY A 1 331 ? 13.268 31.254 36.256 1.00 7.04 570 GLY A CA 1
ATOM 2699 C C . GLY A 1 331 ? 14.738 31.370 35.953 1.00 7.30 570 GLY A C 1
ATOM 2700 O O . GLY A 1 331 ? 15.180 32.357 35.401 1.00 7.44 570 GLY A O 1
ATOM 2701 N N . TYR A 1 332 ? 15.527 30.363 36.284 1.00 6.45 571 TYR A N 1
ATOM 2702 C CA . TYR A 1 332 ? 16.941 30.316 35.928 1.00 6.37 571 TYR A CA 1
ATOM 2703 C C . TYR A 1 332 ? 17.683 31.486 36.540 1.00 6.84 571 TYR A C 1
ATOM 2704 O O . TYR A 1 332 ? 18.391 32.238 35.870 1.00 7.97 571 TYR A O 1
ATOM 2713 N N . LYS A 1 333 ? 17.511 31.625 37.855 1.00 6.92 572 LYS A N 1
ATOM 2714 C CA . LYS A 1 333 ? 17.970 32.866 38.556 1.00 6.81 572 LYS A CA 1
ATOM 2715 C C . LYS A 1 333 ? 17.954 32.680 40.038 1.00 7.08 572 LYS A C 1
ATOM 2716 O O . LYS A 1 333 ? 17.389 31.680 40.545 1.00 7.75 572 LYS A O 1
ATOM 2722 N N . VAL A 1 334 ? 18.597 33.599 40.724 1.00 6.22 573 VAL A N 1
ATOM 2723 C CA . VAL A 1 334 ? 18.412 33.749 42.137 1.00 6.50 573 VAL A CA 1
ATOM 2724 C C . VAL A 1 334 ? 17.675 35.031 42.376 1.00 7.16 573 VAL A C 1
ATOM 2725 O O . VAL A 1 334 ? 17.989 36.070 41.779 1.00 7.79 573 VAL A O 1
ATOM 2729 N N . VAL A 1 335 ? 16.712 34.990 43.265 1.00 6.96 574 VAL A N 1
ATOM 2730 C CA . VAL A 1 335 ? 15.840 36.171 43.600 1.00 7.11 574 VAL A CA 1
ATOM 2731 C C . VAL A 1 335 ? 15.907 36.449 45.100 1.00 7.18 574 VAL A C 1
ATOM 2732 O O . VAL A 1 335 ? 16.355 35.632 45.922 1.00 7.54 574 VAL A O 1
ATOM 2736 N N . VAL A 1 336 ? 15.427 37.662 45.417 1.00 7.48 575 VAL A N 1
ATOM 2737 C CA . VAL 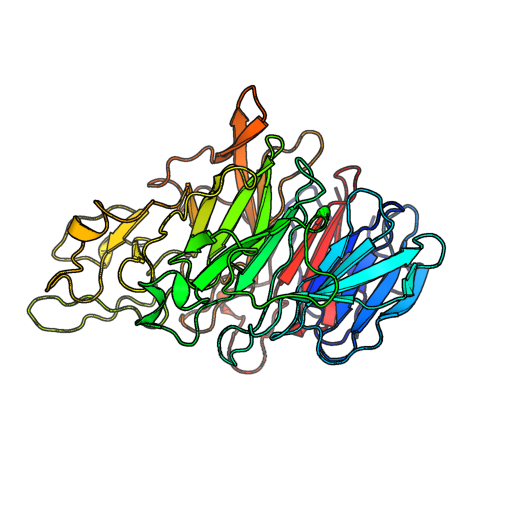A 1 336 ? 15.406 38.229 46.757 1.00 8.19 575 VAL A CA 1
ATOM 2738 C C . VAL A 1 336 ? 13.984 38.574 47.094 1.00 8.24 575 VAL A C 1
ATOM 2739 O O . VAL A 1 336 ? 13.308 39.242 46.326 1.00 9.32 575 VAL A O 1
ATOM 2743 N N . VAL A 1 337 ? 13.547 38.171 48.300 1.00 7.13 576 VAL A N 1
ATOM 2744 C CA . VAL A 1 337 ? 12.234 38.485 48.802 1.00 7.82 576 VAL A CA 1
ATOM 2745 C C . VAL A 1 337 ? 12.372 39.322 50.086 1.00 7.77 576 VAL A C 1
ATOM 2746 O O . VAL A 1 337 ? 12.982 38.855 51.073 1.00 7.85 576 VAL A O 1
ATOM 2750 N N . PRO A 1 338 ? 11.861 40.582 50.129 1.00 8.58 577 PRO A N 1
ATOM 2751 C CA . PRO A 1 338 ? 11.998 41.377 51.337 1.00 8.23 577 PRO A CA 1
ATOM 2752 C C . PRO A 1 338 ? 11.180 40.876 52.496 1.00 8.09 577 PRO A C 1
ATOM 2753 O O . PRO A 1 338 ? 10.055 40.403 52.274 1.00 8.70 577 PRO A O 1
ATOM 2757 N N . GLY A 1 339 ? 11.767 40.990 53.680 1.00 8.02 578 GLY A N 1
ATOM 2758 C CA . GLY A 1 339 ? 11.042 40.611 54.880 1.00 9.58 578 GLY A CA 1
ATOM 2759 C C . GLY A 1 339 ? 11.568 41.327 56.107 1.00 10.05 578 GLY A C 1
ATOM 2760 O O . GLY A 1 339 ? 12.369 42.236 56.047 1.00 11.08 578 GLY A O 1
ATOM 2761 N N . GLN A 1 340 ? 11.062 40.883 57.229 1.00 10.29 579 GLN A N 1
ATOM 2762 C CA . GLN A 1 340 ? 11.427 41.478 58.520 1.00 10.56 579 GLN A CA 1
ATOM 2763 C C . GLN A 1 340 ? 11.237 40.430 59.586 1.00 9.81 579 GLN A C 1
ATOM 2764 O O . GLN A 1 340 ? 10.504 39.450 59.409 1.00 9.33 579 GLN A O 1
ATOM 2770 N N . TYR A 1 341 ? 11.883 40.642 60.738 1.00 9.34 580 TYR A N 1
ATOM 2771 C CA . TYR A 1 341 ? 11.831 39.715 61.876 1.00 8.45 580 TYR A CA 1
ATOM 2772 C C . TYR A 1 341 ? 10.940 40.344 62.955 1.00 9.27 580 TYR A C 1
ATOM 2773 O O . TYR A 1 341 ? 11.061 41.527 63.270 1.00 10.34 580 TYR A O 1
ATOM 2782 N N . SER A 1 342 ? 10.193 39.487 63.602 1.00 8.25 581 SER A N 1
ATOM 2783 C CA . SER A 1 342 ? 9.503 39.861 64.816 1.00 8.65 581 SER A CA 1
ATOM 2784 C C . SER A 1 342 ? 10.504 40.030 65.953 1.00 9.02 581 SER A C 1
ATOM 2785 O O . SER A 1 342 ? 11.668 39.679 65.815 1.00 9.01 581 SER A O 1
ATOM 2788 N N . ALA A 1 343 ? 9.995 40.528 67.087 1.00 8.06 582 ALA A N 1
ATOM 2789 C CA . ALA A 1 343 ? 10.860 40.753 68.237 1.00 9.48 582 ALA A CA 1
ATOM 2790 C C . ALA A 1 343 ? 11.442 39.478 68.718 1.00 10.74 582 ALA A C 1
ATOM 2791 O O . ALA A 1 343 ? 12.514 39.581 69.364 1.00 13.00 582 ALA A O 1
ATOM 2793 N N . SER A 1 344 ? 10.840 38.322 68.472 1.00 10.18 583 SER A N 1
ATOM 2794 C CA . SER A 1 344 ? 11.431 37.040 68.907 1.00 12.01 583 SER A CA 1
ATOM 2795 C C . SER A 1 344 ? 12.117 36.276 67.765 1.00 11.35 583 SER A C 1
ATOM 2796 O O . SER A 1 344 ? 12.511 35.141 67.944 1.00 12.08 583 SER A O 1
ATOM 2799 N N . GLY A 1 345 ? 12.300 36.903 66.603 1.00 9.59 584 GLY A N 1
ATOM 2800 C CA . GLY A 1 345 ? 13.075 36.302 65.551 1.00 10.24 584 GLY A CA 1
ATOM 2801 C C . GLY A 1 345 ? 12.325 35.565 64.466 1.00 9.56 584 GLY A C 1
ATOM 2802 O O . GLY A 1 345 ? 12.956 34.865 63.658 1.00 9.39 584 GLY A O 1
ATOM 2803 N N . GLU A 1 346 ? 11.035 35.696 64.403 1.00 8.69 585 GLU A N 1
ATOM 2804 C CA . GLU A 1 346 ? 10.286 35.023 63.303 1.00 8.63 585 GLU A CA 1
ATOM 2805 C C . GLU A 1 346 ? 10.342 35.863 62.072 1.00 8.48 585 GLU A C 1
ATOM 2806 O O . GLU A 1 346 ? 9.964 37.079 62.099 1.00 8.58 585 GLU A O 1
ATOM 2812 N N . TRP A 1 347 ? 10.688 35.279 60.942 1.00 7.92 586 TRP A N 1
ATOM 2813 C CA . TRP A 1 347 ? 10.710 36.017 59.666 1.00 7.95 586 TRP A CA 1
ATOM 2814 C C . TRP A 1 347 ? 9.318 35.994 59.068 1.00 7.68 586 TRP A C 1
ATOM 2815 O O . TRP A 1 347 ? 8.672 34.940 59.054 1.00 8.58 586 TRP A O 1
ATOM 2826 N N . SER A 1 348 ? 8.911 37.092 58.472 1.00 7.34 587 SER A N 1
ATOM 2827 C CA . SER A 1 348 ? 7.788 37.173 57.584 1.00 8.01 587 SER A CA 1
ATOM 2828 C C . SER A 1 348 ? 8.132 38.038 56.384 1.00 8.31 587 SER A C 1
ATOM 2829 O O . SER A 1 348 ? 8.896 38.985 56.489 1.00 8.15 587 SER A O 1
ATOM 2832 N N . PRO A 1 349 ? 7.479 37.818 55.254 1.00 8.44 588 PRO A N 1
ATOM 2833 C CA . PRO A 1 349 ? 7.648 38.743 54.103 1.00 9.29 588 PRO A CA 1
ATOM 2834 C C . PRO A 1 349 ? 7.046 40.095 54.399 1.00 9.03 588 PRO A C 1
ATOM 2835 O O . PRO A 1 349 ? 6.092 40.190 55.163 1.00 10.64 588 PRO A O 1
ATOM 2839 N N . THR A 1 350 ? 7.589 41.121 53.775 1.00 8.79 589 THR A N 1
ATOM 2840 C CA . THR A 1 350 ? 6.988 42.454 53.915 1.00 9.70 589 THR A CA 1
ATOM 2841 C C . THR A 1 350 ? 5.707 42.544 53.185 1.00 9.73 589 THR A C 1
ATOM 2842 O O . THR A 1 350 ? 4.718 43.151 53.697 1.00 11.75 589 THR A O 1
ATOM 2846 N N . ALA A 1 351 ? 5.605 41.986 51.965 1.00 8.51 590 ALA A N 1
ATOM 2847 C CA . ALA A 1 351 ? 4.345 42.061 51.253 1.00 9.52 590 ALA A CA 1
ATOM 2848 C C . ALA A 1 351 ? 3.269 41.164 51.742 1.00 9.89 590 ALA A C 1
ATOM 2849 O O . ALA A 1 351 ? 3.559 40.011 52.025 1.00 9.68 590 ALA A O 1
ATOM 2851 N N . PRO A 1 352 ? 2.014 41.610 51.805 1.00 10.77 591 PRO A N 1
ATOM 2852 C CA . PRO A 1 352 ? 0.920 40.686 51.911 1.00 10.50 591 PRO A CA 1
ATOM 2853 C C . PRO A 1 352 ? 0.937 39.617 50.810 1.00 9.54 591 PRO A C 1
ATOM 2854 O O . PRO A 1 352 ? 1.299 39.918 49.668 1.00 9.53 591 PRO A O 1
ATOM 2858 N N . LEU A 1 353 ? 0.444 38.427 51.156 1.00 9.73 592 LEU A N 1
ATOM 2859 C CA . LEU A 1 353 ? 0.418 37.287 50.208 1.00 9.28 592 LEU A CA 1
ATOM 2860 C C . LEU A 1 353 ? -0.156 37.700 48.880 1.00 9.98 592 LEU A C 1
ATOM 2861 O O . LEU A 1 353 ? 0.410 37.450 47.775 1.00 9.28 592 LEU A O 1
ATOM 2866 N N . ALA A 1 354 ? -1.305 38.417 48.870 1.00 9.81 593 ALA A N 1
ATOM 2867 C CA . ALA A 1 354 ? -1.991 38.736 47.626 1.00 11.30 593 ALA A CA 1
ATOM 2868 C C . ALA A 1 354 ? -1.257 39.771 46.768 1.00 10.46 593 ALA A C 1
ATOM 2869 O O . ALA A 1 354 ? -1.555 39.915 45.597 1.00 11.87 593 ALA A O 1
ATOM 2871 N N . GLN A 1 355 ? -0.316 40.488 47.373 1.00 11.24 594 GLN A N 1
ATOM 2872 C CA . GLN A 1 355 ? 0.517 41.474 46.717 1.00 11.19 594 GLN A CA 1
ATOM 2873 C C . GLN A 1 355 ? 1.925 40.956 46.406 1.00 10.82 594 GLN A C 1
ATOM 2874 O O . GLN A 1 355 ? 2.801 41.665 45.861 1.00 12.44 594 GLN A O 1
ATOM 2880 N N . SER A 1 356 ? 2.145 39.664 46.619 1.00 8.98 595 SER A N 1
ATOM 2881 C CA . SER A 1 356 ? 3.529 39.190 46.595 1.00 8.09 595 SER A CA 1
ATOM 2882 C C . SER A 1 356 ? 4.074 38.884 45.183 1.00 8.42 595 SER A C 1
ATOM 2883 O O . SER A 1 356 ? 5.269 38.703 45.031 1.00 8.65 595 SER A O 1
ATOM 2886 N N . ARG A 1 357 ? 3.227 38.932 44.160 1.00 8.80 596 ARG A N 1
ATOM 2887 C CA . ARG A 1 357 ? 3.685 38.660 42.798 1.00 8.96 596 ARG A CA 1
ATOM 2888 C C . ARG A 1 357 ? 4.772 39.641 42.347 1.00 9.69 596 ARG A C 1
ATOM 2889 O O . ARG A 1 357 ? 5.598 39.231 41.556 1.00 10.73 596 ARG A O 1
ATOM 2897 N N . THR A 1 358 ? 4.700 40.872 42.835 1.00 10.11 597 THR A N 1
ATOM 2898 C CA . THR A 1 358 ? 5.622 41.931 42.421 1.00 11.71 597 THR A CA 1
ATOM 2899 C C . THR A 1 358 ? 6.579 42.324 43.532 1.00 11.66 597 THR A C 1
ATOM 2900 O O . THR A 1 358 ? 7.327 43.316 43.379 1.00 12.81 597 THR A O 1
ATOM 2904 N N . ALA A 1 359 ? 6.667 41.525 44.619 1.00 9.66 598 ALA A N 1
ATOM 2905 C CA . ALA A 1 359 ? 7.507 41.867 45.741 1.00 9.70 598 ALA A CA 1
ATOM 2906 C C . ALA A 1 359 ? 8.949 41.477 45.696 1.00 9.94 598 ALA A C 1
ATOM 2907 O O . ALA A 1 359 ? 9.754 42.082 46.391 1.00 11.94 598 ALA A O 1
ATOM 2909 N N . TRP A 1 360 ? 9.224 40.473 44.868 1.00 9.15 599 TRP A N 1
ATOM 2910 C CA . TRP A 1 360 ? 10.545 39.921 44.788 1.00 9.54 599 TRP A CA 1
ATOM 2911 C C . TRP A 1 360 ? 11.348 40.620 43.676 1.00 10.25 599 TRP A C 1
ATOM 2912 O O . TRP A 1 360 ? 10.812 41.336 42.824 1.00 10.66 599 TRP A O 1
ATOM 2923 N N . SER A 1 361 ? 12.664 40.480 43.786 1.00 9.08 600 SER A N 1
ATOM 2924 C CA A SER A 1 361 ? 13.581 41.081 42.808 0.50 9.97 600 SER A CA 1
ATOM 2925 C CA B SER A 1 361 ? 13.606 41.100 42.825 0.50 8.85 600 SER A CA 1
ATOM 2926 C C . SER A 1 361 ? 14.659 40.132 42.371 1.00 9.10 600 SER A C 1
ATOM 2927 O O . SER A 1 361 ? 15.041 39.219 43.108 1.00 8.02 600 SER A O 1
ATOM 2932 N N . ASP A 1 362 ? 15.162 40.308 41.162 1.00 9.41 601 ASP A N 1
ATOM 2933 C CA . ASP A 1 362 ? 16.283 39.516 40.694 1.00 9.24 601 ASP A CA 1
ATOM 2934 C C . ASP A 1 362 ? 17.561 39.876 41.394 1.00 8.98 601 ASP A C 1
ATOM 2935 O O . ASP A 1 362 ? 17.913 41.059 41.650 1.00 9.51 601 ASP A O 1
ATOM 2940 N N . LEU A 1 363 ? 18.396 38.867 41.698 1.00 8.30 602 LEU A N 1
ATOM 2941 C CA . LEU A 1 363 ? 19.719 39.002 42.201 1.00 8.90 602 LEU A CA 1
ATOM 2942 C C . LEU A 1 363 ? 20.760 38.551 41.169 1.00 7.80 602 LEU A C 1
ATOM 2943 O O . LEU A 1 363 ? 21.755 39.222 40.914 1.00 8.30 602 LEU A O 1
ATOM 2948 N N . LEU A 1 364 ? 20.601 37.320 40.643 1.00 7.12 603 LEU A N 1
ATOM 2949 C CA . LEU A 1 364 ? 21.516 36.710 39.703 1.00 6.65 603 LEU A CA 1
ATOM 2950 C C . LEU A 1 364 ? 20.720 36.154 38.570 1.00 7.13 603 LEU A C 1
ATOM 2951 O O . LEU A 1 364 ? 19.804 35.344 38.811 1.00 7.42 603 LEU A O 1
ATOM 2956 N N . THR A 1 365 ? 20.983 36.578 37.355 1.00 6.90 604 THR A N 1
ATOM 2957 C CA . THR A 1 365 ? 20.194 36.144 36.202 1.00 6.54 604 THR A CA 1
ATOM 2958 C C . THR A 1 365 ? 21.049 35.724 35.041 1.00 6.96 604 THR A C 1
ATOM 2959 O O . THR A 1 365 ? 22.237 36.039 34.922 1.00 6.52 604 THR A O 1
ATOM 2963 N N . ASN A 1 366 ? 20.388 34.967 34.155 1.00 6.56 605 ASN A N 1
ATOM 2964 C CA . ASN A 1 366 ? 20.943 34.643 32.824 1.00 6.74 605 ASN A CA 1
ATOM 2965 C C . ASN A 1 366 ? 20.679 35.819 31.889 1.00 6.71 605 ASN A C 1
ATOM 2966 O O . ASN A 1 366 ? 19.988 36.773 32.243 1.00 7.51 605 ASN A O 1
ATOM 2971 N N . ARG A 1 367 ? 21.232 35.738 30.677 1.00 6.51 606 ARG A N 1
ATOM 2972 C CA . ARG A 1 367 ? 21.071 36.815 29.681 1.00 7.20 606 ARG A CA 1
ATOM 2973 C C . ARG A 1 367 ? 19.607 37.111 29.404 1.00 8.06 606 ARG A C 1
ATOM 2974 O O . ARG A 1 367 ? 19.146 38.232 29.441 1.00 8.29 606 ARG A O 1
ATOM 2982 N N . ASN A 1 368 ? 18.838 36.049 29.171 1.00 9.20 607 ASN A N 1
ATOM 2983 C CA A ASN A 1 368 ? 17.400 36.148 28.875 0.50 10.74 607 ASN A CA 1
ATOM 2984 C CA B ASN A 1 368 ? 17.384 36.167 29.038 0.50 10.90 607 ASN A CA 1
ATOM 2985 C C . ASN A 1 368 ? 16.735 34.848 29.400 1.00 11.44 607 ASN A C 1
ATOM 2986 O O . ASN A 1 368 ? 16.936 33.821 28.755 1.00 9.72 607 ASN A O 1
ATOM 2995 N N . GLU A 1 369 ? 15.914 34.833 30.474 1.00 10.13 608 GLU A N 1
ATOM 2996 C CA . GLU A 1 369 ? 15.322 33.610 30.951 1.00 10.83 608 GLU A CA 1
ATOM 2997 C C . GLU A 1 369 ? 14.476 32.936 29.884 1.00 9.02 608 GLU A C 1
ATOM 2998 O O . GLU A 1 369 ? 14.380 31.736 29.877 1.00 10.08 608 GLU A O 1
ATOM 3004 N N . ASN A 1 370 ? 13.888 33.724 28.976 1.00 9.76 609 ASN A N 1
ATOM 3005 C CA . ASN A 1 370 ? 13.030 33.108 27.907 1.00 9.42 609 ASN A CA 1
ATOM 3006 C C . ASN A 1 370 ? 13.808 32.353 26.854 1.00 9.62 609 ASN A C 1
ATOM 3007 O O . ASN A 1 370 ? 13.243 31.520 26.120 1.00 10.33 609 ASN A O 1
ATOM 3012 N N . GLN A 1 371 ? 15.116 32.549 26.786 1.00 9.19 610 GLN A N 1
ATOM 3013 C CA . GLN A 1 371 ? 16.006 31.768 25.967 1.00 9.51 610 GLN A CA 1
ATOM 3014 C C . GLN A 1 371 ? 16.562 30.532 26.622 1.00 10.98 610 GLN A C 1
ATOM 3015 O O . GLN A 1 371 ? 17.163 29.678 25.970 1.00 11.84 610 GLN A O 1
ATOM 3021 N N . CYS A 1 372 ? 16.367 30.430 27.936 1.00 9.15 611 CYS A N 1
ATOM 3022 C CA . CYS A 1 372 ? 16.749 29.182 28.590 1.00 8.84 611 CYS A CA 1
ATOM 3023 C C . CYS A 1 372 ? 15.728 28.101 28.285 1.00 8.43 611 CYS A C 1
ATOM 3024 O O . CYS A 1 372 ? 14.663 28.350 27.748 1.00 9.19 611 CYS A O 1
ATOM 3027 N N . SER A 1 373 ? 16.069 26.847 28.623 1.00 7.62 612 SER A N 1
ATOM 3028 C CA . SER A 1 373 ? 15.151 25.748 28.375 1.00 8.08 612 SER A CA 1
ATOM 3029 C C . SER A 1 373 ? 15.309 24.660 29.388 1.00 7.95 612 SER A C 1
ATOM 3030 O O . SER A 1 373 ? 16.436 24.309 29.786 1.00 8.63 612 SER A O 1
ATOM 3033 N N . GLY A 1 374 ? 14.189 24.003 29.738 1.00 7.38 613 GLY A N 1
ATOM 3034 C CA . GLY A 1 374 ? 14.199 22.843 30.588 1.00 7.61 613 GLY A CA 1
ATOM 3035 C C . GLY A 1 374 ? 14.100 21.550 29.802 1.00 7.58 613 GLY A C 1
ATOM 3036 O O . GLY A 1 374 ? 13.998 20.495 30.410 1.00 9.00 613 GLY A O 1
ATOM 3037 N N . PHE A 1 375 ? 14.130 21.710 28.499 1.00 8.26 614 PHE A N 1
ATOM 3038 C CA . PHE A 1 375 ? 14.144 20.550 27.546 1.00 8.17 614 PHE A CA 1
ATOM 3039 C C . PHE A 1 375 ? 15.318 20.743 26.619 1.00 8.45 614 PHE A C 1
ATOM 3040 O O . PHE A 1 375 ? 15.489 21.855 26.073 1.00 10.62 614 PHE A O 1
ATOM 3048 N N . GLY A 1 376 ? 16.109 19.709 26.413 1.00 9.30 615 GLY A N 1
ATOM 3049 C CA . GLY A 1 376 ? 17.232 19.823 25.533 1.00 9.77 615 GLY A CA 1
ATOM 3050 C C . GLY A 1 376 ? 18.310 20.656 26.205 1.00 9.30 615 GLY A C 1
ATOM 3051 O O . GLY A 1 376 ? 18.441 20.665 27.443 1.00 10.31 615 GLY A O 1
ATOM 3052 N N . ASN A 1 377 ? 19.171 21.296 25.398 1.00 10.11 616 ASN A N 1
ATOM 3053 C CA . ASN A 1 377 ? 20.225 22.075 26.029 1.00 11.20 616 ASN A CA 1
ATOM 3054 C C . ASN A 1 377 ? 19.613 23.253 26.791 1.00 9.36 616 ASN A C 1
ATOM 3055 O O . ASN A 1 377 ? 18.674 23.926 26.278 1.00 9.96 616 ASN A O 1
ATOM 3060 N N . ALA A 1 378 ? 20.121 23.491 27.975 1.00 9.13 617 ALA A N 1
ATOM 3061 C CA . ALA A 1 378 ? 19.561 24.543 28.796 1.00 8.56 617 ALA A CA 1
ATOM 3062 C C . ALA A 1 378 ? 19.862 25.958 28.320 1.00 7.89 617 ALA A C 1
ATOM 3063 O O . ALA A 1 378 ? 19.090 26.884 28.551 1.00 9.33 617 ALA A O 1
ATOM 3065 N N . ASN A 1 379 ? 21.049 26.144 27.718 1.00 8.62 618 ASN A N 1
ATOM 3066 C CA . ASN A 1 379 ? 21.507 27.428 27.207 1.00 9.99 618 ASN A CA 1
ATOM 3067 C C . ASN A 1 379 ? 21.725 28.485 28.320 1.00 9.56 618 ASN A C 1
ATOM 3068 O O . ASN A 1 379 ? 21.870 29.657 28.024 1.00 9.41 618 ASN A O 1
ATOM 3073 N N . CYS A 1 380 ? 21.756 28.024 29.555 1.00 8.76 619 CYS A N 1
ATOM 3074 C CA . CYS A 1 380 ? 21.679 28.871 30.742 1.00 8.02 619 CYS A CA 1
ATOM 3075 C C . CYS A 1 380 ? 22.223 28.104 31.937 1.00 7.50 619 CYS A C 1
ATOM 3076 O O . CYS A 1 380 ? 22.118 26.886 31.963 1.00 8.28 619 CYS A O 1
ATOM 3079 N N . PHE A 1 381 ? 22.714 28.821 32.928 1.00 7.08 620 PHE A N 1
ATOM 3080 C CA . PHE A 1 381 ? 22.986 28.192 34.248 1.00 7.10 620 PHE A CA 1
ATOM 3081 C C . PHE A 1 381 ? 21.632 27.986 34.922 1.00 6.73 620 PHE A C 1
ATOM 3082 O O . PHE A 1 381 ? 20.679 28.721 34.708 1.00 7.07 620 PHE A O 1
ATOM 3090 N N . ARG A 1 382 ? 21.585 26.977 35.776 1.00 6.58 621 ARG A N 1
ATOM 3091 C CA . ARG A 1 382 ? 20.370 26.580 36.480 1.00 6.62 621 ARG A CA 1
ATOM 3092 C C . ARG A 1 382 ? 20.597 26.482 37.994 1.00 5.92 621 ARG A C 1
ATOM 3093 O O . ARG A 1 382 ? 21.061 25.456 38.507 1.00 5.86 621 ARG A O 1
ATOM 3101 N N . PRO A 1 383 ? 20.267 27.535 38.762 1.00 6.07 622 PRO A N 1
ATOM 3102 C CA . PRO A 1 383 ? 20.567 27.529 40.174 1.00 6.13 622 PRO A CA 1
ATOM 3103 C C . PRO A 1 383 ? 19.866 26.410 40.928 1.00 6.67 622 PRO A C 1
ATOM 3104 O O . PRO A 1 383 ? 18.703 26.088 40.671 1.00 7.06 622 PRO A O 1
ATOM 3108 N N . VAL A 1 384 ? 20.645 25.818 41.837 1.00 6.30 623 VAL A N 1
ATOM 3109 C CA . VAL A 1 384 ? 20.174 24.745 42.737 1.00 6.10 623 VAL A CA 1
ATOM 3110 C C . VAL A 1 384 ? 20.335 25.142 44.203 1.00 6.33 623 VAL A C 1
ATOM 3111 O O . VAL A 1 384 ? 19.336 25.319 44.908 1.00 7.27 623 VAL A O 1
ATOM 3115 N N . GLY A 1 385 ? 21.571 25.207 44.658 1.00 6.01 624 GLY A N 1
ATOM 3116 C CA . GLY A 1 385 ? 21.903 25.395 46.071 1.00 6.08 624 GLY A CA 1
ATOM 3117 C C . GLY A 1 385 ? 22.436 26.775 46.344 1.00 6.47 624 GLY A C 1
ATOM 3118 O O . GLY A 1 385 ? 23.135 27.373 45.512 1.00 6.82 624 GLY A O 1
ATOM 3119 N N . LEU A 1 386 ? 22.197 27.209 47.576 1.00 6.55 625 LEU A N 1
ATOM 3120 C CA . LEU A 1 386 ? 22.686 28.463 48.147 1.00 6.35 625 LEU A CA 1
ATOM 3121 C C . LEU A 1 386 ? 23.341 28.271 49.481 1.00 6.41 625 LEU A C 1
ATOM 3122 O O . LEU A 1 386 ? 22.842 27.519 50.308 1.00 7.05 625 LEU A O 1
ATOM 3127 N N . VAL A 1 3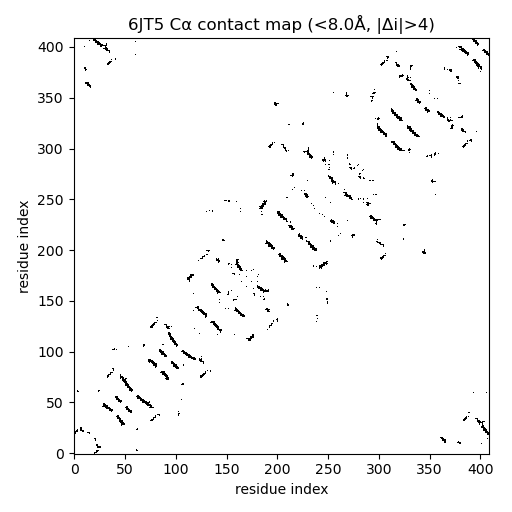87 ? 24.400 29.049 49.765 1.00 5.97 626 VAL A N 1
ATOM 3128 C CA . VAL A 1 387 ? 24.892 29.192 51.153 1.00 6.67 626 VAL A CA 1
ATOM 3129 C C . VAL A 1 387 ? 25.639 30.476 51.315 1.00 6.37 626 VAL A C 1
ATOM 3130 O O . VAL A 1 387 ? 26.482 30.827 50.490 1.00 6.64 626 VAL A O 1
ATOM 3134 N N . TRP A 1 388 ? 25.340 31.192 52.377 1.00 6.67 627 TRP A N 1
ATOM 3135 C CA . TRP A 1 388 ? 26.072 32.411 52.774 1.00 7.64 627 TRP A CA 1
ATOM 3136 C C . TRP A 1 388 ? 27.290 32.067 53.623 1.00 8.06 627 TRP A C 1
ATOM 3137 O O . TRP A 1 388 ? 27.204 31.235 54.554 1.00 7.64 627 TRP A O 1
ATOM 3148 N N . SER A 1 389 ? 28.397 32.765 53.321 1.00 7.93 628 SER A N 1
ATOM 3149 C CA . SER A 1 389 ? 29.495 32.780 54.280 1.00 7.98 628 SER A CA 1
ATOM 3150 C C . SER A 1 389 ? 29.068 33.368 55.641 1.00 8.26 628 SER A C 1
ATOM 3151 O O . SER A 1 389 ? 28.139 34.152 55.717 1.00 7.96 628 SER A O 1
ATOM 3154 N N . ALA A 1 390 ? 29.752 32.987 56.684 1.00 8.55 629 ALA A N 1
ATOM 3155 C CA . ALA A 1 390 ? 29.367 33.432 58.011 1.00 8.63 629 ALA A CA 1
ATOM 3156 C C . ALA A 1 390 ? 29.377 34.891 58.238 1.00 9.92 629 ALA A C 1
ATOM 3157 O O . ALA A 1 390 ? 28.541 35.392 59.039 1.00 11.24 629 ALA A O 1
ATOM 3159 N N . ASP A 1 391 ? 30.270 35.608 57.525 1.00 10.30 630 ASP A N 1
ATOM 3160 C CA . ASP A 1 391 ? 30.247 37.028 57.593 1.00 10.95 630 ASP A CA 1
ATOM 3161 C C . ASP A 1 391 ? 29.183 37.754 56.797 1.00 10.23 630 ASP A C 1
ATOM 3162 O O . ASP A 1 391 ? 29.076 38.981 56.766 1.00 11.92 630 ASP A O 1
ATOM 3167 N N . GLY A 1 392 ? 28.361 36.966 56.080 1.00 9.19 631 GLY A N 1
ATOM 3168 C CA . GLY A 1 392 ? 27.284 37.540 55.269 1.00 9.90 631 GLY A CA 1
ATOM 3169 C C . GLY A 1 392 ? 27.703 38.224 53.975 1.00 9.95 631 GLY A C 1
ATOM 3170 O O . GLY A 1 392 ? 26.915 38.900 53.353 1.00 10.54 631 GLY A O 1
ATOM 3171 N N . GLN A 1 393 ? 28.981 38.057 53.615 1.00 9.05 632 GLN A N 1
ATOM 3172 C CA . GLN A 1 393 ? 29.543 38.797 52.486 1.00 8.97 632 GLN A CA 1
ATOM 3173 C C . GLN A 1 393 ? 29.581 38.076 51.184 1.00 8.75 632 GLN A C 1
ATOM 3174 O O . GLN A 1 393 ? 29.698 38.700 50.125 1.00 9.78 632 GLN A O 1
ATOM 3180 N N . ASN A 1 394 ? 29.440 36.775 51.237 1.00 8.55 633 ASN A N 1
ATOM 3181 C CA . ASN A 1 394 ? 29.607 35.921 50.050 1.00 8.68 633 ASN A CA 1
ATOM 3182 C C . ASN A 1 394 ? 28.411 34.942 50.042 1.00 8.33 633 ASN A C 1
ATOM 3183 O O . ASN A 1 394 ? 28.145 34.275 51.035 1.00 9.31 633 ASN A O 1
ATOM 3188 N N . LEU A 1 395 ? 27.773 34.860 48.894 1.00 8.06 634 LEU A N 1
ATOM 3189 C CA . LEU A 1 395 ? 26.693 33.899 48.652 1.00 7.87 634 LEU A CA 1
ATOM 3190 C C . LEU A 1 395 ? 27.133 32.947 47.592 1.00 7.28 634 LEU A C 1
ATOM 3191 O O . LEU A 1 395 ? 27.353 33.339 46.426 1.00 7.96 634 LEU A O 1
ATOM 3196 N N . TYR A 1 396 ? 27.276 31.683 47.894 1.00 5.88 635 TYR A N 1
ATOM 3197 C CA . TYR A 1 396 ? 27.621 30.637 46.912 1.00 6.42 635 TYR A CA 1
ATOM 3198 C C . TYR A 1 396 ? 26.360 30.067 46.269 1.00 6.57 635 TYR A C 1
ATOM 3199 O O . TYR A 1 396 ? 25.339 29.984 46.940 1.00 6.94 635 TYR A O 1
ATOM 3208 N N . VAL A 1 397 ? 26.450 29.746 44.988 1.00 6.25 636 VAL A N 1
ATOM 3209 C CA . VAL A 1 397 ? 25.295 29.233 44.175 1.00 6.22 636 VAL A CA 1
ATOM 3210 C C . VAL A 1 397 ? 25.777 28.101 43.321 1.00 6.59 636 VAL A C 1
ATOM 3211 O O . VAL A 1 397 ? 26.763 28.262 42.574 1.00 7.33 636 VAL A O 1
ATOM 3215 N N . SER A 1 398 ? 25.139 26.943 43.376 1.00 6.70 637 SER A N 1
ATOM 3216 C CA . SER A 1 398 ? 25.460 25.863 42.492 1.00 6.22 637 SER A CA 1
ATOM 3217 C C . SER A 1 398 ? 24.533 25.845 41.288 1.00 6.59 637 SER A C 1
ATOM 3218 O O . SER A 1 398 ? 23.353 26.294 41.347 1.00 6.76 637 SER A O 1
ATOM 3221 N N . SER A 1 399 ? 25.017 25.287 40.157 1.00 6.46 638 SER A N 1
ATOM 3222 C CA . SER A 1 399 ? 24.259 25.068 38.926 1.00 6.98 638 SER A CA 1
ATOM 3223 C C . SER A 1 399 ? 24.590 23.666 38.444 1.00 7.40 638 SER A C 1
ATOM 3224 O O . SER A 1 399 ? 25.673 23.383 37.992 1.00 7.71 638 SER A O 1
ATOM 3227 N N . ASP A 1 400 ? 23.619 22.760 38.609 1.00 6.97 639 ASP A N 1
ATOM 3228 C CA . ASP A 1 400 ? 23.908 21.360 38.361 1.00 6.80 639 ASP A CA 1
ATOM 3229 C C . ASP A 1 400 ? 24.234 21.021 36.923 1.00 7.49 639 ASP A C 1
ATOM 3230 O O . ASP A 1 400 ? 25.295 20.435 36.623 1.00 7.33 639 ASP A O 1
ATOM 3235 N N . THR A 1 401 ? 23.377 21.486 36.044 1.00 6.67 640 THR A N 1
ATOM 3236 C CA . THR A 1 401 ? 23.451 21.124 34.651 1.00 7.03 640 THR A CA 1
ATOM 3237 C C . THR A 1 401 ? 24.607 21.803 33.951 1.00 7.27 640 THR A C 1
ATOM 3238 O O . THR A 1 401 ? 24.977 21.301 32.890 1.00 9.58 640 THR A O 1
ATOM 3242 N N . SER A 1 402 ? 25.195 22.852 34.514 1.00 7.27 641 SER A N 1
ATOM 3243 C CA . SER A 1 402 ? 26.410 23.412 33.912 1.00 7.18 641 SER A CA 1
ATOM 3244 C C . SER A 1 402 ? 27.674 23.051 34.630 1.00 7.32 641 SER A C 1
ATOM 3245 O O . SER A 1 402 ? 28.766 23.433 34.211 1.00 8.22 641 SER A O 1
ATOM 3248 N N . GLY A 1 403 ? 27.586 22.265 35.697 1.00 7.04 642 GLY A N 1
ATOM 3249 C CA . GLY A 1 403 ? 28.739 21.823 36.428 1.00 7.01 642 GLY A CA 1
ATOM 3250 C C . GLY A 1 403 ? 29.502 22.907 37.180 1.00 7.58 642 GLY A C 1
ATOM 3251 O O . GLY A 1 403 ? 30.743 22.797 37.369 1.00 7.94 642 GLY A O 1
ATOM 3252 N N . GLU A 1 404 ? 28.790 23.945 37.661 1.00 6.95 643 GLU A N 1
ATOM 3253 C CA . GLU A 1 404 ? 29.407 25.110 38.222 1.00 7.13 643 GLU A CA 1
ATOM 3254 C C . GLU A 1 404 ? 29.023 25.431 39.636 1.00 6.96 643 GLU A C 1
ATOM 3255 O O . GLU A 1 404 ? 27.889 25.126 40.021 1.00 8.01 643 GLU A O 1
ATOM 3261 N N . VAL A 1 405 ? 29.924 26.048 40.422 1.00 6.86 644 VAL A N 1
ATOM 3262 C CA . VAL A 1 405 ? 29.571 26.749 41.605 1.00 6.68 644 VAL A CA 1
ATOM 3263 C C . VAL A 1 405 ? 30.141 28.148 41.444 1.00 7.31 644 VAL A C 1
ATOM 3264 O O . VAL A 1 405 ? 31.317 28.320 41.053 1.00 7.37 644 VAL A O 1
ATOM 3268 N N . PHE A 1 406 ? 29.319 29.125 41.792 1.00 6.63 645 PHE A N 1
ATOM 3269 C CA . PHE A 1 406 ? 29.629 30.565 41.781 1.00 7.03 645 PHE A CA 1
ATOM 3270 C C . PHE A 1 406 ? 29.735 31.169 43.133 1.00 7.31 645 PHE A C 1
ATOM 3271 O O . PHE A 1 406 ? 29.132 30.685 44.084 1.00 7.54 645 PHE A O 1
ATOM 3279 N N . ILE A 1 407 ? 30.463 32.296 43.218 1.00 7.05 646 ILE A N 1
ATOM 3280 C CA . ILE A 1 407 ? 30.477 33.165 44.374 1.00 7.32 646 ILE A CA 1
ATOM 3281 C C . ILE A 1 407 ? 29.880 34.522 43.972 1.00 7.88 646 ILE A C 1
ATOM 3282 O O . ILE A 1 407 ? 30.300 35.086 42.957 1.00 8.81 646 ILE A O 1
ATOM 3287 N N . ILE A 1 408 ? 28.923 34.992 44.748 1.00 7.59 647 ILE A N 1
ATOM 3288 C CA . ILE A 1 408 ? 28.400 36.334 44.693 1.00 7.95 647 ILE A CA 1
ATOM 3289 C C . ILE A 1 408 ? 28.974 37.060 45.859 1.00 8.76 647 ILE A C 1
ATOM 3290 O O . ILE A 1 408 ? 28.803 36.673 47.009 1.00 8.98 647 ILE A O 1
ATOM 3295 N N . LYS A 1 409 ? 29.722 38.156 45.562 1.00 8.27 648 LYS A N 1
ATOM 3296 C CA . LYS A 1 409 ? 30.396 38.947 46.599 1.00 9.25 648 LYS A CA 1
ATOM 3297 C C . LYS A 1 409 ? 29.854 40.304 46.792 1.00 10.07 648 LYS A C 1
ATOM 3298 O O . LYS A 1 409 ? 29.744 41.035 45.794 1.00 10.29 648 LYS A O 1
ATOM 3304 N N . ARG A 1 410 ? 29.593 40.669 48.063 1.00 10.55 649 ARG A N 1
ATOM 3305 C CA . ARG A 1 410 ? 29.354 42.079 48.365 1.00 13.04 649 ARG A CA 1
ATOM 3306 C C . ARG A 1 410 ? 30.682 42.843 48.246 1.00 15.31 649 ARG A C 1
ATOM 3307 O O . ARG A 1 410 ? 31.740 42.297 48.368 1.00 17.97 649 ARG A O 1
#

B-factor: mean 13.31, std 8.91, range [5.33, 68.38]

CATH classification: 2.120.10.30

Foldseek 3Di:
DAEAPPEDADPFDKDFDPPWYKGFQDFPAAQWFAWEAFPVRWIWTQRAQFGIKIFDADPVRHGDDIDHQDGDNFFGHAKDAQPVRQKMWTDGLFWIWMFGADPVVSHTDDIFTAEGGRHDDQQRHWYKDQFPVQNQKMKIARAARDQARPVQVDPQVLHLFMFMARNVPTPRNHYYCNDPRTFTLETLHHHFQAWDAWPLRWIKTKGQHHFQAWAQDPNDTHGDRQWDDWTFMAGSGHNVDGDHAYAQPPFKTFHDDQVSVPPDGDFGQQIQGRYCDDCRHSVNCVVRHDTGQATETHQQQWRYKDAFDDPGGKIKTFRQKHARHVQIDHQFIKIFAWDADPSTDIGGPDGHRPRHPRMGTGMHGPDSSPAHPPDHRSGFGWHYWYARPVRAWIWTDGRSRRTIMIMGD

Organism: Coprinopsis cinerea (strain Okayama-7 / 130 / ATCC MYA-4618 / FGSC 9003) (NCBI:txid240176)

Radius of gyration: 20.27 Å; Cα contacts (8 Å, |Δi|>4): 1245; chains: 1; bounding box: 62×46×45 Å

Sequence (409 aa):
FVSCPGAPQPRRYQMNVANGFRVAPVLGGLTMPRGITLDTRGNNLLVVERGRRGLTGHTLDANGCVTSSKVVIQQDTQINHGIDVHPSGRRIIASSGDIAWSWDYDPATMTATNRRRTLVTGMNNFYHFTRTVVHISRKKYPNLFALNVGSDGNIDVPTRQQQNSGRAQIRVFDYDQLPQNGVPFVSQQYGRRVLGYGLRNDVGITEDRAGNIHSIENSLDNAYRMVNGQRRRDIHTNNPAEKVYNLGDPSNPRAIFGGYPDCYTVWEPSDFTDSPKQQPGDWFTQDNSGQYTDAWCNNANAVKKPTLLLPPHTAPLDMMKFGLLGGNNDTNLYVALHGSWNRQPPQGYKVVVVPGQYSASGEWSPTAPLAQSRTAWSSDLLTNRNNENQCSGFGNANCFRPVGLVWSADGQNLYVSSDTSGEVFIIKR

InterPro domains:
  IPR000254 Cellulose-binding domain [PF00734] (692-720)
  IPR000254 Cellulose-binding domain [PS00562] (696-723)
  IPR000254 Cellulose-binding domain [PS51164] (688-724)
  IPR000254 Cellulose-binding domain [SM00236] (691-724)
  IPR005018 DOMON domain [SM00664] (74-164)
  IPR011041 Soluble quinoprotein glucose/sorbosone dehydrogenase, beta-propeller domain superfamily [SSF50952] (250-650)
  IPR011042 Six-bladed beta-propeller, TolB-like [G3DSA:2.120.10.30] (249-656)
  IPR015920 Cellobiose dehydrogenase-like, cytochrome domain [PF16010] (25-201)
  IPR015920 Cellobiose dehydrogenase-like, cytochrome domain [cd09630] (24-191)
  IPR035971 Cellulose-binding domain superfamily [SSF57180] (690-724)
  IPR054539 Pyrroloquinoline quinone-dependent pyranose dehydrogenase, beta-propeller domain [PF22807] (255-649)

Secondary structure (DSSP, 8-state):
----TTPPPPSS--EE-TT-EEEEEE-S-SSEEEEEE-TT--EEEEETTTEEEEEEE-TTS-EEEEEEEEE-SS--S-EEE-TTSSEEEEE-SS-EEEEEEETTTTEEEEEEEEEE----SSS----EEE-SSSTTEEEEEE--SSSS-GGGGSGGG--SEEEEEEGGGS-TT-EESSSTTSEEEEES-S---EEEE-TT--EEEEE---SS-EEEETTEEEE--SS-S-EEEEEEE-TTS---EE--TTT-EE-S-GGG-TTS---TT-EE-SS--SSS-HHHHHHHSPPPSEEE-TT--EEEEEE--TT---EEEEE---SSSSS----EEEEE-EEE-TTS-EEESS-GGGGGGT-EEEEE-S-GGG--SSS---S--EEEEEE-TTS-EEEEEETTTTEEEEEE-

GO terms:
  GO:0005576 extracellular region (C, EXP)

Solvent-accessible surface area: 15709 Å² total; per-residue (Å²): 89,130,72,8,104,90,27,62,144,52,147,62,81,29,54,36,36,155,56,27,136,29,6,8,6,18,26,82,29,59,61,0,14,8,6,14,26,8,86,157,32,14,0,0,0,0,6,48,39,99,0,0,5,0,2,41,44,51,111,78,4,1,27,86,53,69,79,44,14,10,119,17,83,114,0,14,9,2,15,10,5,25,53,46,0,162,62,0,2,0,0,9,6,55,41,0,28,4,12,73,9,66,24,56,75,7,52,17,64,111,102,58,42,0,0,40,61,8,65,9,182,92,23,76,10,0,12,8,18,3,2,101,111,55,52,47,19,3,2,0,0,1,0,0,69,17,38,75,9,68,74,0,76,104,71,113,22,6,59,0,0,0,11,4,0,44,21,92,139,9,45,154,138,15,7,75,5,67,25,149,79,3,134,15,1,0,31,0,0,6,12,0,2,0,8,10,25,7,148,25,1,21,2,2,0,0,4,20,8,1,15,86,1,35,4,47,10,137,71,117,163,91,106,9,36,47,47,0,2,0,6,2,0,3,37,0,12,46,3,53,81,12,138,26,24,22,0,0,2,4,23,1,4,0,0,27,40,27,80,40,12,108,85,21,140,28,106,7,1,39,8,0,4,19,71,62,70,69,118,56,35,20,75,57,0,94,86,69,12,72,76,6,40,2,1,0,11,0,16,3,15,0,14,16,0,48,15,4,74,66,152,15,48,37,0,6,0,0,1,22,2,1,152,10,33,133,62,10,25,0,0,14,0,0,21,4,52,9,77,36,55,122,92,10,72,2,47,18,82,20,75,37,49,116,4,72,128,25,53,65,68,5,0,26,7,167,77,55,75,130,3,26,27,180,66,128,16,81,5,0,27,0,0,0,0,13,15,15,103,95,3,78,14,0,2,0,0,0,4,65,4,7,2,0,0,0,1,25,115

Nearest PDB structures (foldseek):
  6jwf-assembly2_B  TM=1.001E+00  e=1.652E-89  Coprinopsis cinerea
  6i1q-assembly1_A  TM=9.303E-01  e=3.003E-44  Trichoderma reesei RUT C-30
  6i1t-assembly1_A  TM=9.197E-01  e=1.577E-43  Trichoderma reesei RUT C-30
  5i2t-assembly1_A  TM=2.543E-01  e=6.045E-08  Saccharomyces cerevisiae
  8y6p-assembly1_Q  TM=2.136E-01  e=1.552E-04  Drosophila melanogaster